Protein AF-0000000069425416 (afdb_homodimer)

InterPro domains:
  IPR029069 HotDog domain superfamily [SSF54637] (65-165)
  IPR051490 THEM6/lcsJ thioesterase [PTHR12475] (14-206)

Nearest PDB structures (foldseek):
  1njk-assembly1_D  TM=8.278E-01  e=8.485E-09  Escherichia coli
  5v10-assembly1_B-2  TM=7.344E-01  e=1.042E-07  Pseudomonas aeruginosa PAO1
  4k00-assembly1_A  TM=8.213E-01  e=6.630E-07  Synechocystis sp. PCC 6803 substr. Kazusa
  5v10-assembly1_A-2  TM=7.018E-01  e=1.490E-07  Pseudomonas aeruginosa PAO1
  2h4u-assembly1_D  TM=8.450E-01  e=1.393E-05  Homo sapiens

Organism: NCBI:txid2607531

Solvent-accessible surface area (backbone atoms only — not comparable to full-atom values): 21509 Å² total; per-residue (Å²): 118,70,68,63,55,50,53,52,50,46,51,51,48,50,52,46,51,50,51,51,51,53,38,49,45,52,73,51,28,47,51,68,58,55,53,49,49,52,50,51,52,53,48,34,52,55,47,25,70,71,76,45,69,50,62,62,80,45,74,38,76,36,78,49,68,37,47,63,55,41,43,41,98,84,62,27,51,31,78,30,48,58,56,46,53,45,51,57,39,48,50,44,45,44,37,30,25,47,64,74,68,61,80,57,46,78,42,78,39,29,39,35,38,40,54,70,45,82,55,38,75,67,39,43,32,32,35,38,35,33,62,52,28,52,53,79,52,28,38,30,36,35,38,36,34,28,31,62,92,76,63,44,67,25,32,44,32,40,34,39,32,34,45,43,90,43,41,40,65,57,51,48,25,69,54,68,73,42,90,74,78,61,49,74,74,50,72,30,56,47,28,38,52,49,14,53,52,44,49,54,53,54,55,59,70,72,100,119,70,69,64,54,49,53,52,51,47,51,51,47,52,51,47,51,49,50,51,50,53,39,49,44,53,74,50,28,47,51,69,59,55,53,49,49,52,51,50,53,53,49,33,52,55,45,26,71,72,74,46,69,52,62,63,80,44,73,36,76,35,78,49,67,38,46,62,56,41,42,39,97,84,62,28,50,31,78,31,48,58,54,45,51,46,51,58,39,48,52,44,44,43,38,30,25,46,64,74,70,62,80,57,46,79,42,77,40,30,40,35,38,39,53,71,46,84,54,39,76,66,38,44,31,32,35,38,34,33,64,51,29,51,52,80,52,28,38,30,34,35,39,36,34,26,31,62,92,77,63,45,68,25,31,44,32,42,35,39,32,34,46,42,91,43,40,40,64,56,51,48,26,69,54,68,73,43,91,72,79,61,51,76,76,48,72,30,58,48,28,38,53,49,14,52,52,46,50,53,51,54,54,59,70,73,102

Sequence (414 aa):
MIYEMSFAKIGGIFKNYSCYIVLAAYVLFDVHYFIRTVLVVTGNVLLTKLIGRRDVMEEDGYKAICLTTDMDFQWHMNNARYLRECDWARFSFWIRNSGLKTRGRMLVKASTIRYRRSIQLFDIYTIKTKILSWDNKAIYLQHVFERQKDKFICAVVYINLALLGVTPQDLIYEIEGRNIDPPNVSPELQKWIESNQLSSEKLRKTNMIYEMSFAKIGGIFKNYSCYIVLAAYVLFDVHYFIRTVLVVTGNVLLTKLIGRRDVMEEDGYKAICLTTDMDFQWHMNNARYLRECDWARFSFWIRNSGLKTRGRMLVKASTIRYRRSIQLFDIYTIKTKILSWDNKAIYLQHVFERQKDKFICAVVYINLALLGVTPQDLIYEIEGRNIDPPNVSPELQKWIESNQLSSEKLRKTN

Radius of gyration: 24.28 Å; Cα contacts (8 Å, |Δi|>4): 717; chains: 2; bounding box: 49×65×81 Å

Foldseek 3Di:
DVVVVVVVVVCVVVVVVVVVVVVVCVVVDVVVLVVVLVCLLVVLLVVCVVPNADQQQDKDKDKDWAAPVQQDPVQFGDPVVVVVVVVSVVSNSCCRQQVVPFDWDKDWPDKDKDFDATHHHGFMWMWIKHFQWFDFFWTKMKTWIATDPVRDTGMIMITTMGTDPDTPQRSSCNRVVDGDHTDDHDPVRVVVVVVVVVVVVVVVVVD/DVVVVVVVVVCVVVVVVVVVVVVVCVVVDVVVLVVVLVCLLVVLLVVCVVPNADQQQDKDKDKDWAAPVQQDPVQFGDPVVVVVVVVSVVSNSCCRQQVVPFDWDKDWPDKDKDFDATHHHGFMWMWIKHWQWFDFFWTKMKTWIATDVVRDTGMIMITTMGTDPDTPQRSSCNRVVDGDHTDDDDPVRVVVVVVVVVVVVVVVVVD

pLDDT: mean 89.26, std 14.2, range [32.97, 98.88]

Structure (mmCIF, N/CA/C/O backbone):
data_AF-0000000069425416-model_v1
#
loop_
_entity.id
_entity.type
_entity.pdbx_description
1 polymer 'Protein THEM6'
#
loop_
_atom_site.group_PDB
_atom_site.id
_atom_site.type_symbol
_atom_site.label_atom_id
_atom_site.label_alt_id
_atom_site.label_comp_id
_atom_site.label_asym_id
_atom_site.label_entity_id
_atom_site.label_seq_id
_atom_site.pdbx_PDB_ins_code
_atom_site.Cartn_x
_atom_site.Cartn_y
_atom_site.Cartn_z
_atom_site.occupancy
_atom_site.B_iso_or_equiv
_atom_site.auth_seq_id
_atom_site.auth_comp_id
_atom_site.auth_asym_id
_atom_site.auth_atom_id
_atom_site.pdbx_PDB_model_num
ATOM 1 N N . MET A 1 1 ? -15.836 14.133 -56.188 1 32.97 1 MET A N 1
ATOM 2 C CA . MET A 1 1 ? -15.266 15.023 -55.156 1 32.97 1 MET A CA 1
ATOM 3 C C . MET A 1 1 ? -16.156 15.07 -53.938 1 32.97 1 MET A C 1
ATOM 5 O O . MET A 1 1 ? -15.711 15.461 -52.844 1 32.97 1 MET A O 1
ATOM 9 N N . ILE A 1 2 ? -17.453 15.008 -54.094 1 45.06 2 ILE A N 1
ATOM 10 C CA . ILE A 1 2 ? -18.422 15.062 -53 1 45.06 2 ILE A CA 1
ATOM 11 C C . ILE A 1 2 ? -18.312 13.797 -52.156 1 45.06 2 ILE A C 1
ATOM 13 O O . ILE A 1 2 ? -18.406 13.859 -50.938 1 45.06 2 ILE A O 1
ATOM 17 N N . TYR A 1 3 ? -18.156 12.641 -52.719 1 45.38 3 TYR A N 1
ATOM 18 C CA . TYR A 1 3 ? -18.219 11.375 -52 1 45.38 3 TYR A CA 1
ATOM 19 C C . TYR A 1 3 ? -16.984 11.203 -51.094 1 45.38 3 TYR A C 1
ATOM 21 O O . TYR A 1 3 ? -17 10.422 -50.156 1 45.38 3 TYR A O 1
ATOM 29 N N . GLU A 1 4 ? -15.812 11.656 -51.531 1 47.25 4 GLU A N 1
ATOM 30 C CA . GLU A 1 4 ? -14.609 11.5 -50.719 1 47.25 4 GLU A CA 1
ATOM 31 C C . GLU A 1 4 ? -14.688 12.352 -49.469 1 47.25 4 GLU A C 1
ATOM 33 O O . GLU A 1 4 ? -14.062 12.031 -48.438 1 47.25 4 GLU A O 1
ATOM 38 N N . MET A 1 5 ? -15.383 13.547 -49.562 1 48.09 5 MET A N 1
ATOM 39 C CA . MET A 1 5 ? -15.508 14.359 -48.344 1 48.09 5 MET A CA 1
ATOM 40 C C . MET A 1 5 ? -16.297 13.617 -47.281 1 48.09 5 MET A C 1
ATOM 42 O O . MET A 1 5 ? -16.125 13.883 -46.094 1 48.09 5 MET A O 1
ATOM 46 N N . SER A 1 6 ? -17.188 12.68 -47.75 1 48.59 6 SER A N 1
ATOM 47 C CA . SER A 1 6 ? -18.125 12.055 -46.812 1 48.59 6 SER A CA 1
ATOM 48 C C . SER A 1 6 ? -17.422 11.016 -45.938 1 48.59 6 SER A C 1
ATOM 50 O O . SER A 1 6 ? -17.672 10.953 -44.719 1 48.59 6 SER A O 1
ATOM 52 N N . PHE A 1 7 ? -16.578 10.266 -46.562 1 49.91 7 PHE A N 1
ATOM 53 C CA . PHE A 1 7 ? -15.961 9.211 -45.781 1 49.91 7 PHE A CA 1
ATOM 54 C C . PHE A 1 7 ? -14.938 9.797 -44.812 1 49.91 7 PHE A C 1
ATOM 56 O O . PHE A 1 7 ? -14.805 9.312 -43.656 1 49.91 7 PHE A O 1
ATOM 63 N N . ALA A 1 8 ? -14.211 10.766 -45.281 1 45.56 8 ALA A N 1
ATOM 64 C CA . ALA A 1 8 ? -13.242 11.43 -44.406 1 45.56 8 ALA A CA 1
ATOM 65 C C . ALA A 1 8 ? -13.938 12.102 -43.25 1 45.56 8 ALA A C 1
ATOM 67 O O . ALA A 1 8 ? -13.438 12.078 -42.125 1 45.56 8 ALA A O 1
ATOM 68 N N . LYS A 1 9 ? -15.016 12.727 -43.438 1 49.47 9 LYS A N 1
ATOM 69 C CA . LYS A 1 9 ? -15.781 13.375 -42.375 1 49.47 9 LYS A CA 1
ATOM 70 C C . LYS A 1 9 ? -16.344 12.336 -41.406 1 49.47 9 LYS A C 1
ATOM 72 O O . LYS A 1 9 ? -16.344 12.555 -40.188 1 49.47 9 LYS A O 1
ATOM 77 N N . ILE A 1 10 ? -16.734 11.219 -41.938 1 48.94 10 ILE A N 1
ATOM 78 C CA . ILE A 1 10 ? -17.25 10.148 -41.094 1 48.94 10 ILE A CA 1
ATOM 79 C C . ILE A 1 10 ? -16.109 9.523 -40.312 1 48.94 10 ILE A C 1
ATOM 81 O O . ILE A 1 10 ? -16.25 9.258 -39.094 1 48.94 10 ILE A O 1
ATOM 85 N N . GLY A 1 11 ? -14.984 9.234 -40.969 1 50.47 11 GLY A N 1
ATOM 86 C CA . GLY A 1 11 ? -13.812 8.742 -40.25 1 50.47 11 GLY A CA 1
ATOM 87 C C . GLY A 1 11 ? -13.328 9.688 -39.188 1 50.47 11 GLY A C 1
ATOM 88 O O . GLY A 1 11 ? -12.914 9.242 -38.094 1 50.47 11 GLY A O 1
ATOM 89 N N . GLY A 1 12 ? -13.391 10.938 -39.531 1 51.88 12 GLY A N 1
ATOM 90 C CA . GLY A 1 12 ? -13.047 11.961 -38.531 1 51.88 12 GLY A CA 1
ATOM 91 C C . GLY A 1 12 ? -14 12 -37.375 1 51.88 12 GLY A C 1
ATOM 92 O O . GLY A 1 12 ? -13.57 12.156 -36.219 1 51.88 12 GLY A O 1
ATOM 93 N N . ILE A 1 13 ? -15.273 11.891 -37.688 1 51.81 13 ILE A N 1
ATOM 94 C CA . ILE A 1 13 ? -16.297 11.867 -36.625 1 51.81 13 ILE A CA 1
ATOM 95 C C . ILE A 1 13 ? -16.156 10.602 -35.781 1 51.81 13 ILE A C 1
ATOM 97 O O . ILE A 1 13 ? -16.203 10.664 -34.562 1 51.81 13 ILE A O 1
ATOM 101 N N . PHE A 1 14 ? -16.031 9.461 -36.469 1 54.41 14 PHE A N 1
ATOM 102 C CA . PHE A 1 14 ? -15.891 8.203 -35.75 1 54.41 14 PHE A CA 1
ATOM 103 C C . PHE A 1 14 ? -14.617 8.211 -34.906 1 54.41 14 PHE A C 1
ATOM 105 O O . PHE A 1 14 ? -14.594 7.68 -33.781 1 54.41 14 PHE A O 1
ATOM 112 N N . LYS A 1 15 ? -13.641 8.719 -35.531 1 59.5 15 LYS A N 1
ATOM 113 C CA . LYS A 1 15 ? -12.391 8.82 -34.812 1 59.5 15 LYS A CA 1
ATOM 114 C C . LYS A 1 15 ? -12.547 9.719 -33.562 1 59.5 15 LYS A C 1
ATOM 116 O O . LYS A 1 15 ? -12.008 9.414 -32.5 1 59.5 15 LYS A O 1
ATOM 121 N N . ASN A 1 16 ? -13.531 10.695 -33.75 1 66.75 16 ASN A N 1
ATOM 122 C CA . ASN A 1 16 ? -13.727 11.633 -32.656 1 66.75 16 ASN A CA 1
ATOM 123 C C . ASN A 1 16 ? -14.516 11 -31.516 1 66.75 16 ASN A C 1
ATOM 125 O O . ASN A 1 16 ? -14.172 11.172 -30.344 1 66.75 16 ASN A O 1
ATOM 129 N N . TYR A 1 17 ? -15.438 10.078 -31.875 1 77.5 17 TYR A N 1
ATOM 130 C CA . TYR A 1 17 ? -16.25 9.492 -30.812 1 77.5 17 TYR A CA 1
ATOM 131 C C . TYR A 1 17 ? -15.484 8.406 -30.062 1 77.5 17 TYR A C 1
ATOM 133 O O . TYR A 1 17 ? -15.68 8.211 -28.875 1 77.5 17 TYR A O 1
ATOM 141 N N . SER A 1 18 ? -14.633 7.805 -30.859 1 82.88 18 SER A N 1
ATOM 142 C CA . SER A 1 18 ? -13.828 6.762 -30.234 1 82.88 18 SER A CA 1
ATOM 143 C C . SER A 1 18 ? -12.875 7.34 -29.203 1 82.88 18 SER A C 1
ATOM 145 O O . SER A 1 18 ? -12.719 6.781 -28.109 1 82.88 18 SER A O 1
ATOM 147 N N . CYS A 1 19 ? -12.383 8.398 -29.516 1 87.75 19 CYS A N 1
ATOM 148 C CA . CYS A 1 19 ? -11.477 9.055 -28.578 1 87.75 19 CYS A CA 1
ATOM 149 C C . CYS A 1 19 ? -12.203 9.422 -27.281 1 87.75 19 CYS A C 1
ATOM 151 O O . CYS A 1 19 ? -11.664 9.242 -26.188 1 87.75 19 CYS A O 1
ATOM 153 N N . TYR A 1 20 ? -13.422 9.883 -27.438 1 90.38 20 TYR A N 1
ATOM 154 C CA . TYR A 1 20 ? -14.188 10.289 -26.266 1 90.38 20 TYR A CA 1
ATOM 155 C C . TYR A 1 20 ? -14.555 9.078 -25.406 1 90.38 20 TYR A C 1
ATOM 157 O O . TYR A 1 20 ? -14.586 9.164 -24.188 1 90.38 20 TYR A O 1
ATOM 165 N N . ILE A 1 21 ? -14.805 8.086 -26.031 1 93.19 21 ILE A N 1
ATOM 166 C CA . ILE A 1 21 ? -15.156 6.863 -25.312 1 93.19 21 ILE A CA 1
ATOM 167 C C . ILE A 1 21 ? -13.945 6.363 -24.531 1 93.19 21 ILE A C 1
ATOM 169 O O . ILE A 1 21 ? -14.062 6.012 -23.359 1 93.19 21 ILE A O 1
ATOM 173 N N . VAL A 1 22 ? -12.82 6.328 -25.172 1 94.12 22 VAL A N 1
ATOM 174 C CA . VAL A 1 22 ? -11.602 5.875 -24.516 1 94.12 22 VAL A CA 1
ATOM 175 C C . VAL A 1 22 ? -11.25 6.816 -23.375 1 94.12 22 VAL A C 1
ATOM 177 O O . VAL A 1 22 ? -10.859 6.367 -22.281 1 94.12 22 VAL A O 1
ATOM 180 N N . LEU A 1 23 ? -11.414 8.047 -23.641 1 94.31 23 LEU A N 1
ATOM 181 C CA . LEU A 1 23 ? -11.148 9.023 -22.578 1 94.31 23 LEU A CA 1
ATOM 182 C C . LEU A 1 23 ? -12.086 8.82 -21.406 1 94.31 23 LEU A C 1
ATOM 184 O O . LEU A 1 23 ? -11.664 8.898 -20.25 1 94.31 23 LEU A O 1
ATOM 188 N N . ALA A 1 24 ? -13.352 8.617 -21.703 1 95.38 24 ALA A N 1
ATOM 189 C CA . ALA A 1 24 ? -14.312 8.344 -20.641 1 95.38 24 ALA A CA 1
ATOM 190 C C . ALA A 1 24 ? -13.883 7.137 -19.812 1 95.38 24 ALA A C 1
ATOM 192 O O . ALA A 1 24 ? -14.016 7.141 -18.578 1 95.38 24 ALA A O 1
ATOM 193 N N . ALA A 1 25 ? -13.414 6.137 -20.422 1 95.94 25 ALA A N 1
ATOM 194 C CA . ALA A 1 25 ? -12.93 4.953 -19.719 1 95.94 25 ALA A CA 1
ATOM 195 C C . ALA A 1 25 ? -11.781 5.301 -18.781 1 95.94 25 ALA A C 1
ATOM 197 O O . ALA A 1 25 ? -11.75 4.852 -17.641 1 95.94 25 ALA A O 1
ATOM 198 N N . TYR A 1 26 ? -10.914 6.141 -19.266 1 95.62 26 TYR A N 1
ATOM 199 C CA . TYR A 1 26 ? -9.758 6.535 -18.469 1 95.62 26 TYR A CA 1
ATOM 200 C C . TYR A 1 26 ? -10.18 7.41 -17.297 1 95.62 26 TYR A C 1
ATOM 202 O O . TYR A 1 26 ? -9.562 7.371 -16.219 1 95.62 26 TYR A O 1
ATOM 210 N N . VAL A 1 27 ? -11.18 8.156 -17.438 1 95.75 27 VAL A N 1
ATOM 211 C CA . VAL A 1 27 ? -11.664 9.031 -16.391 1 95.75 27 VAL A CA 1
ATOM 212 C C . VAL A 1 27 ? -12.398 8.211 -15.328 1 95.75 27 VAL A C 1
ATOM 214 O O . VAL A 1 27 ? -12.289 8.484 -14.133 1 95.75 27 VAL A O 1
ATOM 217 N N . LEU A 1 28 ? -13.062 7.16 -15.805 1 95.75 28 LEU A N 1
ATOM 218 C CA . LEU A 1 28 ? -13.984 6.457 -14.922 1 95.75 28 LEU A CA 1
ATOM 219 C C . LEU A 1 28 ? -13.32 5.234 -14.297 1 95.75 28 LEU A C 1
ATOM 221 O O . LEU A 1 28 ? -13.766 4.734 -13.266 1 95.75 28 LEU A O 1
ATOM 225 N N . PHE A 1 29 ? -12.234 4.773 -14.938 1 95 29 PHE A N 1
ATOM 226 C CA . PHE A 1 29 ? -11.633 3.529 -14.469 1 95 29 PHE A CA 1
ATOM 227 C C . PHE A 1 29 ? -10.109 3.623 -14.477 1 95 29 PHE A C 1
ATOM 229 O O . PHE A 1 29 ? -9.547 4.504 -15.125 1 95 29 PHE A O 1
ATOM 236 N N . ASP A 1 30 ? -9.5 2.824 -13.664 1 94.81 30 ASP A N 1
ATOM 237 C CA . ASP A 1 30 ? -8.055 2.641 -13.766 1 94.81 30 ASP A CA 1
ATOM 238 C C . ASP A 1 30 ? -7.699 1.694 -14.906 1 94.81 30 ASP A C 1
ATOM 240 O O . ASP A 1 30 ? -7.344 0.536 -14.672 1 94.81 30 ASP A O 1
ATOM 244 N N . VAL A 1 31 ? -7.66 2.191 -16.078 1 95.88 31 VAL A N 1
ATOM 245 C CA . VAL A 1 31 ? -7.551 1.403 -17.297 1 95.88 31 VAL A CA 1
ATOM 246 C C . VAL A 1 31 ? -6.215 0.666 -17.328 1 95.88 31 VAL A C 1
ATOM 248 O O . VAL A 1 31 ? -6.152 -0.507 -17.703 1 95.88 31 VAL A O 1
ATOM 251 N N . HIS A 1 32 ? -5.156 1.35 -16.922 1 95.5 32 HIS A N 1
ATOM 252 C CA . HIS A 1 32 ? -3.838 0.73 -16.906 1 95.5 32 HIS A CA 1
ATOM 253 C C . HIS A 1 32 ? -3.822 -0.514 -16.016 1 95.5 32 HIS A C 1
ATOM 255 O O . HIS A 1 32 ? -3.209 -1.523 -16.375 1 95.5 32 HIS A O 1
ATOM 261 N N . TYR A 1 33 ? -4.449 -0.424 -14.938 1 95.25 33 TYR A N 1
ATOM 262 C CA . TYR A 1 33 ? -4.492 -1.548 -14.008 1 95.25 33 TYR A CA 1
ATOM 263 C C . TYR A 1 33 ? -5.152 -2.762 -14.656 1 95.25 33 TYR A C 1
ATOM 265 O O . TYR A 1 33 ? -4.625 -3.875 -14.578 1 95.25 33 TYR A O 1
ATOM 273 N N . PHE A 1 34 ? -6.289 -2.578 -15.242 1 95.62 34 PHE A N 1
ATOM 274 C CA . PHE A 1 34 ? -7.059 -3.684 -15.805 1 95.62 34 PHE A CA 1
ATOM 275 C C . PHE A 1 34 ? -6.336 -4.297 -17 1 95.62 34 PHE A C 1
ATOM 277 O O . PHE A 1 34 ? -6.242 -5.52 -17.109 1 95.62 34 PHE A O 1
ATOM 284 N N . ILE A 1 35 ? -5.793 -3.434 -17.844 1 96.38 35 ILE A N 1
ATOM 285 C CA . ILE A 1 35 ? -5.078 -3.926 -19.016 1 96.38 35 ILE A CA 1
ATOM 286 C C . ILE A 1 35 ? -3.857 -4.73 -18.578 1 96.38 35 ILE A C 1
ATOM 288 O O . ILE A 1 35 ? -3.629 -5.84 -19.062 1 96.38 35 ILE A O 1
ATOM 292 N N . ARG A 1 36 ? -3.127 -4.188 -17.688 1 96 36 ARG A N 1
ATOM 293 C CA . ARG A 1 36 ? -1.922 -4.863 -17.219 1 96 36 ARG A CA 1
ATOM 294 C C . ARG A 1 36 ? -2.264 -6.188 -16.547 1 96 36 ARG A C 1
ATOM 296 O O . ARG A 1 36 ? -1.568 -7.188 -16.734 1 96 36 ARG A O 1
ATOM 303 N N . THR A 1 37 ? -3.305 -6.184 -15.742 1 95.75 37 THR A N 1
ATOM 304 C CA . THR A 1 37 ? -3.715 -7.41 -15.07 1 95.75 37 THR A CA 1
ATOM 305 C C . THR A 1 37 ? -4.059 -8.5 -16.078 1 95.75 37 THR A C 1
ATOM 307 O O . THR A 1 37 ? -3.611 -9.641 -15.953 1 95.75 37 THR A O 1
ATOM 310 N N . VAL A 1 38 ? -4.785 -8.141 -17.094 1 95.94 38 VAL A N 1
ATOM 311 C CA . VAL A 1 38 ? -5.176 -9.102 -18.109 1 95.94 38 VAL A CA 1
ATOM 312 C C . VAL A 1 38 ? -3.936 -9.633 -18.828 1 95.94 38 VAL A C 1
ATOM 314 O O . VAL A 1 38 ? -3.803 -10.844 -19.047 1 95.94 38 VAL A O 1
ATOM 317 N N . LEU A 1 39 ? -3.021 -8.766 -19.141 1 96.19 39 LEU A N 1
ATOM 318 C CA . LEU A 1 39 ? -1.809 -9.156 -19.844 1 96.19 39 LEU A CA 1
ATOM 319 C C . LEU A 1 39 ? -0.94 -10.062 -18.984 1 96.19 39 LEU A C 1
ATOM 321 O O . LEU A 1 39 ? -0.409 -11.062 -19.453 1 96.19 39 LEU A O 1
ATOM 325 N N . VAL A 1 40 ? -0.768 -9.758 -17.703 1 94.94 40 VAL A N 1
ATOM 326 C CA . VAL A 1 40 ? 0.062 -10.539 -16.797 1 94.94 40 VAL A CA 1
ATOM 327 C C . VAL A 1 40 ? -0.561 -11.914 -16.562 1 94.94 40 VAL A C 1
ATOM 329 O O . VAL A 1 40 ? 0.13 -12.93 -16.625 1 94.94 40 VAL A O 1
ATOM 332 N N . VAL A 1 41 ? -1.849 -11.93 -16.328 1 92.5 41 VAL A N 1
ATOM 333 C CA . VAL A 1 41 ? -2.531 -13.195 -16.062 1 92.5 41 VAL A CA 1
ATOM 334 C C . VAL A 1 41 ? -2.5 -14.078 -17.297 1 92.5 41 VAL A C 1
ATOM 336 O O . VAL A 1 41 ? -2.066 -15.234 -17.234 1 92.5 41 VAL A O 1
ATOM 339 N N . THR A 1 42 ? -2.877 -13.516 -18.469 1 93.5 42 THR A N 1
ATOM 340 C CA . THR A 1 42 ? -2.928 -14.305 -19.688 1 93.5 42 THR A CA 1
ATOM 341 C C . THR A 1 42 ? -1.526 -14.727 -20.125 1 93.5 42 THR A C 1
ATOM 343 O O . THR A 1 42 ? -1.321 -15.867 -20.547 1 93.5 42 THR A O 1
ATOM 346 N N . GLY A 1 43 ? -0.618 -13.828 -19.984 1 93.06 43 GLY A N 1
ATOM 347 C CA . GLY A 1 43 ? 0.757 -14.164 -20.328 1 93.06 43 GLY A CA 1
ATOM 348 C C . GLY A 1 43 ? 1.32 -15.297 -19.484 1 93.06 43 GLY A C 1
ATOM 349 O O . GLY A 1 43 ? 1.979 -16.203 -20.016 1 93.06 43 GLY A O 1
ATOM 350 N N . ASN A 1 44 ? 1.093 -15.289 -18.25 1 91.56 44 ASN A N 1
ATOM 351 C CA . ASN A 1 44 ? 1.62 -16.312 -17.344 1 91.56 44 ASN A CA 1
ATOM 352 C C . ASN A 1 44 ? 0.897 -17.641 -17.531 1 91.56 44 ASN A C 1
ATOM 354 O O . ASN A 1 44 ? 1.504 -18.703 -17.406 1 91.56 44 ASN A O 1
ATOM 358 N N . VAL A 1 45 ? -0.36 -17.609 -17.812 1 89 45 VAL A N 1
ATOM 359 C CA . VAL A 1 45 ? -1.103 -18.828 -18.094 1 89 45 VAL A CA 1
ATOM 360 C C . VAL A 1 45 ? -0.52 -19.516 -19.328 1 89 45 VAL A C 1
ATOM 362 O O . VAL A 1 45 ? -0.281 -20.734 -19.312 1 89 45 VAL A O 1
ATOM 365 N N . LEU A 1 46 ? -0.243 -18.719 -20.328 1 89.44 46 LEU A N 1
ATOM 366 C CA . LEU A 1 46 ? 0.315 -19.25 -21.562 1 89.44 46 LEU A CA 1
ATOM 367 C C . LEU A 1 46 ? 1.727 -19.781 -21.344 1 89.44 46 LEU A C 1
ATOM 369 O O . LEU A 1 46 ? 2.084 -20.844 -21.844 1 89.44 46 LEU A O 1
ATOM 373 N N . LEU A 1 47 ? 2.443 -19.078 -20.594 1 87 47 LEU A N 1
ATOM 374 C CA . LEU A 1 47 ? 3.816 -19.484 -20.297 1 87 47 LEU A CA 1
ATOM 375 C C . LEU A 1 47 ? 3.852 -20.781 -19.484 1 87 47 LEU A C 1
ATOM 377 O O . LEU A 1 47 ? 4.688 -21.641 -19.734 1 87 47 LEU A O 1
ATOM 381 N N . THR A 1 48 ? 3.057 -20.859 -18.5 1 85.12 48 THR A N 1
ATOM 382 C CA . THR A 1 48 ? 2.986 -22.047 -17.641 1 85.12 48 THR A CA 1
ATOM 383 C C . THR A 1 48 ? 2.586 -23.266 -18.469 1 85.12 48 THR A C 1
ATOM 385 O O . THR A 1 48 ? 3.074 -24.375 -18.203 1 85.12 48 THR A O 1
ATOM 388 N N . LYS A 1 49 ? 1.782 -23.094 -19.422 1 83 49 LYS A N 1
ATOM 389 C CA . LYS A 1 49 ? 1.376 -24.188 -20.312 1 83 49 LYS A CA 1
ATOM 390 C C . LYS A 1 49 ? 2.545 -24.656 -21.172 1 83 49 LYS A C 1
ATOM 392 O O . LYS A 1 49 ? 2.666 -25.844 -21.453 1 83 49 LYS A O 1
ATOM 397 N N . LEU A 1 50 ? 3.406 -23.766 -21.422 1 84.06 50 LEU A N 1
ATOM 398 C CA . LEU A 1 50 ? 4.5 -24.062 -22.344 1 84.06 50 LEU A CA 1
ATOM 399 C C . LEU A 1 50 ? 5.691 -24.656 -21.609 1 84.06 50 LEU A C 1
ATOM 401 O O . LEU A 1 50 ? 6.34 -25.578 -22.094 1 84.06 50 LEU A O 1
ATOM 405 N N . ILE A 1 51 ? 6.051 -24.109 -20.438 1 80.56 51 ILE A N 1
ATOM 406 C CA . ILE A 1 51 ? 7.301 -24.469 -19.781 1 80.56 51 ILE A CA 1
ATOM 407 C C . ILE A 1 51 ? 7.004 -25.312 -18.547 1 80.56 51 ILE A C 1
ATOM 409 O O . ILE A 1 51 ? 7.91 -25.906 -17.953 1 80.56 51 ILE A O 1
ATOM 413 N N . GLY A 1 52 ? 5.75 -25.484 -18.172 1 77.12 52 GLY A N 1
ATOM 414 C CA . GLY A 1 52 ? 5.363 -26.25 -16.984 1 77.12 52 GLY A CA 1
ATOM 415 C C . GLY A 1 52 ? 5.418 -25.422 -15.711 1 77.12 52 GLY A C 1
ATOM 416 O O . GLY A 1 52 ? 5.875 -24.281 -15.719 1 77.12 52 GLY A O 1
ATOM 417 N N . ARG A 1 53 ? 4.91 -26.125 -14.703 1 72.75 53 ARG A N 1
ATOM 418 C CA . ARG A 1 53 ? 4.84 -25.469 -13.406 1 72.75 53 ARG A CA 1
ATOM 419 C C . ARG A 1 53 ? 6.168 -25.562 -12.672 1 72.75 53 ARG A C 1
ATOM 421 O O . ARG A 1 53 ? 6.949 -26.484 -12.906 1 72.75 53 ARG A O 1
ATOM 428 N N . ARG A 1 54 ? 6.332 -24.578 -11.805 1 79.56 54 ARG A N 1
ATOM 429 C CA . ARG A 1 54 ? 7.52 -24.562 -10.953 1 79.56 54 ARG A CA 1
ATOM 430 C C . ARG A 1 54 ? 7.184 -24.969 -9.531 1 79.56 54 ARG A C 1
ATOM 432 O O . ARG A 1 54 ? 6.035 -25.297 -9.227 1 79.56 54 ARG A O 1
ATOM 439 N N . ASP A 1 55 ? 8.242 -25.094 -8.781 1 85.44 55 ASP A N 1
ATOM 440 C CA . ASP A 1 55 ? 8.109 -25.406 -7.359 1 85.44 55 ASP A CA 1
ATOM 441 C C . ASP A 1 55 ? 7.625 -24.188 -6.578 1 85.44 55 ASP A C 1
ATOM 443 O O . ASP A 1 55 ? 8.25 -23.125 -6.621 1 85.44 55 ASP A O 1
ATOM 447 N N . VAL A 1 56 ? 6.527 -24.375 -5.895 1 88.88 56 VAL A N 1
ATOM 448 C CA . VAL A 1 56 ? 5.902 -23.281 -5.18 1 88.88 56 VAL A CA 1
ATOM 449 C C . VAL A 1 56 ? 6.801 -22.828 -4.027 1 88.88 56 VAL A C 1
ATOM 451 O O . VAL A 1 56 ? 6.652 -21.719 -3.508 1 88.88 56 VAL A O 1
ATOM 454 N N . MET A 1 57 ? 7.703 -23.703 -3.682 1 91.5 57 MET A N 1
ATOM 455 C CA . MET A 1 57 ? 8.586 -23.375 -2.566 1 91.5 57 MET A CA 1
ATOM 456 C C . MET A 1 57 ? 9.805 -22.594 -3.053 1 91.5 57 MET A C 1
ATOM 458 O O . MET A 1 57 ? 10.562 -22.062 -2.246 1 91.5 57 MET A O 1
ATOM 462 N N . GLU A 1 58 ? 9.914 -22.516 -4.355 1 92.06 58 GLU A N 1
ATOM 463 C CA . GLU A 1 58 ? 11.023 -21.75 -4.93 1 92.06 58 GLU A CA 1
ATOM 464 C C . GLU A 1 58 ? 10.648 -20.281 -5.133 1 92.06 58 GLU A C 1
ATOM 466 O O . GLU A 1 58 ? 9.477 -19.969 -5.328 1 92.06 58 GLU A O 1
ATOM 471 N N . GLU A 1 59 ? 11.633 -19.469 -5.086 1 95.5 59 GLU A N 1
ATOM 472 C CA . GLU A 1 59 ? 11.445 -18.047 -5.328 1 95.5 59 GLU A CA 1
ATOM 473 C C . GLU A 1 59 ? 11.086 -17.781 -6.789 1 95.5 59 GLU A C 1
ATOM 475 O O . GLU A 1 59 ? 11.641 -18.406 -7.695 1 95.5 59 GLU A O 1
ATOM 480 N N . ASP A 1 60 ? 10.148 -16.938 -7.016 1 94.81 60 ASP A N 1
ATOM 481 C CA . ASP A 1 60 ? 9.734 -16.531 -8.352 1 94.81 60 ASP A CA 1
ATOM 482 C C . ASP A 1 60 ? 10.047 -15.047 -8.586 1 94.81 60 ASP A C 1
ATOM 484 O O . ASP A 1 60 ? 9.883 -14.227 -7.684 1 94.81 60 ASP A O 1
ATOM 488 N N . GLY A 1 61 ? 10.492 -14.664 -9.812 1 95.94 61 GLY A N 1
ATOM 489 C CA . GLY A 1 61 ? 10.812 -13.289 -10.141 1 95.94 61 GLY A CA 1
ATOM 490 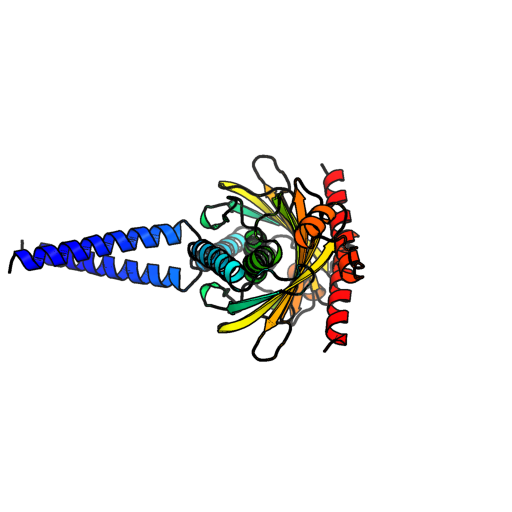C C . GLY A 1 61 ? 9.859 -12.672 -11.141 1 95.94 61 GLY A C 1
ATOM 491 O O . GLY A 1 61 ? 9.57 -13.273 -12.18 1 95.94 61 GLY A O 1
ATOM 492 N N . TYR A 1 62 ? 9.398 -11.555 -10.82 1 97.19 62 TYR A N 1
ATOM 493 C CA . TYR A 1 62 ? 8.57 -10.758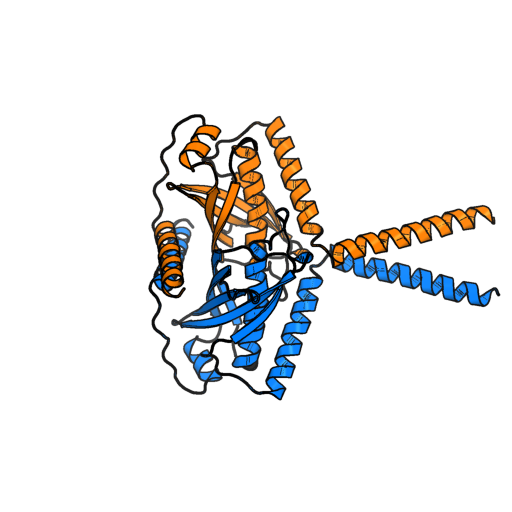 -11.719 1 97.19 62 TYR A CA 1
ATOM 494 C C . TYR A 1 62 ? 9.266 -9.453 -12.094 1 97.19 62 TYR A C 1
ATOM 496 O O . TYR A 1 62 ? 9.531 -8.609 -11.227 1 97.19 62 TYR A O 1
ATOM 504 N N . LYS A 1 63 ? 9.523 -9.297 -13.383 1 97.75 63 LYS A N 1
ATOM 505 C CA . LYS A 1 63 ? 10.242 -8.117 -13.852 1 97.75 63 LYS A CA 1
ATOM 506 C C . LYS A 1 63 ? 9.266 -6.996 -14.211 1 97.75 63 LYS A C 1
ATOM 508 O O . LYS A 1 63 ? 8.234 -7.238 -14.836 1 97.75 63 LYS A O 1
ATOM 513 N N . ALA A 1 64 ? 9.641 -5.809 -13.797 1 98.06 64 ALA A N 1
ATOM 514 C CA . ALA A 1 64 ? 8.805 -4.645 -14.078 1 98.06 64 ALA A CA 1
ATOM 515 C C . ALA A 1 64 ? 9.656 -3.396 -14.297 1 98.06 64 ALA A C 1
ATOM 517 O O . ALA A 1 64 ? 10.875 -3.426 -14.078 1 98.06 64 ALA A O 1
ATOM 518 N N . ILE A 1 65 ? 9.031 -2.344 -14.812 1 98.19 65 ILE A N 1
ATOM 519 C CA . ILE A 1 65 ? 9.672 -1.061 -15.07 1 98.19 65 ILE A CA 1
ATOM 520 C C . ILE A 1 65 ? 8.836 0.065 -14.461 1 98.19 65 ILE A C 1
ATOM 522 O O . ILE A 1 65 ? 7.605 0.035 -14.531 1 98.19 65 ILE A O 1
ATOM 526 N N . CYS A 1 66 ? 9.523 0.967 -13.789 1 98.19 66 CYS A N 1
ATOM 527 C CA . CYS A 1 66 ? 8.836 2.141 -13.25 1 98.19 66 CYS A CA 1
ATOM 528 C C . CYS A 1 66 ? 8.586 3.172 -14.344 1 98.19 66 CYS A C 1
ATOM 530 O O . CYS A 1 66 ? 9.523 3.658 -14.977 1 98.19 66 CYS A O 1
ATOM 532 N N . LEU A 1 67 ? 7.324 3.529 -14.555 1 97.5 67 LEU A N 1
ATOM 533 C CA . LEU A 1 67 ? 6.945 4.465 -15.609 1 97.5 67 LEU A CA 1
ATOM 534 C C . LEU A 1 67 ? 6.348 5.734 -15.023 1 97.5 67 LEU A C 1
ATOM 536 O O . LEU A 1 67 ? 6.207 5.855 -13.805 1 97.5 67 LEU A O 1
ATOM 540 N N . THR A 1 68 ? 5.973 6.707 -15.891 1 96.69 68 THR A N 1
ATOM 541 C CA . THR A 1 68 ? 5.465 8 -15.445 1 96.69 68 THR A CA 1
ATOM 542 C C . THR A 1 68 ? 4.137 7.84 -14.711 1 96.69 68 THR A C 1
ATOM 544 O O . THR A 1 68 ? 3.791 8.656 -13.859 1 96.69 68 THR A O 1
ATOM 547 N N . THR A 1 69 ? 3.432 6.75 -14.992 1 96.06 69 THR A N 1
ATOM 548 C CA . THR A 1 69 ? 2.145 6.492 -14.359 1 96.06 69 THR A CA 1
ATOM 549 C C . THR A 1 69 ? 2.332 6.051 -12.914 1 96.06 69 THR A C 1
ATOM 551 O O . THR A 1 69 ? 1.372 6.008 -12.141 1 96.06 69 THR A O 1
ATOM 554 N N . ASP A 1 70 ? 3.59 5.762 -12.578 1 96.38 70 ASP A N 1
ATOM 555 C CA . ASP A 1 70 ? 3.881 5.238 -11.242 1 96.38 70 ASP A CA 1
ATOM 556 C C . ASP A 1 70 ? 4.43 6.332 -10.328 1 96.38 70 ASP A C 1
ATOM 558 O O . ASP A 1 70 ? 4.641 6.105 -9.141 1 96.38 70 ASP A O 1
ATOM 562 N N . MET A 1 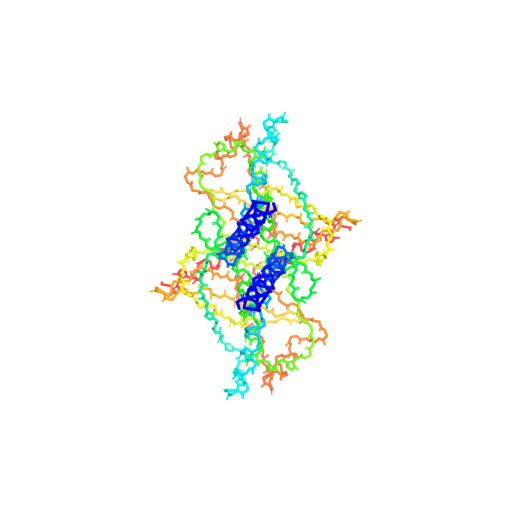71 ? 4.625 7.496 -10.836 1 92.88 71 MET A N 1
ATOM 563 C CA . MET A 1 71 ? 5.371 8.539 -10.141 1 92.88 71 MET A CA 1
ATOM 564 C C . MET A 1 71 ? 4.445 9.398 -9.289 1 92.88 71 MET A C 1
ATOM 566 O O . MET A 1 71 ? 3.283 9.609 -9.641 1 92.88 71 MET A O 1
ATOM 570 N N . ASP A 1 72 ? 4.957 9.836 -8.195 1 91.31 72 ASP A N 1
ATOM 571 C CA . ASP A 1 72 ? 4.234 10.828 -7.406 1 91.31 72 ASP A CA 1
ATOM 572 C C . ASP A 1 72 ? 4.855 12.219 -7.562 1 91.31 72 ASP A C 1
ATOM 574 O O . ASP A 1 72 ? 5.629 12.453 -8.492 1 91.31 72 ASP A O 1
ATOM 578 N N . PHE A 1 73 ? 4.414 13.156 -6.707 1 85.75 73 PHE A N 1
ATOM 579 C CA . PHE A 1 73 ? 4.84 14.547 -6.82 1 85.75 73 PHE A CA 1
ATOM 580 C C . PHE A 1 73 ? 6.328 14.68 -6.527 1 85.75 73 PHE A C 1
ATOM 582 O O . PHE A 1 73 ? 6.965 15.641 -6.965 1 85.75 73 PHE A O 1
ATOM 589 N N . GLN A 1 74 ? 6.926 13.727 -5.793 1 83.5 74 GLN A N 1
ATOM 590 C CA . GLN A 1 74 ? 8.344 13.781 -5.445 1 83.5 74 GLN A CA 1
ATOM 591 C C . GLN A 1 74 ? 9.195 13.102 -6.512 1 83.5 74 GLN A C 1
ATOM 593 O O . GLN A 1 74 ? 10.406 12.945 -6.336 1 83.5 74 GLN A O 1
ATOM 598 N N . TRP A 1 75 ? 8.594 12.68 -7.574 1 82.38 75 TRP A N 1
ATOM 599 C CA . TRP A 1 75 ? 9.219 12.125 -8.773 1 82.38 75 TRP A CA 1
ATOM 600 C C . TRP A 1 75 ? 9.93 10.812 -8.453 1 82.38 75 TRP A C 1
ATOM 602 O O . TRP A 1 75 ? 11.062 10.594 -8.891 1 82.38 75 TRP A O 1
ATOM 612 N N . HIS A 1 76 ? 9.477 10.141 -7.566 1 91 76 HIS A N 1
ATOM 613 C CA . HIS A 1 76 ? 9.812 8.742 -7.332 1 91 76 HIS A CA 1
ATOM 614 C C . HIS A 1 76 ? 8.562 7.867 -7.355 1 91 76 HIS A C 1
ATOM 616 O O . HIS A 1 76 ? 7.441 8.383 -7.414 1 91 76 HIS A O 1
ATOM 622 N N . MET A 1 77 ? 8.781 6.578 -7.469 1 96.38 77 MET A N 1
ATOM 623 C CA . MET A 1 77 ? 7.629 5.684 -7.418 1 96.38 77 MET A CA 1
ATOM 624 C C . MET A 1 77 ? 6.824 5.906 -6.141 1 96.38 77 MET A C 1
ATOM 626 O O . MET A 1 77 ? 7.391 5.938 -5.047 1 96.38 77 MET A O 1
ATOM 630 N N . ASN A 1 78 ? 5.527 6.172 -6.34 1 96.25 78 ASN A N 1
ATOM 631 C CA . ASN A 1 78 ? 4.656 6.359 -5.188 1 96.25 78 ASN A CA 1
ATOM 632 C C . ASN A 1 78 ? 4.727 5.176 -4.227 1 96.25 78 ASN A C 1
ATOM 634 O O . ASN A 1 78 ? 4.73 4.023 -4.66 1 96.25 78 ASN A O 1
ATOM 638 N N . ASN A 1 79 ? 4.703 5.445 -2.934 1 96.12 79 ASN A N 1
ATOM 639 C CA . ASN A 1 79 ? 4.84 4.406 -1.918 1 96.12 79 ASN A CA 1
ATOM 640 C C . ASN A 1 79 ? 3.75 3.348 -2.055 1 96.12 79 ASN A C 1
ATOM 642 O O . ASN A 1 79 ? 3.998 2.162 -1.825 1 96.12 79 ASN A O 1
ATOM 646 N N . ALA A 1 80 ? 2.564 3.73 -2.412 1 96.62 80 ALA A N 1
ATOM 647 C CA . ALA A 1 80 ? 1.444 2.799 -2.529 1 96.62 80 ALA A CA 1
ATOM 648 C C . ALA A 1 80 ? 1.598 1.908 -3.758 1 96.62 80 ALA A C 1
ATOM 650 O O . ALA A 1 80 ? 1.029 0.815 -3.814 1 96.62 80 ALA A O 1
ATOM 651 N N . ARG A 1 81 ? 2.322 2.443 -4.719 1 97.31 81 ARG A N 1
ATOM 652 C CA . ARG A 1 81 ? 2.484 1.711 -5.969 1 97.31 81 ARG A CA 1
ATOM 653 C C . ARG A 1 81 ? 3.232 0.402 -5.746 1 97.31 81 ARG A C 1
ATOM 655 O O . ARG A 1 81 ? 2.951 -0.602 -6.402 1 97.31 81 ARG A O 1
ATOM 662 N N . TYR A 1 82 ? 4.16 0.339 -4.832 1 98.56 82 TYR A N 1
ATOM 663 C CA . TYR A 1 82 ? 4.898 -0.88 -4.523 1 98.56 82 TYR A CA 1
ATOM 664 C C . TYR A 1 82 ? 3.947 -2.029 -4.207 1 98.56 82 TYR A C 1
ATOM 666 O O . TYR A 1 82 ? 4.094 -3.129 -4.746 1 98.56 82 TYR A O 1
ATOM 674 N N . LEU A 1 83 ? 2.959 -1.75 -3.375 1 98.19 83 LEU A N 1
ATOM 675 C CA . LEU A 1 83 ? 2.01 -2.791 -3 1 98.19 83 LEU A CA 1
ATOM 676 C C . LEU A 1 83 ? 1.17 -3.219 -4.199 1 98.19 83 LEU A C 1
ATOM 678 O O . LEU A 1 83 ? 0.79 -4.387 -4.312 1 98.19 83 LEU A O 1
ATOM 682 N N . ARG A 1 84 ? 0.896 -2.273 -5.023 1 96.81 84 ARG A N 1
ATOM 683 C CA . ARG A 1 84 ? 0.148 -2.611 -6.23 1 96.81 84 ARG A CA 1
ATOM 684 C C . ARG A 1 84 ? 0.944 -3.562 -7.121 1 96.81 84 ARG A C 1
ATOM 686 O O . ARG A 1 84 ? 0.39 -4.52 -7.668 1 96.81 84 ARG A O 1
ATOM 693 N N . GLU A 1 85 ? 2.191 -3.242 -7.258 1 98.06 85 GLU A N 1
ATOM 694 C CA . GLU A 1 85 ? 3.066 -4.113 -8.039 1 98.06 85 GLU A CA 1
ATOM 695 C C . GLU A 1 85 ? 3.113 -5.52 -7.453 1 98.06 85 GLU A C 1
ATOM 697 O O . GLU A 1 85 ? 3.264 -6.5 -8.188 1 98.06 85 GLU A O 1
ATOM 702 N N . CYS A 1 86 ? 2.984 -5.617 -6.191 1 98.06 86 CYS A N 1
ATOM 703 C CA . CYS A 1 86 ? 2.975 -6.926 -5.539 1 98.06 86 CYS A CA 1
ATOM 704 C C . CYS A 1 86 ? 1.786 -7.758 -6.004 1 98.06 86 CYS A C 1
ATOM 706 O O . CYS A 1 86 ? 1.834 -8.984 -5.973 1 98.06 86 CYS A O 1
ATOM 708 N N . ASP A 1 87 ? 0.684 -7.125 -6.418 1 95.69 87 ASP A N 1
ATOM 709 C CA . ASP A 1 87 ? -0.456 -7.859 -6.957 1 95.69 87 ASP A CA 1
ATOM 710 C C . ASP A 1 87 ? -0.047 -8.695 -8.164 1 95.69 87 ASP A C 1
ATOM 712 O O . ASP A 1 87 ? -0.308 -9.906 -8.211 1 95.69 87 ASP A O 1
ATOM 716 N N . TRP A 1 88 ? 0.626 -8.047 -9.039 1 96.5 88 TRP A N 1
ATOM 717 C CA . TRP A 1 88 ? 1.003 -8.75 -10.266 1 96.5 88 TRP A CA 1
ATOM 718 C C . TRP A 1 88 ? 2.09 -9.781 -9.992 1 96.5 88 TRP A C 1
ATOM 720 O O . TRP A 1 88 ? 2.111 -10.852 -10.609 1 96.5 88 TRP A O 1
ATOM 730 N N . ALA A 1 89 ? 2.953 -9.461 -9.055 1 97.31 89 ALA A N 1
ATOM 731 C CA . ALA A 1 89 ? 3.941 -10.453 -8.656 1 97.31 89 ALA A CA 1
ATOM 732 C C . ALA A 1 89 ? 3.268 -11.688 -8.055 1 97.31 89 ALA A C 1
ATOM 734 O O . ALA A 1 89 ? 3.662 -12.82 -8.344 1 97.31 89 ALA A O 1
ATOM 735 N N . ARG A 1 90 ? 2.262 -11.492 -7.281 1 94.88 90 ARG A N 1
ATOM 736 C CA . ARG A 1 90 ? 1.527 -12.594 -6.668 1 94.88 90 ARG A CA 1
ATOM 737 C C . ARG A 1 90 ? 0.759 -13.391 -7.719 1 94.88 90 ARG A C 1
ATOM 739 O O . ARG A 1 90 ? 0.72 -14.617 -7.668 1 94.88 90 ARG A O 1
ATOM 746 N N . PHE A 1 91 ? 0.127 -12.648 -8.633 1 92.56 91 PHE A N 1
ATOM 747 C CA . PHE A 1 91 ? -0.553 -13.336 -9.727 1 92.56 91 PHE A CA 1
ATOM 748 C C . PHE A 1 91 ? 0.414 -14.242 -10.477 1 92.56 91 PHE A C 1
ATOM 750 O O . PHE A 1 91 ? 0.127 -15.422 -10.695 1 92.56 91 PHE A O 1
ATOM 757 N N . SER A 1 92 ? 1.479 -13.648 -10.844 1 93.44 92 SER A N 1
ATOM 758 C CA . SER A 1 92 ? 2.496 -14.406 -11.562 1 93.44 92 SER A CA 1
ATOM 759 C C . SER A 1 92 ? 2.955 -15.617 -10.766 1 93.44 92 SER A C 1
ATOM 761 O O . SER A 1 92 ? 3.023 -16.734 -11.289 1 93.44 92 SER A O 1
ATOM 763 N N . PHE A 1 93 ? 3.188 -15.477 -9.539 1 94 93 PHE A N 1
ATOM 764 C CA . PHE A 1 93 ? 3.678 -16.516 -8.648 1 94 93 PHE A CA 1
ATOM 765 C C . PHE A 1 93 ? 2.697 -17.688 -8.586 1 94 93 PHE A C 1
ATOM 767 O O . PHE A 1 93 ? 3.082 -18.844 -8.789 1 94 93 PHE A O 1
ATOM 774 N N . TRP A 1 94 ? 1.47 -17.344 -8.328 1 90.31 94 TRP A N 1
ATOM 775 C CA . TRP A 1 94 ? 0.481 -18.406 -8.125 1 90.31 94 TRP A CA 1
ATOM 776 C C . TRP A 1 94 ? 0.138 -19.094 -9.445 1 90.31 94 TRP A C 1
ATOM 778 O O . TRP A 1 94 ? -0.068 -20.297 -9.484 1 90.31 94 TRP A O 1
ATOM 788 N N . ILE A 1 95 ? 0.024 -18.328 -10.484 1 89.25 95 ILE A N 1
ATOM 789 C CA . ILE A 1 95 ? -0.303 -18.906 -11.781 1 89.25 95 ILE A CA 1
ATOM 790 C C . ILE A 1 95 ? 0.822 -19.844 -12.219 1 89.25 95 ILE A C 1
ATOM 792 O O . ILE A 1 95 ? 0.567 -20.953 -12.711 1 89.25 95 ILE A O 1
ATOM 796 N N . ARG A 1 96 ? 1.981 -19.453 -12.016 1 86.88 96 ARG A N 1
ATOM 797 C CA . ARG A 1 96 ? 3.125 -20.234 -12.477 1 86.88 96 ARG A CA 1
ATOM 798 C C . ARG A 1 96 ? 3.346 -21.469 -11.602 1 86.88 96 ARG A C 1
ATOM 800 O O . ARG A 1 96 ? 3.879 -22.469 -12.07 1 86.88 96 ARG A O 1
ATOM 807 N N . ASN A 1 97 ? 2.908 -21.406 -10.398 1 80.38 97 ASN A N 1
ATOM 808 C CA . ASN A 1 97 ? 3.287 -22.484 -9.484 1 80.38 97 ASN A CA 1
ATOM 809 C C . ASN A 1 97 ? 2.094 -23.375 -9.141 1 80.38 97 ASN A C 1
ATOM 811 O O . ASN A 1 97 ? 2.268 -24.516 -8.719 1 80.38 97 ASN A O 1
ATOM 815 N N . SER A 1 98 ? 0.909 -22.859 -9.008 1 69.94 98 SER A N 1
ATOM 816 C CA . SER A 1 98 ? -0.244 -23.641 -8.586 1 69.94 98 SER A CA 1
ATOM 817 C C . SER A 1 98 ? -1.114 -24.031 -9.781 1 69.94 98 SER A C 1
ATOM 819 O O . SER A 1 98 ? -1.936 -24.938 -9.688 1 69.94 98 SER A O 1
ATOM 821 N N . GLY A 1 99 ? -0.902 -23.609 -10.898 1 61.19 99 GLY A N 1
ATOM 822 C CA . GLY A 1 99 ? -1.625 -23.938 -12.117 1 61.19 99 GLY A CA 1
ATOM 823 C C . GLY A 1 99 ? -3.092 -23.547 -12.062 1 61.19 99 GLY A C 1
ATOM 824 O O . GLY A 1 99 ? -3.928 -24.172 -12.719 1 61.19 99 GLY A O 1
ATOM 825 N N . LEU A 1 100 ? -3.521 -22.406 -11.359 1 59.06 100 LEU A N 1
ATOM 826 C CA . LEU A 1 100 ? -4.879 -21.875 -11.266 1 59.06 100 LEU A CA 1
ATOM 827 C C . LEU A 1 100 ? -5.832 -22.922 -10.695 1 59.06 100 LEU A C 1
ATOM 829 O O . LEU A 1 100 ? -7.031 -22.672 -10.57 1 59.06 100 LEU A O 1
ATOM 833 N N . LYS A 1 101 ? -5.398 -24.109 -10.484 1 58.56 101 LYS A N 1
ATOM 834 C CA . LYS A 1 101 ? -6.281 -25.219 -10.117 1 58.56 101 LYS A CA 1
ATOM 835 C C . LYS A 1 101 ? -6.543 -25.234 -8.617 1 58.56 101 LYS A C 1
ATOM 837 O O . LYS A 1 101 ? -7.047 -26.234 -8.086 1 58.56 101 LYS A O 1
ATOM 842 N N . THR A 1 102 ? -6.152 -24.219 -8.016 1 60.94 102 THR A N 1
ATOM 843 C CA . THR A 1 102 ? -6.297 -24.359 -6.574 1 60.94 102 THR A CA 1
ATOM 844 C C . THR A 1 102 ? -7.672 -23.891 -6.113 1 60.94 102 THR A C 1
ATOM 846 O O . THR A 1 102 ? -8.234 -22.953 -6.688 1 60.94 102 THR A O 1
ATOM 849 N N . ARG A 1 103 ? -8.273 -24.844 -5.277 1 65.88 103 ARG A N 1
ATOM 850 C CA . ARG A 1 103 ? -9.523 -24.547 -4.586 1 65.88 103 ARG A CA 1
ATOM 851 C C . ARG A 1 103 ? -9.328 -23.438 -3.551 1 65.88 103 ARG A C 1
ATOM 853 O O . ARG A 1 103 ? -8.211 -23.203 -3.088 1 65.88 103 ARG A O 1
ATOM 860 N N . GLY A 1 104 ? -10.195 -22.531 -3.475 1 76.75 104 GLY A N 1
ATOM 861 C CA . GLY A 1 104 ? -10.219 -21.578 -2.379 1 76.75 104 GLY A CA 1
ATOM 862 C C . GLY A 1 104 ? -9.977 -20.141 -2.832 1 76.75 104 GLY A C 1
ATOM 863 O O . GLY A 1 104 ? -9.742 -19.891 -4.016 1 76.75 104 GLY A O 1
ATOM 864 N N . ARG A 1 105 ? -10.305 -19.328 -1.939 1 84.5 105 ARG A N 1
ATOM 865 C CA . ARG A 1 105 ? -10.125 -17.891 -2.141 1 84.5 105 ARG A CA 1
ATOM 866 C C . ARG A 1 105 ? -9.039 -17.344 -1.217 1 84.5 105 ARG A C 1
ATOM 868 O O . ARG A 1 105 ? -8.875 -17.828 -0.092 1 84.5 105 ARG A O 1
ATOM 875 N N . MET A 1 106 ? -8.242 -16.5 -1.785 1 88.81 106 MET A N 1
ATOM 876 C CA . MET A 1 106 ? -7.188 -15.867 -1.002 1 88.81 106 MET A CA 1
ATOM 877 C C . MET A 1 106 ? -7.492 -14.391 -0.76 1 88.81 106 MET A C 1
ATOM 879 O O . MET A 1 106 ? -7.938 -13.688 -1.668 1 88.81 106 MET A O 1
ATOM 883 N N . LEU A 1 107 ? -7.316 -13.992 0.472 1 92.06 107 LEU A N 1
ATOM 884 C CA . LEU A 1 107 ? -7.527 -12.594 0.835 1 92.06 107 LEU A CA 1
ATOM 885 C C . LEU A 1 107 ? -6.316 -12.039 1.582 1 92.06 107 LEU A C 1
ATOM 887 O O . LEU A 1 107 ? -5.738 -12.727 2.428 1 92.06 107 LEU A O 1
ATOM 891 N N . VAL A 1 108 ? -5.887 -10.875 1.138 1 96.44 108 VAL A N 1
ATOM 892 C CA . VAL A 1 108 ? -4.809 -10.211 1.862 1 96.44 108 VAL A CA 1
ATOM 893 C C . VAL A 1 108 ? -5.336 -9.656 3.182 1 96.44 108 VAL A C 1
ATOM 895 O O . VAL A 1 108 ? -6.152 -8.734 3.189 1 96.44 108 VAL A O 1
ATOM 898 N N . LYS A 1 109 ? -4.844 -10.156 4.266 1 97.56 109 LYS A N 1
ATOM 899 C CA . LYS A 1 109 ? -5.285 -9.734 5.594 1 97.56 109 LYS A CA 1
ATOM 900 C C . LYS A 1 109 ? -4.434 -8.578 6.109 1 97.56 109 LYS A C 1
ATOM 902 O O . LYS A 1 109 ? -4.922 -7.734 6.871 1 97.56 109 LYS A O 1
ATOM 907 N N . ALA A 1 110 ? -3.199 -8.602 5.738 1 98.69 110 ALA A N 1
ATOM 908 C CA . ALA A 1 110 ? -2.271 -7.562 6.191 1 98.69 110 ALA A CA 1
ATOM 909 C C . ALA A 1 110 ? -1.03 -7.516 5.305 1 98.69 110 ALA A C 1
ATOM 911 O O . ALA A 1 110 ? -0.7 -8.492 4.633 1 98.69 110 ALA A O 1
ATOM 912 N N . SER A 1 111 ? -0.416 -6.441 5.266 1 98.75 111 SER A N 1
ATOM 913 C CA . SER A 1 111 ? 0.863 -6.27 4.586 1 98.75 111 SER A CA 1
ATOM 914 C C . SER A 1 111 ? 1.749 -5.266 5.316 1 98.75 111 SER A C 1
ATOM 916 O O . SER A 1 111 ? 1.248 -4.371 5.996 1 98.75 111 SER A O 1
ATOM 918 N N . THR A 1 112 ? 2.986 -5.438 5.273 1 98.88 112 THR A N 1
ATOM 919 C CA . THR A 1 112 ? 3.973 -4.48 5.762 1 98.88 112 THR A CA 1
ATOM 920 C C . THR A 1 112 ? 5.094 -4.293 4.746 1 98.88 112 THR A C 1
ATOM 922 O O . THR A 1 112 ? 5.488 -5.242 4.066 1 98.88 112 THR A O 1
ATOM 925 N N . ILE A 1 113 ? 5.492 -3.123 4.613 1 98.81 113 ILE A N 1
ATOM 926 C CA . ILE A 1 113 ? 6.551 -2.814 3.66 1 98.81 113 ILE A CA 1
ATOM 927 C C . ILE A 1 113 ? 7.59 -1.904 4.316 1 98.81 113 ILE A C 1
ATOM 929 O O . ILE A 1 113 ? 7.234 -0.971 5.039 1 98.81 113 ILE A O 1
ATOM 933 N N . ARG A 1 114 ? 8.781 -2.197 4.137 1 98.56 114 ARG A N 1
ATOM 934 C CA . ARG A 1 114 ? 9.914 -1.349 4.496 1 98.56 114 ARG A CA 1
ATOM 935 C C . ARG A 1 114 ? 10.633 -0.85 3.25 1 98.56 114 ARG A C 1
ATOM 937 O O . ARG A 1 114 ? 11.016 -1.644 2.387 1 98.56 114 ARG A O 1
ATOM 944 N N . TYR A 1 115 ? 10.773 0.431 3.213 1 98 115 TYR A N 1
ATOM 945 C CA . TYR A 1 115 ? 11.461 1.062 2.09 1 98 115 TYR A CA 1
ATOM 946 C C . TYR A 1 115 ? 12.922 1.333 2.428 1 98 115 TYR A C 1
ATOM 948 O O . TYR A 1 115 ? 13.234 1.797 3.525 1 98 115 TYR A O 1
ATOM 956 N N . ARG A 1 116 ? 13.75 1.055 1.459 1 97.06 116 ARG A N 1
ATOM 957 C CA . ARG A 1 116 ? 15.172 1.304 1.672 1 97.06 116 ARG A CA 1
ATOM 958 C C . ARG A 1 116 ? 15.688 2.381 0.723 1 97.06 116 ARG A C 1
ATOM 960 O O . ARG A 1 116 ? 16.406 3.287 1.139 1 97.06 116 ARG A O 1
ATOM 967 N N . ARG A 1 117 ? 15.367 2.223 -0.519 1 96.5 117 ARG A N 1
ATOM 968 C CA . ARG A 1 117 ? 15.68 3.203 -1.552 1 96.5 117 ARG A CA 1
ATOM 969 C C . ARG A 1 117 ? 14.531 3.34 -2.549 1 96.5 117 ARG A C 1
ATOM 971 O O . ARG A 1 117 ? 13.922 2.344 -2.943 1 96.5 117 ARG A O 1
ATOM 978 N N . SER A 1 118 ? 14.312 4.531 -2.926 1 96.19 118 SER A N 1
ATOM 979 C CA . SER A 1 118 ? 13.203 4.781 -3.84 1 96.19 118 SER A CA 1
ATOM 980 C C . SER A 1 118 ? 13.523 4.293 -5.246 1 96.19 118 SER A C 1
ATOM 982 O O . SER A 1 118 ? 14.641 4.492 -5.738 1 96.19 118 SER A O 1
ATOM 984 N N . ILE A 1 119 ? 12.586 3.582 -5.836 1 97.81 119 ILE A N 1
ATOM 985 C CA . ILE A 1 119 ? 12.664 3.266 -7.258 1 97.81 119 ILE A CA 1
ATOM 986 C C . ILE A 1 119 ? 12.344 4.508 -8.078 1 97.81 119 ILE A C 1
ATOM 988 O O . ILE A 1 119 ? 11.367 5.215 -7.797 1 97.81 119 ILE A O 1
ATOM 992 N N . GLN A 1 120 ? 13.211 4.777 -9.055 1 97.25 120 GLN A N 1
ATOM 993 C CA . GLN A 1 120 ? 13.094 6 -9.844 1 97.25 120 GLN A CA 1
ATOM 994 C C . GLN A 1 120 ? 12.508 5.715 -11.219 1 97.25 120 GLN A C 1
ATOM 996 O O . GLN A 1 120 ? 12.375 4.555 -11.617 1 97.25 120 GLN A O 1
ATOM 1001 N N . LEU A 1 121 ? 12.195 6.793 -11.906 1 96.75 121 LEU A N 1
ATOM 1002 C CA . LEU A 1 121 ? 11.656 6.699 -13.258 1 96.75 121 LEU A CA 1
ATOM 1003 C C . LEU A 1 121 ? 12.57 5.883 -14.156 1 96.75 121 LEU A C 1
ATOM 1005 O O . LEU A 1 121 ? 13.781 6.109 -14.188 1 96.75 121 LEU A O 1
ATOM 1009 N N . PHE A 1 122 ? 12.055 4.855 -14.781 1 97.12 122 PHE A N 1
ATOM 1010 C CA . PHE A 1 122 ? 12.656 4 -15.797 1 97.12 122 PHE A CA 1
ATOM 1011 C C . PHE A 1 122 ? 13.57 2.959 -15.156 1 97.12 122 PHE A C 1
ATOM 1013 O O . PHE A 1 122 ? 14.258 2.215 -15.859 1 97.12 122 PHE A O 1
ATOM 1020 N N . ASP A 1 123 ? 13.633 2.945 -13.844 1 98.12 123 ASP A N 1
ATOM 1021 C CA . ASP A 1 123 ? 14.312 1.826 -13.211 1 98.12 123 ASP A CA 1
ATOM 1022 C C . ASP A 1 123 ? 13.656 0.498 -13.578 1 98.12 123 ASP A C 1
ATOM 1024 O O . ASP A 1 123 ? 12.43 0.38 -13.555 1 98.12 123 ASP A O 1
ATOM 1028 N N . ILE A 1 124 ? 14.469 -0.405 -13.953 1 98.62 124 ILE A N 1
ATOM 1029 C CA . ILE A 1 124 ? 14.016 -1.787 -14.094 1 98.62 124 ILE A CA 1
ATOM 1030 C C . ILE A 1 124 ? 14.281 -2.545 -12.797 1 98.62 124 ILE A C 1
ATOM 1032 O O . ILE A 1 124 ? 15.344 -2.406 -12.188 1 98.62 124 ILE A O 1
ATOM 1036 N N . TYR A 1 125 ? 13.289 -3.307 -12.344 1 98.69 125 TYR A N 1
ATOM 1037 C CA . TYR A 1 125 ? 13.438 -4.031 -11.094 1 98.69 125 TYR A CA 1
ATOM 1038 C C . TYR A 1 125 ? 12.734 -5.379 -11.148 1 98.69 125 TYR A C 1
ATOM 1040 O O . TYR A 1 125 ? 11.883 -5.602 -12.008 1 98.69 125 TYR A O 1
ATOM 1048 N N . THR A 1 126 ? 13.164 -6.281 -10.352 1 98.75 126 THR A N 1
ATOM 1049 C CA . THR A 1 126 ? 12.555 -7.594 -10.18 1 98.75 126 THR A CA 1
ATOM 1050 C C . THR A 1 126 ? 11.93 -7.727 -8.789 1 98.75 126 THR A C 1
ATOM 1052 O O . THR A 1 126 ? 12.539 -7.344 -7.793 1 98.75 126 THR A O 1
ATOM 1055 N N . ILE A 1 127 ? 10.719 -8.141 -8.773 1 98.81 127 ILE A N 1
ATOM 1056 C CA . ILE A 1 127 ? 10.07 -8.492 -7.52 1 98.81 127 ILE A CA 1
ATOM 1057 C C . ILE A 1 127 ? 10.211 -9.992 -7.27 1 98.81 127 ILE A C 1
ATOM 1059 O O . ILE A 1 127 ? 9.609 -10.805 -7.984 1 98.81 127 ILE A O 1
ATOM 1063 N N . LYS A 1 128 ? 10.992 -10.336 -6.289 1 98.56 128 LYS A N 1
ATOM 1064 C CA . LYS A 1 128 ? 11.195 -11.727 -5.914 1 98.56 128 LYS A CA 1
ATOM 1065 C C . LYS A 1 128 ? 10.188 -12.172 -4.855 1 98.56 128 LYS A C 1
ATOM 1067 O O . LYS A 1 128 ? 10.141 -11.602 -3.762 1 98.56 128 LYS A O 1
ATOM 1072 N N . THR A 1 129 ? 9.406 -13.125 -5.199 1 98.12 129 THR A N 1
ATOM 1073 C CA . THR A 1 129 ? 8.32 -13.594 -4.34 1 98.12 129 THR A CA 1
ATOM 1074 C C . THR A 1 129 ? 8.602 -15.016 -3.844 1 98.12 129 THR A C 1
ATOM 1076 O O . THR A 1 129 ? 9.008 -15.883 -4.621 1 98.12 129 THR A O 1
ATOM 1079 N N . LYS A 1 130 ? 8.406 -15.266 -2.586 1 97.19 130 LYS A N 1
ATOM 1080 C CA . LYS A 1 130 ? 8.539 -16.609 -2.037 1 97.19 130 LYS A CA 1
ATOM 1081 C C . LYS A 1 130 ? 7.633 -16.797 -0.824 1 97.19 130 LYS A C 1
ATOM 1083 O O . LYS A 1 130 ? 7.281 -15.828 -0.147 1 97.19 130 LYS A O 1
ATOM 1088 N N . ILE A 1 131 ? 7.285 -18.031 -0.563 1 97.12 131 ILE A N 1
ATOM 1089 C CA . ILE A 1 131 ? 6.574 -18.391 0.658 1 97.12 131 ILE A CA 1
ATOM 1090 C C . ILE A 1 131 ? 7.551 -18.438 1.83 1 97.12 131 ILE A C 1
ATOM 1092 O O . ILE A 1 131 ? 8.578 -19.109 1.762 1 97.12 131 ILE A O 1
ATOM 1096 N N . LEU A 1 132 ? 7.246 -17.719 2.893 1 98.12 132 LEU A N 1
ATOM 1097 C CA . LEU A 1 132 ? 8.094 -17.734 4.078 1 98.12 132 LEU A CA 1
ATOM 1098 C C . LEU A 1 132 ? 7.676 -18.828 5.043 1 98.12 132 LEU A C 1
ATOM 1100 O O . LEU A 1 132 ? 8.516 -19.422 5.723 1 98.12 132 LEU A O 1
ATOM 1104 N N . SER A 1 133 ? 6.457 -18.984 5.191 1 98.25 133 SER A N 1
ATOM 1105 C CA . SER A 1 133 ? 5.863 -19.969 6.09 1 98.25 133 SER A CA 1
ATOM 1106 C C . SER A 1 133 ? 4.344 -19.969 5.988 1 98.25 133 SER A C 1
ATOM 1108 O O . SER A 1 133 ? 3.771 -19.234 5.172 1 98.25 133 SER A O 1
ATOM 1110 N N . TRP A 1 134 ? 3.688 -20.859 6.691 1 97.62 134 TRP A N 1
ATOM 1111 C CA . TRP A 1 134 ? 2.234 -20.844 6.82 1 97.62 134 TRP A CA 1
ATOM 1112 C C . TRP A 1 134 ? 1.802 -21.453 8.148 1 97.62 134 TRP A C 1
ATOM 1114 O O . TRP A 1 134 ? 2.557 -22.203 8.766 1 97.62 134 TRP A O 1
ATOM 1124 N N . ASP A 1 135 ? 0.722 -21.016 8.602 1 96.69 135 ASP A N 1
ATOM 1125 C CA . ASP A 1 135 ? 0.07 -21.641 9.75 1 96.69 135 ASP A CA 1
ATOM 1126 C C . ASP A 1 135 ? -1.256 -22.281 9.352 1 96.69 135 ASP A C 1
ATOM 1128 O O . ASP A 1 135 ? -1.413 -22.734 8.211 1 96.69 135 ASP A O 1
ATOM 1132 N N . ASN A 1 136 ? -2.172 -22.438 10.258 1 94.94 136 ASN A N 1
ATOM 1133 C CA . ASN A 1 136 ? -3.398 -23.172 9.977 1 94.94 136 ASN A CA 1
ATOM 1134 C C . ASN A 1 136 ? -4.344 -22.359 9.086 1 94.94 136 ASN A C 1
ATOM 1136 O O . ASN A 1 136 ? -5.223 -22.922 8.43 1 94.94 136 ASN A O 1
ATOM 1140 N N . LYS A 1 137 ? -4.098 -21.062 9.039 1 93.94 137 LYS A N 1
ATOM 1141 C CA . LYS A 1 137 ? -5.125 -20.25 8.383 1 93.94 137 LYS A CA 1
ATOM 1142 C C . LYS A 1 137 ? -4.527 -19.391 7.281 1 93.94 137 LYS A C 1
ATOM 1144 O O . LYS A 1 137 ? -5.242 -18.938 6.387 1 93.94 137 LYS A O 1
ATOM 1149 N N . ALA A 1 138 ? -3.225 -19.188 7.332 1 96.75 138 ALA A N 1
ATOM 1150 C CA . ALA A 1 138 ? -2.684 -18.172 6.438 1 96.75 138 ALA A CA 1
ATOM 1151 C C . ALA A 1 138 ? -1.317 -18.594 5.895 1 96.75 138 ALA A C 1
ATOM 1153 O O . ALA A 1 138 ? -0.594 -19.359 6.539 1 96.75 138 ALA 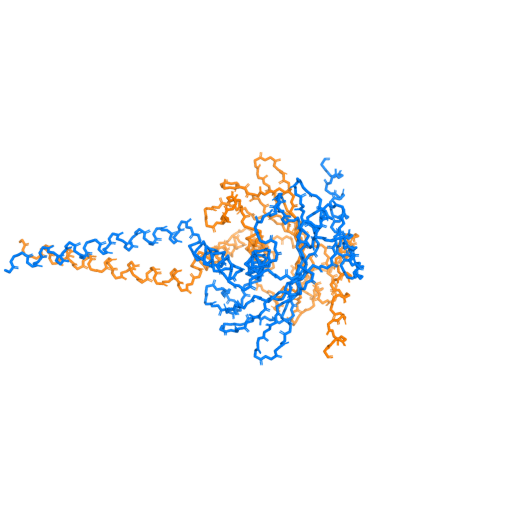A O 1
ATOM 1154 N N . ILE A 1 139 ? -1.047 -18.141 4.707 1 96.62 139 ILE A N 1
ATOM 1155 C CA . ILE A 1 139 ? 0.283 -18.234 4.109 1 96.62 139 ILE A CA 1
ATOM 1156 C C . ILE A 1 139 ? 0.975 -16.875 4.195 1 96.62 139 ILE A C 1
ATOM 1158 O O . ILE A 1 139 ? 0.354 -15.836 3.945 1 96.62 139 ILE A O 1
ATOM 1162 N N . TYR A 1 140 ? 2.25 -16.875 4.582 1 98.5 140 TYR A N 1
ATOM 1163 C CA . TYR A 1 140 ? 3.051 -15.648 4.648 1 98.5 140 TYR A CA 1
ATOM 1164 C C . TYR A 1 140 ? 4.02 -15.57 3.477 1 98.5 140 TYR A C 1
ATOM 1166 O O . TYR A 1 140 ? 4.871 -16.453 3.309 1 98.5 140 TYR A O 1
ATOM 1174 N N . LEU A 1 141 ? 3.877 -14.492 2.727 1 98.25 141 LEU A N 1
ATOM 1175 C CA . LEU A 1 141 ? 4.719 -14.273 1.554 1 98.25 141 LEU A CA 1
ATOM 1176 C C . LEU A 1 141 ? 5.703 -13.141 1.794 1 98.25 141 LEU A C 1
ATOM 1178 O O . LEU A 1 141 ? 5.441 -12.242 2.602 1 98.25 141 LEU A O 1
ATOM 1182 N N . GLN A 1 142 ? 6.773 -13.234 1.053 1 98.62 142 GLN A N 1
ATOM 1183 C CA . GLN A 1 142 ? 7.723 -12.125 0.964 1 98.62 142 GLN A CA 1
ATOM 1184 C C . GLN A 1 142 ? 7.895 -11.664 -0.479 1 98.62 142 GLN A C 1
ATOM 1186 O O . GLN A 1 142 ? 7.973 -12.484 -1.396 1 98.62 142 GLN A O 1
ATOM 1191 N N . HIS A 1 143 ? 7.836 -10.383 -0.68 1 98.81 143 HIS A N 1
ATOM 1192 C CA . HIS A 1 143 ? 8.227 -9.742 -1.927 1 98.81 143 HIS A CA 1
ATOM 1193 C C . HIS A 1 143 ? 9.445 -8.844 -1.726 1 98.81 143 HIS A C 1
ATOM 1195 O O . HIS A 1 143 ? 9.438 -7.957 -0.868 1 98.81 143 HIS A O 1
ATOM 1201 N N . VAL A 1 144 ? 10.477 -9.078 -2.471 1 98.75 144 VAL A N 1
ATOM 1202 C CA . VAL A 1 144 ? 11.688 -8.266 -2.414 1 98.75 144 VAL A CA 1
ATOM 1203 C C . VAL A 1 144 ? 11.867 -7.52 -3.736 1 98.75 144 VAL A C 1
ATOM 1205 O O . VAL A 1 144 ? 11.953 -8.141 -4.797 1 98.75 144 VAL A O 1
ATOM 1208 N N . PHE A 1 145 ? 11.906 -6.207 -3.633 1 98.81 145 PHE A N 1
ATOM 1209 C CA . PHE A 1 145 ? 12.164 -5.383 -4.805 1 98.81 145 PHE A CA 1
ATOM 1210 C C . PHE A 1 145 ? 13.656 -5.207 -5.027 1 98.81 145 PHE A C 1
ATOM 1212 O O . PHE A 1 145 ? 14.328 -4.504 -4.266 1 98.81 145 PHE A O 1
ATOM 1219 N N . GLU A 1 146 ? 14.102 -5.773 -6.062 1 98.75 146 GLU A N 1
ATOM 1220 C CA . GLU A 1 146 ? 15.516 -5.66 -6.406 1 98.75 146 GLU A CA 1
ATOM 1221 C C . GLU A 1 146 ? 15.703 -4.887 -7.711 1 98.75 146 GLU A C 1
ATOM 1223 O O . GLU A 1 146 ? 15.219 -5.305 -8.766 1 98.75 146 GLU A O 1
ATOM 1228 N N . ARG A 1 147 ? 16.406 -3.828 -7.641 1 98.44 147 ARG A N 1
ATOM 1229 C CA . ARG A 1 147 ? 16.672 -3.006 -8.812 1 98.44 147 ARG A CA 1
ATOM 1230 C C . ARG A 1 147 ? 17.75 -3.643 -9.695 1 98.44 147 ARG A C 1
ATOM 1232 O O . ARG A 1 147 ? 18.766 -4.117 -9.188 1 98.44 147 ARG A O 1
ATOM 1239 N N . GLN A 1 148 ? 17.609 -3.627 -10.938 1 98.12 148 GLN A N 1
ATOM 1240 C CA . GLN A 1 148 ? 18.438 -4.391 -11.867 1 98.12 148 GLN A CA 1
ATOM 1241 C C . GLN A 1 148 ? 19.812 -3.762 -12.023 1 98.12 148 GLN A C 1
ATOM 1243 O O . GLN A 1 148 ? 20.828 -4.469 -12.078 1 98.12 148 GLN A O 1
ATOM 1248 N N . LYS A 1 149 ? 19.875 -2.438 -12.07 1 97.44 149 LYS A N 1
ATOM 1249 C CA . LYS A 1 149 ? 21.109 -1.744 -12.445 1 97.44 149 LYS A CA 1
ATOM 1250 C C . LYS A 1 149 ? 22.203 -1.958 -11.398 1 97.44 149 LYS A C 1
ATOM 1252 O O . LYS A 1 149 ? 23.391 -1.972 -11.727 1 97.44 149 LYS A O 1
ATOM 1257 N N . ASP A 1 150 ? 21.922 -2.203 -10.156 1 97.5 150 ASP A N 1
ATOM 1258 C CA . ASP A 1 150 ? 22.938 -2.33 -9.117 1 97.5 150 ASP A CA 1
ATOM 1259 C C . ASP A 1 150 ? 22.594 -3.461 -8.148 1 97.5 150 ASP A C 1
ATOM 1261 O O . ASP A 1 150 ? 23.266 -3.635 -7.129 1 97.5 150 ASP A O 1
ATOM 1265 N N . LYS A 1 151 ? 21.5 -4.184 -8.398 1 97.5 151 LYS A N 1
ATOM 1266 C CA . LYS A 1 151 ? 21.031 -5.309 -7.594 1 97.5 151 LYS A CA 1
ATOM 1267 C C . LYS A 1 151 ? 20.688 -4.867 -6.172 1 97.5 151 LYS A C 1
ATOM 1269 O O . LYS A 1 151 ? 20.688 -5.684 -5.246 1 97.5 151 LYS A O 1
ATOM 1274 N N . PHE A 1 152 ? 20.422 -3.576 -6.035 1 97.81 152 PHE A N 1
ATOM 1275 C CA . PHE A 1 152 ? 20.078 -3.035 -4.727 1 97.81 152 PHE A CA 1
ATOM 1276 C C . PHE A 1 152 ? 18.656 -3.426 -4.348 1 97.81 152 PHE A C 1
ATOM 1278 O O . PHE A 1 152 ? 17.734 -3.34 -5.172 1 97.81 152 PHE A O 1
ATOM 1285 N N . ILE A 1 153 ? 18.484 -3.906 -3.105 1 98.56 153 ILE A N 1
ATOM 1286 C CA . ILE A 1 153 ? 17.156 -4.184 -2.568 1 98.56 153 ILE A CA 1
ATOM 1287 C C . ILE A 1 153 ? 16.484 -2.875 -2.148 1 98.56 153 ILE A C 1
ATOM 1289 O O . ILE A 1 153 ? 16.891 -2.252 -1.163 1 98.56 153 ILE A O 1
ATOM 1293 N N . CYS A 1 154 ? 15.438 -2.518 -2.834 1 98.44 154 CYS A N 1
ATOM 1294 C CA . CYS A 1 154 ? 14.812 -1.214 -2.645 1 98.44 154 CYS A CA 1
ATOM 1295 C C . CYS A 1 154 ? 13.703 -1.285 -1.598 1 98.44 154 CYS A C 1
ATOM 1297 O O . CYS A 1 154 ? 13.391 -0.284 -0.953 1 98.44 154 CYS A O 1
ATOM 1299 N N . ALA A 1 155 ? 13.086 -2.43 -1.442 1 98.62 155 ALA A N 1
ATOM 1300 C CA . ALA A 1 155 ? 11.984 -2.58 -0.5 1 98.62 155 ALA A CA 1
ATOM 1301 C C . ALA A 1 155 ? 11.734 -4.051 -0.174 1 98.62 155 ALA A C 1
ATOM 1303 O O . ALA A 1 155 ? 12.031 -4.93 -0.985 1 98.62 155 ALA A O 1
ATOM 1304 N N . VAL A 1 156 ? 11.234 -4.328 0.982 1 98.81 156 VAL A N 1
ATOM 1305 C CA . VAL A 1 156 ? 10.836 -5.656 1.443 1 98.81 156 VAL A CA 1
ATOM 1306 C C . VAL A 1 156 ? 9.391 -5.625 1.937 1 98.81 156 VAL A C 1
ATOM 1308 O O . VAL A 1 156 ? 9.023 -4.766 2.74 1 98.81 156 VAL A O 1
ATOM 1311 N N . VAL A 1 157 ? 8.625 -6.555 1.429 1 98.88 157 VAL A N 1
ATOM 1312 C CA . VAL A 1 157 ? 7.203 -6.609 1.76 1 98.88 157 VAL A CA 1
ATOM 1313 C C . VAL A 1 157 ? 6.852 -7.98 2.33 1 98.88 157 VAL A C 1
ATOM 1315 O O . VAL A 1 157 ? 7.285 -9.008 1.799 1 98.88 157 VAL A O 1
ATOM 1318 N N . TYR A 1 158 ? 6.129 -8.031 3.404 1 98.81 158 TYR A N 1
ATOM 1319 C CA . TYR A 1 158 ? 5.477 -9.242 3.889 1 98.81 158 TYR A CA 1
ATOM 1320 C C . TYR A 1 158 ? 3.967 -9.164 3.697 1 98.81 158 TYR A C 1
ATOM 1322 O O . TYR A 1 158 ? 3.363 -8.109 3.906 1 98.81 158 TYR A O 1
ATOM 1330 N N . ILE A 1 159 ? 3.438 -10.258 3.342 1 98.62 159 ILE A N 1
ATOM 1331 C CA . ILE A 1 159 ? 1.994 -10.344 3.154 1 98.62 159 ILE A CA 1
ATOM 1332 C C . ILE A 1 159 ? 1.431 -11.492 3.988 1 98.62 159 ILE A C 1
ATOM 1334 O O . ILE A 1 159 ? 2.002 -12.586 4.016 1 98.62 159 ILE A O 1
ATOM 1338 N N . ASN A 1 160 ? 0.411 -11.219 4.727 1 98.5 160 ASN A N 1
ATOM 1339 C CA . ASN A 1 160 ? -0.438 -12.227 5.355 1 98.5 160 ASN A CA 1
ATOM 1340 C C . ASN A 1 160 ? -1.632 -12.586 4.477 1 98.5 160 ASN A C 1
ATOM 1342 O O . ASN A 1 160 ? -2.57 -11.797 4.344 1 98.5 160 ASN A O 1
ATOM 1346 N N . LEU A 1 161 ? -1.558 -13.727 3.893 1 96.56 161 LEU A N 1
ATOM 1347 C CA . LEU A 1 161 ? -2.592 -14.188 2.973 1 96.56 161 LEU A CA 1
ATOM 1348 C C . LEU A 1 161 ? -3.498 -15.219 3.643 1 96.56 161 LEU A C 1
ATOM 1350 O O . LEU A 1 161 ? -3.096 -16.359 3.848 1 96.56 161 LEU A O 1
ATOM 1354 N N . ALA A 1 162 ? -4.715 -14.844 3.863 1 95.31 162 ALA A N 1
ATOM 1355 C CA . ALA A 1 162 ? -5.68 -15.773 4.438 1 95.31 162 ALA A CA 1
ATOM 1356 C C . ALA A 1 162 ? -6.348 -16.609 3.348 1 95.31 162 ALA A C 1
ATOM 1358 O O . ALA A 1 162 ? -6.656 -16.109 2.27 1 95.31 162 ALA A O 1
ATOM 1359 N N . LEU A 1 163 ? -6.609 -17.859 3.672 1 92.19 163 LEU A N 1
ATOM 1360 C CA . LEU A 1 163 ? -7.277 -18.766 2.744 1 92.19 163 LEU A CA 1
ATOM 1361 C C . LEU A 1 163 ? -8.68 -19.109 3.236 1 92.19 163 LEU A C 1
ATOM 1363 O O . LEU A 1 163 ? -8.883 -19.344 4.426 1 92.19 163 LEU A O 1
ATOM 1367 N N . LEU A 1 164 ? -9.547 -19.016 2.26 1 90.19 164 LEU A N 1
ATOM 1368 C CA . LEU A 1 164 ? -10.922 -19.406 2.553 1 90.19 164 LEU A CA 1
ATOM 1369 C C . LEU A 1 164 ? -11.281 -20.703 1.817 1 90.19 164 LEU A C 1
ATOM 1371 O O . LEU A 1 164 ? -11.109 -20.797 0.6 1 90.19 164 LEU A O 1
ATOM 1375 N N . GLY A 1 165 ? -11.773 -21.703 2.51 1 88.81 165 GLY A N 1
ATOM 1376 C CA . GLY A 1 165 ? -12.25 -22.938 1.901 1 88.81 165 GLY A CA 1
ATOM 1377 C C . GLY A 1 165 ? -11.18 -24.016 1.813 1 88.81 165 GLY A C 1
ATOM 1378 O O . GLY A 1 165 ? -11.461 -25.141 1.391 1 88.81 165 GLY A O 1
ATOM 1379 N N . VAL A 1 166 ? -10.023 -23.703 2.102 1 90.81 166 VAL A N 1
ATOM 1380 C CA . VAL A 1 166 ? -8.914 -24.656 2.086 1 90.81 166 VAL A CA 1
ATOM 1381 C C . VAL A 1 166 ? -7.863 -24.234 3.113 1 90.81 166 VAL A C 1
ATOM 1383 O O . VAL A 1 166 ? -7.703 -23.047 3.393 1 90.81 166 VAL A O 1
ATOM 1386 N N . THR A 1 167 ? -7.207 -25.141 3.68 1 92.69 167 THR A N 1
ATOM 1387 C CA . THR A 1 167 ? -6.105 -24.797 4.574 1 92.69 167 THR A CA 1
ATOM 1388 C C . THR A 1 167 ? -4.805 -24.625 3.793 1 92.69 167 THR A C 1
ATOM 1390 O O . THR A 1 167 ? -4.637 -25.203 2.721 1 92.69 167 THR A O 1
ATOM 1393 N N . PRO A 1 168 ? -3.879 -23.891 4.348 1 94 168 PRO A N 1
ATOM 1394 C CA . PRO A 1 168 ? -2.586 -23.734 3.678 1 94 168 PRO A CA 1
ATOM 1395 C C . PRO A 1 168 ? -1.885 -25.078 3.436 1 94 168 PRO A C 1
ATOM 1397 O O . PRO A 1 168 ? -1.342 -25.297 2.352 1 94 168 PRO A O 1
ATOM 1400 N N . GLN A 1 169 ? -1.94 -25.906 4.367 1 94.19 169 GLN A N 1
ATOM 1401 C CA . GLN A 1 169 ? -1.302 -27.219 4.234 1 94.19 169 GLN A CA 1
ATOM 1402 C C . GLN A 1 169 ? -1.901 -28 3.072 1 94.19 169 GLN A C 1
ATOM 1404 O O . GLN A 1 169 ? -1.172 -28.609 2.281 1 94.19 169 GLN A O 1
ATOM 1409 N N . ASP A 1 170 ? -3.186 -27.984 3.004 1 91.56 170 ASP A N 1
ATOM 1410 C CA . ASP A 1 170 ? -3.871 -28.688 1.932 1 91.56 170 ASP A CA 1
ATOM 1411 C C . ASP A 1 170 ? -3.537 -28.094 0.568 1 91.56 170 ASP A C 1
ATOM 1413 O O . ASP A 1 170 ? -3.33 -28.828 -0.403 1 91.56 170 ASP A O 1
ATOM 1417 N N . LEU A 1 171 ? -3.51 -26.781 0.59 1 90.81 171 LEU A N 1
ATOM 1418 C CA . LEU A 1 171 ? -3.188 -26.109 -0.665 1 90.81 171 LEU A CA 1
ATOM 1419 C C . LEU A 1 171 ? -1.788 -26.484 -1.14 1 90.81 171 LEU A C 1
ATOM 1421 O O . LEU A 1 171 ? -1.6 -26.844 -2.305 1 90.81 171 LEU A O 1
ATOM 1425 N N . ILE A 1 172 ? -0.801 -26.422 -0.278 1 90.81 172 ILE A N 1
ATOM 1426 C CA . ILE A 1 172 ? 0.582 -26.734 -0.614 1 90.81 172 ILE A CA 1
ATOM 1427 C C . ILE A 1 172 ? 0.684 -28.203 -1.033 1 90.81 172 ILE A C 1
ATOM 1429 O O . ILE A 1 172 ? 1.382 -28.531 -1.994 1 90.81 172 ILE A O 1
ATOM 1433 N N . TYR A 1 173 ? -0.026 -29.016 -0.371 1 90.44 173 TYR A N 1
ATOM 1434 C CA . TYR A 1 173 ? -0.055 -30.422 -0.722 1 90.44 173 TYR A CA 1
ATOM 1435 C C . TYR A 1 173 ? -0.609 -30.625 -2.127 1 90.44 173 TYR A C 1
ATOM 1437 O O . TYR A 1 173 ? -0.07 -31.422 -2.904 1 90.44 173 TYR A O 1
ATOM 1445 N N . GLU A 1 174 ? -1.667 -29.953 -2.383 1 87.12 174 GLU A N 1
ATOM 1446 C CA . GLU A 1 174 ? -2.297 -30.062 -3.693 1 87.12 174 GLU A CA 1
ATOM 1447 C C . GLU A 1 174 ? -1.348 -29.625 -4.805 1 87.12 174 GLU A C 1
ATOM 1449 O O . GLU A 1 174 ? -1.346 -30.203 -5.895 1 87.12 174 GLU A O 1
ATOM 1454 N N . ILE A 1 175 ? -0.581 -28.641 -4.512 1 86.69 175 ILE A N 1
ATOM 1455 C CA . ILE A 1 175 ? 0.309 -28.062 -5.52 1 86.69 175 ILE A CA 1
ATOM 1456 C C . ILE A 1 175 ? 1.551 -28.938 -5.66 1 86.69 175 ILE A C 1
ATOM 1458 O O . ILE A 1 175 ? 1.963 -29.266 -6.777 1 86.69 175 ILE A O 1
ATOM 1462 N N . GLU A 1 176 ? 2.141 -29.391 -4.562 1 87.88 176 GLU A N 1
ATOM 1463 C CA . GLU A 1 176 ? 3.443 -30.047 -4.566 1 87.88 176 GLU A CA 1
ATOM 1464 C C . GLU A 1 176 ? 3.295 -31.578 -4.656 1 87.88 176 GLU A C 1
ATOM 1466 O O . GLU A 1 176 ? 4.246 -32.281 -5.016 1 87.88 176 GLU A O 1
ATOM 1471 N N . GLY A 1 177 ? 2.17 -32.062 -4.27 1 87.5 177 GLY A N 1
ATOM 1472 C CA . GLY A 1 177 ? 1.944 -33.5 -4.285 1 87.5 177 GLY A CA 1
ATOM 1473 C C . GLY A 1 177 ? 2.641 -34.219 -3.146 1 87.5 177 GLY A C 1
ATOM 1474 O O . GLY A 1 177 ? 2.811 -35.438 -3.193 1 87.5 177 GLY A O 1
ATOM 1475 N N . ARG A 1 178 ? 3.131 -33.438 -2.322 1 90.94 178 ARG A N 1
ATOM 1476 C CA . ARG A 1 178 ? 3.797 -34 -1.149 1 90.94 178 ARG A CA 1
ATOM 1477 C C . ARG A 1 178 ? 3.6 -33.125 0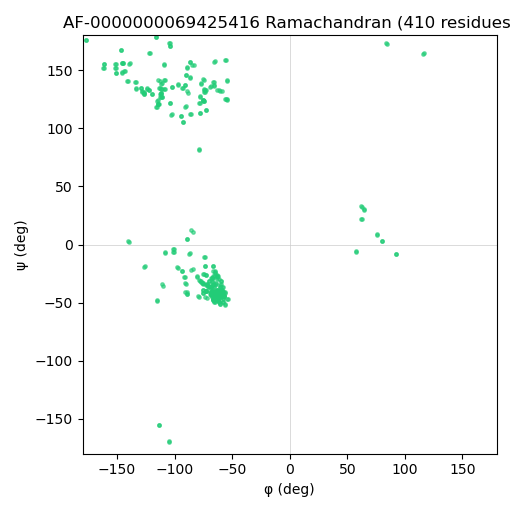.071 1 90.94 178 ARG A C 1
ATOM 1479 O O . ARG A 1 178 ? 3.297 -31.938 -0.063 1 90.94 178 ARG A O 1
ATOM 1486 N N . ASN A 1 179 ? 3.717 -33.75 1.181 1 91.25 179 ASN A N 1
ATOM 1487 C CA . ASN A 1 179 ? 3.643 -32.969 2.418 1 91.25 179 ASN A CA 1
ATOM 1488 C C . ASN A 1 179 ? 4.93 -32.188 2.668 1 91.25 179 ASN A C 1
ATOM 1490 O O . ASN A 1 179 ? 6.027 -32.75 2.578 1 91.25 179 ASN A O 1
ATOM 1494 N N . ILE A 1 180 ? 4.793 -31.016 2.807 1 93.38 180 ILE A N 1
ATOM 1495 C CA . ILE A 1 180 ? 5.902 -30.141 3.143 1 93.38 180 ILE A CA 1
ATOM 1496 C C . ILE A 1 180 ? 5.621 -29.438 4.473 1 93.38 180 ILE A C 1
ATOM 1498 O O . ILE A 1 180 ? 4.52 -28.922 4.691 1 93.38 180 ILE A O 1
ATOM 1502 N N . ASP A 1 181 ? 6.516 -29.469 5.363 1 96 181 ASP A N 1
ATOM 1503 C CA . ASP A 1 181 ? 6.387 -28.734 6.613 1 96 181 ASP A CA 1
ATOM 1504 C C . ASP A 1 181 ? 6.637 -27.234 6.398 1 96 181 ASP A C 1
ATOM 1506 O O . ASP A 1 181 ? 7.527 -26.859 5.637 1 96 181 ASP A O 1
ATOM 1510 N N . PRO A 1 182 ? 5.879 -26.438 7.09 1 96.81 182 PRO A N 1
ATOM 1511 C CA . PRO A 1 182 ? 6.168 -25 6.973 1 96.81 182 PRO A CA 1
ATOM 1512 C C . PRO A 1 182 ? 7.559 -24.641 7.484 1 96.81 182 PRO A C 1
ATOM 1514 O O . PRO A 1 182 ? 7.98 -25.125 8.539 1 96.81 182 PRO A O 1
ATOM 1517 N N . PRO A 1 183 ? 8.242 -23.875 6.703 1 96.25 183 PRO A N 1
ATOM 1518 C CA . PRO A 1 183 ? 9.516 -23.359 7.219 1 96.25 183 PRO A CA 1
ATOM 1519 C C . PRO A 1 183 ? 9.367 -22.609 8.539 1 96.25 183 PRO A C 1
ATOM 1521 O O . PRO A 1 183 ? 8.289 -22.094 8.836 1 96.25 183 PRO A O 1
ATOM 1524 N N . ASN A 1 184 ? 10.461 -22.516 9.258 1 96.56 184 ASN A N 1
ATOM 1525 C CA . ASN A 1 184 ? 10.445 -21.75 10.508 1 96.56 184 ASN A CA 1
ATOM 1526 C C . ASN A 1 184 ? 10.227 -20.266 10.258 1 96.56 184 ASN A C 1
ATOM 1528 O O . ASN A 1 184 ? 10.766 -19.703 9.297 1 96.56 184 ASN A O 1
ATOM 1532 N N . VAL A 1 185 ? 9.445 -19.734 11.133 1 97.06 185 VAL A N 1
ATOM 1533 C CA . VAL A 1 185 ? 9.148 -18.297 11.039 1 97.06 185 VAL A CA 1
ATOM 1534 C C . VAL A 1 185 ? 10.352 -17.484 11.516 1 97.06 185 VAL A C 1
ATOM 1536 O O . VAL A 1 185 ? 10.867 -17.719 12.617 1 97.06 185 VAL A O 1
ATOM 1539 N N . SER A 1 186 ? 10.867 -16.578 10.711 1 96.81 186 SER A N 1
ATOM 1540 C CA . SER A 1 186 ? 11.977 -15.711 11.109 1 96.81 186 SER A CA 1
ATOM 1541 C C . SER A 1 186 ? 11.562 -14.781 12.242 1 96.81 186 SER A C 1
ATOM 1543 O O . SER A 1 186 ? 10.375 -14.508 12.43 1 96.81 186 SER A O 1
ATOM 1545 N N . PRO A 1 187 ? 12.539 -14.281 13 1 97.44 187 PRO A N 1
ATOM 1546 C CA . PRO A 1 187 ? 12.211 -13.391 14.117 1 97.44 187 PRO A CA 1
ATOM 1547 C C . PRO A 1 187 ? 11.461 -12.141 13.672 1 97.44 187 PRO A C 1
ATOM 1549 O O . PRO A 1 187 ? 10.523 -11.703 14.336 1 97.44 187 PRO A O 1
ATOM 1552 N N . GLU A 1 188 ? 11.859 -11.547 12.594 1 97.62 188 GLU A N 1
ATOM 1553 C CA . GLU A 1 188 ? 11.203 -10.336 12.133 1 97.62 188 GLU A CA 1
ATOM 1554 C C . GLU A 1 188 ? 9.758 -10.609 11.703 1 97.62 188 GLU A C 1
ATOM 1556 O O . GLU A 1 188 ? 8.859 -9.805 11.977 1 97.62 188 GLU A O 1
ATOM 1561 N N . LEU A 1 189 ? 9.57 -11.727 11.016 1 98.25 189 LEU A N 1
ATOM 1562 C CA . LEU A 1 189 ? 8.219 -12.102 10.641 1 98.25 189 LEU A CA 1
ATOM 1563 C C . LEU A 1 189 ? 7.363 -12.375 11.867 1 98.25 189 LEU A C 1
ATOM 1565 O O . LEU A 1 189 ? 6.199 -11.969 11.93 1 98.25 189 LEU A O 1
ATOM 1569 N N . GLN A 1 190 ? 7.922 -13.055 12.812 1 98.25 190 GLN A N 1
ATOM 1570 C CA . GLN A 1 190 ? 7.211 -13.375 14.047 1 98.25 190 GLN A CA 1
ATOM 1571 C C . GLN A 1 190 ? 6.746 -12.109 14.758 1 98.25 190 GLN A C 1
ATOM 1573 O O . GLN A 1 190 ? 5.613 -12.039 15.242 1 98.25 190 GLN A O 1
ATOM 1578 N N . LYS A 1 191 ? 7.648 -11.133 14.867 1 98.62 191 LYS A N 1
ATOM 1579 C CA . LYS A 1 191 ? 7.297 -9.867 15.516 1 98.62 191 LYS A CA 1
ATOM 1580 C C . LYS A 1 191 ? 6.152 -9.172 14.773 1 98.62 191 LYS A C 1
ATOM 1582 O O . LYS A 1 191 ? 5.262 -8.602 15.406 1 98.62 191 LYS A O 1
ATOM 1587 N N . TRP A 1 192 ? 6.152 -9.227 13.477 1 98.69 192 TRP A N 1
ATOM 1588 C CA . TRP A 1 192 ? 5.086 -8.602 12.703 1 98.69 192 TRP A CA 1
ATOM 1589 C C . TRP A 1 192 ? 3.764 -9.344 12.898 1 98.69 192 TRP A C 1
ATOM 1591 O O . TRP A 1 192 ? 2.709 -8.711 13.023 1 98.69 192 TRP A O 1
ATOM 1601 N N . ILE A 1 193 ? 3.818 -10.68 12.93 1 98.25 193 ILE A N 1
ATOM 1602 C CA . ILE A 1 193 ? 2.623 -11.484 13.172 1 98.25 193 ILE A CA 1
ATOM 1603 C C . ILE A 1 193 ? 2.039 -11.133 14.539 1 98.25 193 ILE A C 1
ATOM 1605 O O . ILE A 1 193 ? 0.83 -10.93 14.672 1 98.25 193 ILE A O 1
ATOM 1609 N N . GLU A 1 194 ? 2.9 -11 15.477 1 98.12 194 GLU A N 1
ATOM 1610 C CA . GLU A 1 194 ? 2.473 -10.648 16.828 1 98.12 194 GLU A CA 1
ATOM 1611 C C . GLU A 1 194 ? 1.852 -9.25 16.859 1 98.12 194 GLU A C 1
ATOM 1613 O O . GLU A 1 194 ? 0.871 -9.023 17.562 1 98.12 194 GLU A O 1
ATOM 1618 N N . SER A 1 195 ? 2.471 -8.344 16.141 1 98.44 195 SER A N 1
ATOM 1619 C CA . SER A 1 195 ? 1.922 -7 16.047 1 98.44 195 SER A CA 1
ATOM 1620 C C . SER A 1 195 ? 0.49 -7.02 15.516 1 98.44 195 SER A C 1
ATOM 1622 O O . SER A 1 195 ? -0.388 -6.352 16.062 1 98.44 195 SER A O 1
ATOM 1624 N N . ASN A 1 196 ? 0.256 -7.793 14.5 1 97.75 196 ASN A N 1
ATOM 1625 C CA . ASN A 1 196 ? -1.074 -7.906 13.914 1 97.75 196 ASN A CA 1
ATOM 1626 C C . ASN A 1 196 ? -2.068 -8.531 14.891 1 97.75 196 ASN A C 1
ATOM 1628 O O . ASN A 1 196 ? -3.225 -8.109 14.953 1 97.75 196 ASN A O 1
ATOM 1632 N N . GLN A 1 197 ? -1.624 -9.523 15.594 1 96.69 197 GLN A N 1
ATOM 1633 C CA . GLN A 1 197 ? -2.486 -10.188 16.578 1 96.69 197 GLN A CA 1
ATOM 1634 C C . GLN A 1 197 ? -2.885 -9.227 17.688 1 96.69 197 GLN A C 1
ATOM 1636 O O . GLN A 1 197 ? -4.055 -9.164 18.078 1 96.69 197 GLN A O 1
ATOM 1641 N N . LEU A 1 198 ? -1.929 -8.461 18.172 1 96.75 198 LEU A N 1
ATOM 1642 C CA . LEU A 1 198 ? -2.191 -7.484 19.219 1 96.75 198 LEU A CA 1
ATOM 1643 C C . LEU A 1 198 ? -3.141 -6.398 18.719 1 96.75 198 LEU A C 1
ATOM 1645 O O . LEU A 1 198 ? -4.043 -5.977 19.453 1 96.75 198 LEU A O 1
ATOM 1649 N N . SER A 1 199 ? -2.91 -5.961 17.516 1 94.81 199 SER A N 1
ATOM 1650 C CA . SER A 1 199 ? -3.773 -4.953 16.906 1 94.81 199 SER A CA 1
ATOM 1651 C C . SER A 1 199 ? -5.207 -5.457 16.781 1 94.81 199 SER A C 1
ATOM 1653 O O . SER A 1 199 ? -6.156 -4.719 17.047 1 94.81 199 SER A O 1
ATOM 1655 N N . SER A 1 200 ? -5.379 -6.695 16.344 1 94.31 200 SER A N 1
ATOM 1656 C CA . SER A 1 200 ? -6.691 -7.312 16.188 1 94.31 200 SER A CA 1
ATOM 1657 C C . SER A 1 200 ? -7.406 -7.426 17.531 1 94.31 200 SER A C 1
ATOM 1659 O O . SER A 1 200 ? -8.602 -7.148 17.625 1 94.31 200 SER A O 1
ATOM 1661 N N . GLU A 1 201 ? -6.715 -7.742 18.547 1 93.06 201 GLU A N 1
ATOM 1662 C CA . GLU A 1 201 ? -7.285 -7.918 19.875 1 93.06 201 GLU A CA 1
ATOM 1663 C C . GLU A 1 201 ? -7.723 -6.582 20.469 1 93.06 201 GLU A C 1
ATOM 1665 O O . GLU A 1 201 ? -8.742 -6.504 21.156 1 93.06 201 GLU A O 1
ATOM 1670 N N . LYS A 1 202 ? -6.996 -5.621 20.188 1 89.69 202 LYS A N 1
ATOM 1671 C CA . LYS A 1 202 ? -7.309 -4.281 20.688 1 89.69 202 LYS A CA 1
ATOM 1672 C C . LYS A 1 202 ? -8.648 -3.793 20.141 1 89.69 202 LYS A C 1
ATOM 1674 O O . LYS A 1 202 ? -9.438 -3.182 20.859 1 89.69 202 LYS A O 1
ATOM 1679 N N . LEU A 1 203 ? -8.961 -3.982 18.953 1 85.56 203 LEU A N 1
ATOM 1680 C CA . LEU A 1 203 ? -10.18 -3.512 18.297 1 85.56 203 LEU A CA 1
ATOM 1681 C C . LEU A 1 203 ? -11.375 -4.367 18.719 1 85.56 203 LEU A C 1
ATOM 1683 O O . LEU A 1 203 ? -12.516 -3.898 18.703 1 85.56 203 LEU A O 1
ATOM 1687 N N . ARG A 1 204 ? -11.195 -5.605 18.969 1 79.25 204 ARG A N 1
ATOM 1688 C CA . ARG A 1 204 ? -12.281 -6.461 19.438 1 79.25 204 ARG A CA 1
ATOM 1689 C C . ARG A 1 204 ? -12.742 -6.047 20.844 1 79.25 204 ARG A C 1
ATOM 1691 O O . ARG A 1 204 ? -13.914 -6.207 21.188 1 79.25 204 ARG A O 1
ATOM 1698 N N . LYS A 1 205 ? -11.836 -5.496 21.578 1 70 205 LYS A N 1
ATOM 1699 C CA . LYS A 1 205 ? -12.148 -5.074 22.938 1 70 205 LYS A CA 1
ATOM 1700 C C . LYS A 1 205 ? -12.859 -3.725 22.953 1 70 205 LYS A C 1
ATOM 1702 O O . LYS A 1 205 ? -13.57 -3.4 23.906 1 70 205 LYS A O 1
ATOM 1707 N N . THR A 1 206 ? -12.594 -2.959 21.938 1 58.69 206 THR A N 1
ATOM 1708 C CA . THR A 1 206 ? -13.211 -1.636 21.875 1 58.69 206 THR A CA 1
ATOM 1709 C C . THR A 1 206 ? -14.594 -1.705 21.25 1 58.69 206 THR A C 1
ATOM 1711 O O . THR A 1 206 ? -15.438 -0.837 21.484 1 58.69 206 THR A O 1
ATOM 1714 N N . ASN A 1 207 ? -14.992 -2.73 20.438 1 51.78 207 ASN A N 1
ATOM 1715 C CA . ASN A 1 207 ? -16.328 -2.885 19.875 1 51.78 207 ASN A CA 1
ATOM 1716 C C . ASN A 1 207 ? -17.25 -3.629 20.844 1 51.78 207 ASN A C 1
ATOM 1718 O O . ASN A 1 207 ? -16.859 -4.625 21.453 1 51.78 207 ASN A O 1
ATOM 1722 N N . MET B 1 1 ? -23.391 31.031 -45.719 1 34.06 1 MET B N 1
ATOM 1723 C CA . MET B 1 1 ? -23.453 29.594 -45.5 1 34.06 1 MET B CA 1
ATOM 1724 C C . MET B 1 1 ? -22.062 28.984 -45.438 1 34.06 1 MET B C 1
ATOM 1726 O O . MET B 1 1 ? -21.875 27.891 -44.906 1 34.06 1 MET B O 1
ATOM 1730 N N . ILE B 1 2 ? -21.109 29.484 -46.219 1 45.62 2 ILE B N 1
ATOM 1731 C CA . ILE B 1 2 ? -19.75 28.984 -46.281 1 45.62 2 ILE B CA 1
ATOM 1732 C C . ILE B 1 2 ? -19.031 29.297 -44.969 1 45.62 2 ILE B C 1
ATOM 1734 O O . ILE B 1 2 ? -18.266 28.469 -44.469 1 45.62 2 ILE B O 1
ATOM 1738 N N . TYR B 1 3 ? -19.172 30.453 -44.406 1 45.97 3 TYR B N 1
ATOM 1739 C CA . TYR B 1 3 ? -18.391 30.891 -43.25 1 45.97 3 TYR B CA 1
ATOM 1740 C C . TYR B 1 3 ? -18.797 30.109 -42 1 45.97 3 TYR B C 1
ATOM 1742 O O . TYR B 1 3 ? -18.031 30.031 -41.031 1 45.97 3 TYR B O 1
ATOM 1750 N N . GLU B 1 4 ? -20.094 29.766 -41.812 1 47.84 4 GLU B N 1
ATOM 1751 C CA . GLU B 1 4 ? -20.516 29.031 -40.625 1 47.84 4 GLU B CA 1
ATOM 1752 C C . GLU B 1 4 ? -19.922 27.625 -40.625 1 47.84 4 GLU B C 1
ATOM 1754 O O . GLU B 1 4 ? -19.766 27.016 -39.562 1 47.84 4 GLU B O 1
ATOM 1759 N N . MET B 1 5 ? -19.734 27.031 -41.844 1 48.56 5 MET B N 1
ATOM 1760 C CA . MET B 1 5 ? -19.125 25.703 -41.875 1 48.56 5 MET B CA 1
ATOM 1761 C C . MET B 1 5 ? -17.719 25.734 -41.312 1 48.56 5 MET B C 1
ATOM 1763 O O . MET B 1 5 ? -17.219 24.719 -40.812 1 48.56 5 MET B O 1
ATOM 1767 N N . SER B 1 6 ? -17.062 26.953 -41.438 1 49.25 6 SER B N 1
ATOM 1768 C CA . SER B 1 6 ? -15.633 27.031 -41.125 1 49.25 6 SER B CA 1
ATOM 1769 C C . SER B 1 6 ? -15.398 27.016 -39.625 1 49.25 6 SER B C 1
ATOM 1771 O O . SER B 1 6 ? -14.484 26.328 -39.125 1 49.25 6 SER B O 1
ATOM 1773 N N . PHE B 1 7 ? -16.234 27.734 -38.938 1 50.09 7 PHE B N 1
ATOM 1774 C CA . PHE B 1 7 ? -15.977 27.797 -37.5 1 50.09 7 PHE B CA 1
ATOM 1775 C C . PHE B 1 7 ? -16.328 26.469 -36.812 1 50.09 7 PHE B C 1
ATOM 1777 O O . PHE B 1 7 ? -15.633 26.031 -35.906 1 50.09 7 PHE B O 1
ATOM 1784 N N . ALA B 1 8 ? -17.422 25.906 -37.25 1 46.69 8 ALA B N 1
ATOM 1785 C CA . ALA B 1 8 ? -17.812 24.609 -36.719 1 46.69 8 ALA B CA 1
ATOM 1786 C C . ALA B 1 8 ? -16.75 23.547 -37 1 46.69 8 ALA B C 1
ATOM 1788 O O . ALA B 1 8 ? -16.453 22.703 -36.156 1 46.69 8 ALA B O 1
ATOM 1789 N N . LYS B 1 9 ? -16.188 23.5 -38.156 1 49.75 9 LYS B N 1
ATOM 1790 C CA . LYS B 1 9 ? -15.133 22.562 -38.5 1 49.75 9 LYS B CA 1
ATOM 1791 C C . LYS B 1 9 ? -13.867 22.812 -37.688 1 49.75 9 LYS B C 1
ATOM 1793 O O . LYS B 1 9 ? -13.211 21.859 -37.25 1 49.75 9 LYS B O 1
ATOM 1798 N N . ILE B 1 10 ? -13.602 24.047 -37.406 1 48.81 10 ILE B N 1
ATOM 1799 C CA . ILE B 1 10 ? -12.438 24.391 -36.625 1 48.81 10 ILE B CA 1
ATOM 1800 C C . ILE B 1 10 ? -12.68 24.016 -35.156 1 48.81 10 ILE B C 1
ATOM 1802 O O . ILE B 1 10 ? -11.797 23.453 -34.5 1 48.81 10 ILE B O 1
ATOM 1806 N N . GLY B 1 11 ? -13.859 24.344 -34.625 1 51.16 11 GLY B N 1
ATOM 1807 C CA . GLY B 1 11 ? -14.227 23.922 -33.281 1 51.16 11 GLY B CA 1
ATOM 1808 C C . GLY B 1 11 ? -14.195 22.422 -33.094 1 51.16 11 GLY B C 1
ATOM 1809 O O . GLY B 1 11 ? -13.758 21.922 -32.062 1 51.16 11 GLY B O 1
ATOM 1810 N N . GLY B 1 12 ? -14.672 21.766 -34.125 1 52.56 12 GLY B N 1
ATOM 1811 C CA . GLY B 1 12 ? -14.617 20.312 -34.156 1 52.56 12 GLY B CA 1
ATOM 1812 C C . GLY B 1 12 ? -13.203 19.766 -34.156 1 52.56 12 GLY B C 1
ATOM 1813 O O . GLY B 1 12 ? -12.898 18.797 -33.469 1 52.56 12 GLY B O 1
ATOM 1814 N N . ILE B 1 13 ? -12.383 20.391 -34.969 1 52.22 13 ILE B N 1
ATOM 1815 C CA . ILE B 1 13 ? -10.977 20 -35.031 1 52.22 13 ILE B CA 1
ATOM 1816 C C . ILE B 1 13 ? -10.281 20.297 -33.719 1 52.22 13 ILE B C 1
ATOM 1818 O O . ILE B 1 13 ? -9.539 19.469 -33.188 1 52.22 13 ILE B O 1
ATOM 1822 N N . PHE B 1 14 ? -10.469 21.516 -33.219 1 54.69 14 PHE B N 1
ATOM 1823 C CA . PHE B 1 14 ? -9.844 21.906 -31.953 1 54.69 14 PHE B CA 1
ATOM 1824 C C . PHE B 1 14 ? -10.344 21.016 -30.812 1 54.69 14 PHE B C 1
ATOM 1826 O O . PHE B 1 14 ? -9.578 20.656 -29.906 1 54.69 14 PHE B O 1
ATOM 1833 N N . LYS B 1 15 ? -11.578 20.797 -30.906 1 59.91 15 LYS B N 1
ATOM 1834 C CA . LYS B 1 15 ? -12.141 19.922 -29.891 1 59.91 15 LYS B CA 1
ATOM 1835 C C . LYS B 1 15 ? -11.531 18.516 -29.984 1 59.91 15 LYS B C 1
ATOM 1837 O O . LYS B 1 15 ? -11.25 17.891 -28.953 1 59.91 15 LYS B O 1
ATOM 1842 N N . ASN B 1 16 ? -11.148 18.203 -31.266 1 66.88 16 ASN B N 1
ATOM 1843 C CA . ASN B 1 16 ? -10.586 16.875 -31.469 1 66.88 16 ASN B CA 1
ATOM 1844 C C . ASN B 1 16 ? -9.148 16.797 -30.953 1 66.88 16 ASN B C 1
ATOM 1846 O O . ASN B 1 16 ? -8.773 15.812 -30.312 1 66.88 16 ASN B O 1
ATOM 1850 N N . TYR B 1 17 ? -8.414 17.906 -31.062 1 77.44 17 TYR B N 1
ATOM 1851 C CA . TYR B 1 17 ? -7.016 17.859 -30.625 1 77.44 17 TYR B CA 1
ATOM 1852 C C . TYR B 1 17 ? -6.91 17.938 -29.109 1 77.44 17 TYR B C 1
ATOM 1854 O O . TYR B 1 17 ? -6.016 17.328 -28.516 1 77.44 17 TYR B O 1
ATOM 1862 N N . SER B 1 18 ? -7.887 18.656 -28.609 1 82.81 18 SER B N 1
ATOM 1863 C CA . SER B 1 18 ? -7.895 18.766 -27.156 1 82.81 18 SER B CA 1
ATOM 1864 C C . SER B 1 18 ? -8.18 17.422 -26.5 1 82.81 18 SER B C 1
ATOM 1866 O O . SER B 1 18 ? -7.523 17.047 -25.531 1 82.81 18 SER B O 1
ATOM 1868 N N . CYS B 1 19 ? -9.016 16.766 -27.062 1 88.06 19 CYS B N 1
ATOM 1869 C CA . CYS B 1 19 ? -9.336 15.438 -26.531 1 88.06 19 CYS B CA 1
ATOM 1870 C C . CYS B 1 19 ? -8.125 14.516 -26.578 1 88.06 19 CYS B C 1
ATOM 1872 O O . CYS B 1 19 ? -7.867 13.781 -25.625 1 88.06 19 CYS B O 1
ATOM 1874 N N . TYR B 1 20 ? -7.383 14.609 -27.672 1 90.44 20 TYR B N 1
ATOM 1875 C CA . TYR B 1 20 ? -6.215 13.75 -27.812 1 90.44 20 TYR B CA 1
ATOM 1876 C C . TYR B 1 20 ? -5.129 14.125 -26.812 1 90.44 20 TYR B C 1
ATOM 1878 O O . TYR B 1 20 ? -4.422 13.258 -26.297 1 90.44 20 TYR B O 1
ATOM 1886 N N . ILE B 1 21 ? -5.043 15.305 -26.594 1 93.25 21 ILE B N 1
ATOM 1887 C CA . ILE B 1 21 ? -4.047 15.781 -25.625 1 93.25 21 ILE B CA 1
ATOM 1888 C C . ILE B 1 21 ? -4.406 15.297 -24.234 1 93.25 21 ILE B C 1
ATOM 1890 O O . ILE B 1 21 ? -3.549 14.797 -23.5 1 93.25 21 ILE B O 1
ATOM 1894 N N . VAL B 1 22 ? -5.641 15.461 -23.875 1 94.19 22 VAL B N 1
ATOM 1895 C CA . VAL B 1 22 ? -6.098 15.023 -22.562 1 94.19 22 VAL B CA 1
ATOM 1896 C C . VAL B 1 22 ? -5.957 13.516 -22.422 1 94.19 22 VAL B C 1
ATOM 1898 O O . VAL B 1 22 ? -5.52 13.008 -21.391 1 94.19 22 VAL B O 1
ATOM 1901 N N . LEU B 1 23 ? -6.297 12.859 -23.469 1 94.31 23 LEU B N 1
ATOM 1902 C CA . LEU B 1 23 ? -6.152 11.406 -23.453 1 94.31 23 LEU B CA 1
ATOM 1903 C C . LEU B 1 23 ? -4.688 11.008 -23.297 1 94.31 23 LEU B C 1
ATOM 1905 O O . LEU B 1 23 ? -4.371 10.086 -22.547 1 94.31 23 LEU B O 1
ATOM 1909 N N . ALA B 1 24 ? -3.82 11.672 -24.031 1 95.38 24 ALA B N 1
ATOM 1910 C CA . ALA B 1 24 ? -2.393 11.406 -23.891 1 95.38 24 ALA B CA 1
ATOM 1911 C C . ALA B 1 24 ? -1.938 11.594 -22.453 1 95.38 24 ALA B C 1
ATOM 1913 O O . ALA B 1 24 ? -1.127 10.82 -21.938 1 95.38 24 ALA B O 1
ATOM 1914 N N . ALA B 1 25 ? -2.406 12.586 -21.812 1 95.94 25 ALA B N 1
ATOM 1915 C CA . ALA B 1 25 ? -2.076 12.828 -20.406 1 95.94 25 ALA B CA 1
ATOM 1916 C C . ALA B 1 25 ? -2.518 11.664 -19.531 1 95.94 25 ALA B C 1
ATOM 1918 O O . ALA B 1 25 ? -1.766 11.211 -18.656 1 95.94 25 ALA B O 1
ATOM 1919 N N . TYR B 1 26 ? -3.684 11.172 -19.828 1 95.62 26 TYR B N 1
ATOM 1920 C CA . TYR B 1 26 ? -4.219 10.062 -19.031 1 95.62 26 TYR B CA 1
ATOM 1921 C C . TYR B 1 26 ? -3.439 8.781 -19.297 1 95.62 26 TYR B C 1
ATOM 1923 O O . TYR B 1 26 ? -3.295 7.945 -18.406 1 95.62 26 TYR B O 1
ATOM 1931 N N . VAL B 1 27 ? -2.945 8.617 -20.438 1 95.75 27 VAL B N 1
ATOM 1932 C CA . VAL B 1 27 ? -2.186 7.422 -20.781 1 95.75 27 VAL B CA 1
ATOM 1933 C C . VAL B 1 27 ? -0.795 7.488 -20.156 1 95.75 27 VAL B C 1
ATOM 1935 O O . VAL B 1 27 ? -0.265 6.477 -19.688 1 95.75 27 VAL B O 1
ATOM 1938 N N . LEU B 1 28 ? -0.29 8.719 -20.062 1 95.69 28 LEU B N 1
ATOM 1939 C CA . LEU B 1 28 ? 1.116 8.867 -19.703 1 95.69 28 LEU B CA 1
ATOM 1940 C C . LEU B 1 28 ? 1.271 9.148 -18.219 1 95.69 28 LEU B C 1
ATOM 1942 O O . LEU B 1 28 ? 2.342 8.93 -17.641 1 95.69 28 LEU B O 1
ATOM 1946 N N . PHE B 1 29 ? 0.181 9.609 -17.594 1 94.94 29 PHE B N 1
ATOM 1947 C CA . PHE B 1 29 ? 0.304 10.016 -16.203 1 94.94 29 PHE B CA 1
ATOM 1948 C C . PHE B 1 29 ? -0.91 9.57 -15.391 1 94.94 29 PHE B C 1
ATOM 1950 O O . PHE B 1 29 ? -1.949 9.234 -15.961 1 94.94 29 PHE B O 1
ATOM 1957 N N . ASP B 1 30 ? -0.71 9.43 -14.117 1 94.75 30 ASP B N 1
ATOM 1958 C CA . ASP B 1 30 ? -1.842 9.258 -13.219 1 94.75 30 ASP B CA 1
ATOM 1959 C C . ASP B 1 30 ? -2.531 10.586 -12.93 1 94.75 30 ASP B C 1
ATOM 1961 O O . ASP B 1 30 ? -2.369 11.164 -11.852 1 94.75 30 ASP B O 1
ATOM 1965 N N . VAL B 1 31 ? -3.365 11.008 -13.805 1 95.88 31 VAL B N 1
ATOM 1966 C CA . VAL B 1 31 ? -3.945 12.352 -13.812 1 95.88 31 VAL B CA 1
ATOM 1967 C C . VAL B 1 31 ? -4.809 12.547 -12.562 1 95.88 31 VAL B C 1
ATOM 1969 O O . VAL B 1 31 ? -4.77 13.609 -11.938 1 95.88 31 VAL B O 1
ATOM 1972 N N . HIS B 1 32 ? -5.582 11.523 -12.211 1 95.44 32 HIS B N 1
ATOM 1973 C CA . HIS B 1 32 ? -6.441 11.617 -11.031 1 95.44 32 HIS B CA 1
ATOM 1974 C C . HIS B 1 32 ? -5.625 11.898 -9.773 1 95.44 32 HIS B C 1
ATOM 1976 O O . HIS B 1 32 ? -6.047 12.688 -8.922 1 95.44 32 HIS B O 1
ATOM 1982 N N . TYR B 1 33 ? -4.527 11.281 -9.672 1 95.25 33 TYR B N 1
ATOM 1983 C CA . TYR B 1 33 ? -3.666 11.469 -8.508 1 95.25 33 TYR B CA 1
ATOM 1984 C C . TYR B 1 33 ? -3.217 12.914 -8.391 1 95.25 33 TYR B C 1
ATOM 1986 O O . TYR B 1 33 ? -3.297 13.516 -7.316 1 95.25 33 TYR B O 1
ATOM 1994 N N . PHE B 1 34 ? -2.727 13.477 -9.453 1 95.56 34 PHE B N 1
ATOM 1995 C CA . PHE B 1 34 ? -2.168 14.82 -9.43 1 95.56 34 PHE B CA 1
ATOM 1996 C C . PHE B 1 34 ? -3.26 15.859 -9.188 1 95.56 34 PHE B C 1
ATOM 1998 O O . PHE B 1 34 ? -3.086 16.781 -8.383 1 95.56 34 PHE B O 1
ATOM 2005 N N . ILE B 1 35 ? -4.391 15.68 -9.859 1 96.38 35 ILE B N 1
ATOM 2006 C CA . ILE B 1 35 ? -5.492 16.609 -9.688 1 96.38 35 ILE B CA 1
ATOM 2007 C C . ILE B 1 35 ? -5.984 16.578 -8.242 1 96.38 35 ILE B C 1
ATOM 2009 O O . ILE B 1 35 ? -6.156 17.625 -7.605 1 96.38 35 ILE B O 1
ATOM 2013 N N . ARG B 1 36 ? -6.172 15.406 -7.746 1 96 36 ARG B N 1
ATOM 2014 C CA . ARG B 1 36 ? -6.672 15.266 -6.383 1 96 36 ARG B CA 1
ATOM 2015 C C . ARG B 1 36 ? -5.68 15.844 -5.375 1 96 36 ARG B C 1
ATOM 2017 O O . ARG B 1 36 ? -6.078 16.5 -4.41 1 96 36 ARG B O 1
ATOM 2024 N N . THR B 1 37 ? -4.402 15.57 -5.594 1 95.75 37 THR B N 1
ATOM 2025 C CA . THR B 1 37 ? -3.383 16.094 -4.691 1 95.75 37 THR B CA 1
ATOM 2026 C C . THR B 1 37 ? -3.42 17.625 -4.656 1 95.75 37 THR B C 1
ATOM 2028 O O . THR B 1 37 ? -3.402 18.219 -3.582 1 95.75 37 THR B O 1
ATOM 2031 N N . VAL B 1 38 ? -3.523 18.219 -5.789 1 95.94 38 VAL B N 1
ATOM 2032 C CA . VAL B 1 38 ? -3.562 19.672 -5.875 1 95.94 38 VAL B CA 1
ATOM 2033 C C . VAL B 1 38 ? -4.805 20.203 -5.156 1 95.94 38 VAL B C 1
ATOM 2035 O O . VAL B 1 38 ? -4.723 21.156 -4.383 1 95.94 38 VAL B O 1
ATOM 2038 N N . LEU B 1 39 ? -5.918 19.562 -5.352 1 96.19 39 LEU B N 1
ATOM 2039 C CA . LEU B 1 39 ? -7.172 20 -4.738 1 96.19 39 LEU B CA 1
ATOM 2040 C C . LEU B 1 39 ? -7.117 19.844 -3.223 1 96.19 39 LEU B C 1
ATOM 2042 O O . LEU B 1 39 ? -7.551 20.734 -2.486 1 96.19 39 LEU B O 1
ATOM 2046 N N . VAL B 1 40 ? -6.598 18.734 -2.717 1 94.94 40 VAL B N 1
ATOM 2047 C CA . VAL B 1 40 ? -6.52 18.469 -1.285 1 94.94 40 VAL B CA 1
ATOM 2048 C C . VAL B 1 40 ? -5.559 19.453 -0.622 1 94.94 40 VAL B C 1
ATOM 2050 O O . VAL B 1 40 ? -5.871 20.031 0.42 1 94.94 40 VAL B O 1
ATOM 2053 N N . VAL B 1 41 ? -4.41 19.625 -1.232 1 92.44 41 VAL B N 1
ATOM 2054 C CA . VAL B 1 41 ? -3.396 20.516 -0.655 1 92.44 41 VAL B CA 1
ATOM 2055 C C . VAL B 1 41 ? -3.906 21.953 -0.648 1 92.44 41 VAL B C 1
ATOM 2057 O O . VAL B 1 41 ? -3.91 22.609 0.394 1 92.44 41 VAL B O 1
ATOM 2060 N N . THR B 1 42 ? -4.43 22.422 -1.81 1 93.5 42 THR B N 1
ATOM 2061 C CA . THR B 1 42 ? -4.891 23.812 -1.908 1 93.5 42 THR B CA 1
ATOM 2062 C C . THR B 1 42 ? -6.117 24.031 -1.03 1 93.5 42 THR B C 1
ATOM 2064 O O . THR B 1 42 ? -6.234 25.062 -0.365 1 93.5 42 THR B O 1
ATOM 2067 N N . GLY B 1 43 ? -6.98 23.078 -1.035 1 93 43 GLY B N 1
ATOM 2068 C CA . GLY B 1 43 ? -8.156 23.188 -0.189 1 93 43 GLY B CA 1
ATOM 2069 C C . GLY B 1 43 ? -7.828 23.281 1.288 1 93 43 GLY B C 1
ATOM 2070 O O . GLY B 1 43 ? -8.406 24.094 2.008 1 93 43 GLY B O 1
ATOM 2071 N N . ASN B 1 44 ? -6.941 22.5 1.753 1 91.5 44 ASN B N 1
ATOM 2072 C CA . ASN B 1 44 ? -6.578 22.5 3.166 1 91.5 44 ASN B CA 1
ATOM 2073 C C . ASN B 1 44 ? -5.781 23.75 3.545 1 91.5 44 ASN B C 1
ATOM 2075 O O . ASN B 1 44 ? -5.902 24.25 4.66 1 91.5 44 ASN B O 1
ATOM 2079 N N . VAL B 1 45 ? -4.969 24.219 2.658 1 89 45 VAL B N 1
ATOM 2080 C CA . VAL B 1 45 ? -4.238 25.469 2.908 1 89 45 VAL B CA 1
ATOM 2081 C C . VAL B 1 45 ? -5.223 26.609 3.105 1 89 45 VAL B C 1
ATOM 2083 O O . VAL B 1 45 ? -5.094 27.391 4.051 1 89 45 VAL B O 1
ATOM 2086 N N . LEU B 1 46 ? -6.227 26.641 2.262 1 89.5 46 LEU B N 1
ATOM 2087 C CA . LEU B 1 46 ? -7.234 27.703 2.342 1 89.5 46 LEU B CA 1
ATOM 2088 C C . LEU B 1 46 ? -8.07 27.562 3.611 1 89.5 46 LEU B C 1
ATOM 2090 O O . LEU B 1 46 ? -8.367 28.547 4.273 1 89.5 46 LEU B O 1
ATOM 2094 N N . LEU B 1 47 ? -8.367 26.391 3.918 1 87 47 LEU B N 1
ATOM 2095 C CA . LEU B 1 47 ? -9.172 26.125 5.105 1 87 47 LEU B CA 1
ATOM 2096 C C . LEU B 1 47 ? -8.406 26.5 6.371 1 87 47 LEU B C 1
ATOM 2098 O O . LEU B 1 47 ? -8.977 27.047 7.312 1 87 47 LEU B O 1
ATOM 2102 N N . THR B 1 48 ? -7.191 26.094 6.449 1 85 48 THR B N 1
ATOM 2103 C CA . THR B 1 48 ? -6.352 26.391 7.602 1 85 48 THR B CA 1
ATOM 2104 C C . THR B 1 48 ? -6.195 27.891 7.797 1 85 48 THR B C 1
ATOM 2106 O O . THR B 1 48 ? -6.148 28.375 8.93 1 85 48 THR B O 1
ATOM 2109 N N . LYS B 1 49 ? -6.172 28.609 6.758 1 83.12 49 LYS B N 1
ATOM 2110 C CA . LYS B 1 49 ? -6.09 30.062 6.824 1 83.12 49 LYS B CA 1
ATOM 2111 C C . LYS B 1 49 ? -7.371 30.672 7.395 1 83.12 49 LYS B C 1
ATOM 2113 O O . LYS B 1 49 ? -7.328 31.656 8.117 1 83.12 49 LYS B O 1
ATOM 2118 N N . LEU B 1 50 ? -8.422 29.984 7.18 1 84.12 50 LEU B N 1
ATOM 2119 C CA . LEU B 1 50 ? -9.727 30.516 7.562 1 84.12 50 LEU B CA 1
ATOM 2120 C C . LEU B 1 50 ? -10.07 30.125 9 1 84.12 50 LEU B C 1
ATOM 2122 O O . LEU B 1 50 ? -10.625 30.938 9.742 1 84.12 50 LEU B O 1
ATOM 2126 N N . ILE B 1 51 ? -9.812 28.891 9.398 1 80.69 51 ILE B N 1
ATOM 2127 C CA . ILE B 1 51 ? -10.305 28.375 10.672 1 80.69 51 ILE B CA 1
ATOM 2128 C C . ILE B 1 51 ? -9.148 28.234 11.656 1 80.69 51 ILE B C 1
ATOM 2130 O O . ILE B 1 51 ? -9.359 28.016 12.852 1 80.69 51 ILE B O 1
ATOM 2134 N N . GLY B 1 52 ? -7.918 28.438 11.227 1 77.44 52 GLY B N 1
ATOM 2135 C CA . GLY B 1 52 ? -6.742 28.281 12.078 1 77.44 52 GLY B CA 1
ATOM 2136 C C . GLY B 1 52 ? -6.258 26.859 12.18 1 77.44 52 GLY B C 1
ATOM 2137 O O . GLY B 1 52 ? -6.914 25.938 11.688 1 77.44 52 GLY B O 1
ATOM 2138 N N . ARG B 1 53 ? -5.117 26.812 12.836 1 72.81 53 ARG B N 1
ATOM 2139 C CA . ARG B 1 53 ? -4.48 25.5 12.977 1 72.81 53 ARG B CA 1
ATOM 2140 C C . ARG B 1 53 ? -5.055 24.75 14.172 1 72.81 53 ARG B C 1
ATOM 2142 O O . ARG B 1 53 ? -5.547 25.359 15.125 1 72.81 53 ARG B O 1
ATOM 2149 N N . ARG B 1 54 ? -4.941 23.453 14.016 1 79.38 54 ARG B N 1
ATOM 2150 C CA . ARG B 1 54 ? -5.379 22.562 15.094 1 79.38 54 ARG B CA 1
ATOM 2151 C C . ARG B 1 54 ? -4.184 22 15.859 1 79.38 54 ARG B C 1
ATOM 2153 O O . ARG B 1 54 ? -3.035 22.328 15.555 1 79.38 54 ARG B O 1
ATOM 2160 N N . ASP B 1 55 ? -4.531 21.312 16.906 1 85.25 55 ASP B N 1
ATOM 2161 C CA . ASP B 1 55 ? -3.533 20.625 17.703 1 85.25 55 ASP B CA 1
ATOM 2162 C C . ASP B 1 55 ? -3.021 19.375 17 1 85.25 55 ASP B C 1
ATOM 2164 O O . ASP B 1 55 ? -3.809 18.5 16.625 1 85.25 55 ASP B O 1
ATOM 2168 N N . VAL B 1 56 ? -1.724 19.344 16.828 1 88.88 56 VAL B N 1
ATOM 2169 C CA . VAL B 1 56 ? -1.109 18.25 16.094 1 88.88 56 VAL B CA 1
ATOM 2170 C C . VAL B 1 56 ? -1.268 16.938 16.859 1 88.88 56 VAL B C 1
ATOM 2172 O O . VAL B 1 56 ? -1.14 15.859 16.297 1 88.88 56 VAL B O 1
ATOM 2175 N N . MET B 1 57 ? -1.546 17.094 18.141 1 91.5 57 MET B N 1
ATOM 2176 C CA . MET B 1 57 ? -1.684 15.898 18.953 1 91.5 57 MET B CA 1
ATOM 2177 C C . MET B 1 57 ? -3.109 15.359 18.906 1 91.5 57 MET B C 1
ATOM 2179 O O . MET B 1 57 ? -3.377 14.25 19.375 1 91.5 57 MET B O 1
ATOM 2183 N N . GLU B 1 58 ? -3.959 16.141 18.281 1 92.06 58 GLU B N 1
ATOM 2184 C CA . GLU B 1 58 ? -5.344 15.703 18.141 1 92.06 58 GLU B CA 1
ATOM 2185 C C . GLU B 1 58 ? -5.543 14.898 16.859 1 92.06 58 GLU B C 1
ATOM 2187 O O . GLU B 1 58 ? -4.828 15.102 15.875 1 92.06 58 GLU B O 1
ATOM 2192 N N . GLU B 1 59 ? -6.508 14.047 16.906 1 95.5 59 GLU B N 1
ATOM 2193 C CA . GLU B 1 59 ? -6.871 13.242 15.742 1 95.5 59 GLU B CA 1
ATOM 2194 C C . GLU B 1 59 ? -7.496 14.109 14.656 1 95.5 59 GLU B C 1
ATOM 2196 O O . GLU B 1 59 ? -8.281 15.016 14.945 1 95.5 59 GLU B O 1
ATOM 2201 N N . ASP B 1 60 ? -7.105 13.922 13.453 1 94.75 60 ASP B N 1
ATOM 2202 C CA . ASP B 1 60 ? -7.656 14.609 12.289 1 94.75 60 ASP B CA 1
ATOM 2203 C C . ASP B 1 60 ? -8.414 13.648 11.383 1 94.75 60 ASP B C 1
ATOM 2205 O O . ASP B 1 60 ? -7.984 12.508 11.18 1 94.75 60 ASP B O 1
ATOM 2209 N N . GLY B 1 61 ? -9.562 14.078 10.805 1 95.88 61 GLY B N 1
ATOM 2210 C CA . GLY B 1 61 ? -10.359 13.242 9.922 1 95.88 61 GLY B CA 1
ATOM 2211 C C . GLY B 1 61 ? -10.352 13.719 8.477 1 95.88 61 GLY B C 1
ATOM 2212 O O . GLY B 1 61 ? -10.578 14.898 8.211 1 95.88 61 GLY B O 1
ATOM 2213 N N . TYR B 1 62 ? -10.102 12.836 7.625 1 97.19 62 TYR B N 1
ATOM 2214 C CA . TYR B 1 62 ? -10.18 13.078 6.188 1 97.19 62 TYR B CA 1
ATOM 2215 C C . TYR B 1 62 ? -11.266 12.234 5.547 1 97.19 62 TYR B C 1
ATOM 2217 O O . TYR B 1 62 ? -11.195 11 5.562 1 97.19 62 TYR B O 1
ATOM 2225 N N . LYS B 1 63 ? -12.242 12.914 4.969 1 97.69 63 LYS B N 1
ATOM 2226 C CA . LYS B 1 63 ? -13.375 12.203 4.375 1 97.69 63 LYS B CA 1
ATOM 2227 C C . LYS B 1 63 ? -13.117 11.906 2.9 1 97.69 63 LYS B C 1
ATOM 2229 O O . LYS B 1 63 ? -12.609 12.758 2.166 1 97.69 63 LYS B O 1
ATOM 2234 N N . ALA B 1 64 ? -13.469 10.703 2.527 1 98.06 64 ALA B N 1
ATOM 2235 C CA . ALA B 1 64 ? -13.281 10.281 1.142 1 98.06 64 ALA B CA 1
ATOM 2236 C C . ALA B 1 64 ? -14.391 9.328 0.705 1 98.06 64 ALA B C 1
ATOM 2238 O O . ALA B 1 64 ? -15.203 8.898 1.523 1 98.06 64 ALA B O 1
ATOM 2239 N N . ILE B 1 65 ? -14.469 9.094 -0.599 1 98.19 65 ILE B N 1
ATOM 2240 C CA . ILE B 1 65 ? -15.445 8.195 -1.201 1 98.19 65 ILE B CA 1
ATOM 2241 C C . ILE B 1 65 ? -14.734 7.215 -2.135 1 98.19 65 ILE B C 1
ATOM 2243 O O . ILE B 1 65 ? -13.805 7.598 -2.854 1 98.19 65 ILE B O 1
ATOM 2247 N N . CYS B 1 66 ? -15.109 5.953 -2.02 1 98.19 66 CYS B N 1
ATOM 2248 C CA . CYS B 1 66 ? -14.57 4.945 -2.928 1 98.19 66 CYS B CA 1
ATOM 2249 C C . CYS B 1 66 ? -15.258 5.012 -4.285 1 98.19 66 CYS B C 1
ATOM 2251 O O . CYS B 1 66 ? -16.484 4.844 -4.375 1 98.19 66 CYS B O 1
ATOM 2253 N N . LEU B 1 67 ? -14.484 5.227 -5.348 1 97.5 67 LEU B N 1
ATOM 2254 C CA . LEU B 1 67 ? -15.039 5.367 -6.691 1 97.5 67 LEU B CA 1
ATOM 2255 C C . LEU B 1 67 ? -14.562 4.23 -7.594 1 97.5 67 LEU B C 1
ATOM 2257 O O . LEU B 1 67 ? -13.797 3.369 -7.164 1 97.5 67 LEU B O 1
ATOM 2261 N N . THR B 1 68 ? -15.016 4.219 -8.859 1 96.75 68 THR B N 1
ATOM 2262 C CA . THR B 1 68 ? -14.703 3.145 -9.797 1 96.75 68 THR B CA 1
ATOM 2263 C C . THR B 1 68 ? -13.203 3.111 -10.102 1 96.75 68 THR B C 1
ATOM 2265 O O . THR B 1 68 ? -12.656 2.055 -10.414 1 96.75 68 THR B O 1
ATOM 2268 N N . THR B 1 69 ? -12.539 4.242 -9.93 1 96.06 69 THR B N 1
ATOM 2269 C CA . THR B 1 69 ? -11.109 4.332 -10.188 1 96.06 69 THR B CA 1
ATOM 2270 C C . THR B 1 69 ? -10.312 3.637 -9.086 1 96.06 69 THR B C 1
ATOM 2272 O O . THR B 1 69 ? -9.117 3.395 -9.242 1 96.06 69 THR B O 1
ATOM 2275 N N . ASP B 1 70 ? -11.023 3.299 -8.016 1 96.38 70 ASP B N 1
ATOM 2276 C CA . ASP B 1 70 ? -10.352 2.713 -6.855 1 96.38 70 ASP B CA 1
ATOM 2277 C C . ASP B 1 70 ? -10.531 1.196 -6.832 1 96.38 70 ASP B C 1
ATOM 2279 O O . ASP B 1 70 ? -9.945 0.513 -5.984 1 96.38 70 ASP B O 1
ATOM 2283 N N . MET B 1 71 ? -11.266 0.656 -7.738 1 92.88 71 MET B N 1
ATOM 2284 C CA . MET B 1 71 ? -11.711 -0.732 -7.672 1 92.88 71 MET B CA 1
ATOM 2285 C C . MET B 1 71 ? -10.711 -1.659 -8.359 1 92.88 71 MET B C 1
ATOM 2287 O O . MET B 1 71 ? -10.07 -1.271 -9.336 1 92.88 71 MET B O 1
ATOM 2291 N N . ASP B 1 72 ? -10.594 -2.814 -7.82 1 91.31 72 ASP B N 1
ATOM 2292 C CA . ASP B 1 72 ? -9.828 -3.848 -8.516 1 91.31 72 ASP B CA 1
ATOM 2293 C C . ASP B 1 72 ? -10.758 -4.879 -9.148 1 91.31 72 ASP B C 1
ATOM 2295 O O . ASP B 1 72 ? -11.953 -4.629 -9.312 1 91.31 72 ASP B O 1
ATOM 2299 N N . PHE B 1 73 ? -10.164 -5.984 -9.625 1 85.69 73 PHE B N 1
ATOM 2300 C CA . PHE B 1 73 ? -10.914 -6.996 -10.359 1 85.69 73 PHE B CA 1
ATOM 2301 C C . PHE B 1 73 ? -11.945 -7.668 -9.461 1 85.69 73 PHE B C 1
ATOM 2303 O O . PHE B 1 73 ? -12.938 -8.211 -9.945 1 85.69 73 PHE B O 1
ATOM 2310 N N . GLN B 1 74 ? -11.75 -7.641 -8.125 1 83.5 74 GLN B N 1
ATOM 2311 C CA . GLN B 1 74 ? -12.672 -8.273 -7.184 1 83.5 74 GLN B CA 1
ATOM 2312 C C . GLN B 1 74 ? -13.773 -7.309 -6.758 1 83.5 74 GLN B C 1
ATOM 2314 O O . GLN B 1 74 ? -14.57 -7.621 -5.875 1 83.5 74 GLN B O 1
ATOM 2319 N N . TRP B 1 75 ? -13.805 -6.145 -7.336 1 82.31 75 TRP B N 1
ATOM 2320 C CA . TRP B 1 75 ? -14.836 -5.117 -7.191 1 82.31 75 TRP B CA 1
ATOM 2321 C C . TRP B 1 75 ? -14.883 -4.59 -5.762 1 82.31 75 TRP B C 1
ATOM 2323 O O . TRP B 1 75 ? -15.961 -4.441 -5.184 1 82.31 75 TRP B O 1
ATOM 2333 N N . HIS B 1 76 ? -13.867 -4.605 -5.137 1 91 76 HIS B N 1
ATOM 2334 C CA . HIS B 1 76 ? -13.633 -3.863 -3.902 1 91 76 HIS B CA 1
ATOM 2335 C C . HIS B 1 76 ? -12.445 -2.918 -4.043 1 91 76 HIS B C 1
ATOM 2337 O O . HIS B 1 76 ? -11.734 -2.955 -5.051 1 91 76 HIS B O 1
ATOM 2343 N N . MET B 1 77 ? -12.328 -1.988 -3.119 1 96.31 77 MET B N 1
ATOM 2344 C CA . MET B 1 77 ? -11.172 -1.1 -3.16 1 96.31 77 MET B CA 1
ATOM 2345 C C . MET B 1 77 ? -9.875 -1.896 -3.148 1 96.31 77 MET B C 1
ATOM 2347 O O . MET B 1 7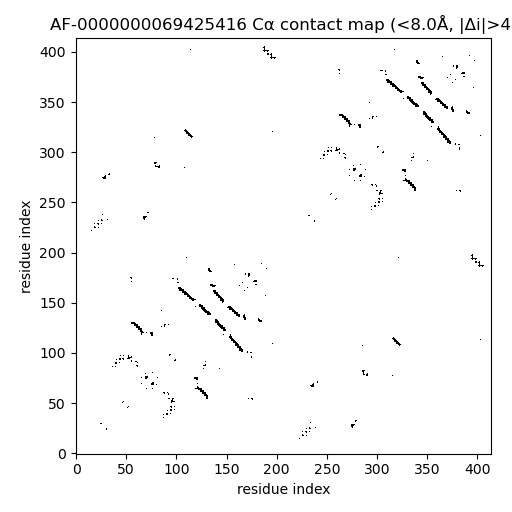7 ? -9.695 -2.789 -2.318 1 96.31 77 MET B O 1
ATOM 2351 N N . ASN B 1 78 ? -9.047 -1.613 -4.164 1 96.19 78 ASN B N 1
ATOM 2352 C CA . ASN B 1 78 ? -7.758 -2.291 -4.234 1 96.19 78 ASN B CA 1
ATOM 2353 C C . ASN B 1 78 ? -6.957 -2.109 -2.949 1 96.19 78 ASN B C 1
ATOM 2355 O O . ASN B 1 78 ? -6.91 -1.014 -2.389 1 96.19 78 ASN B O 1
ATOM 2359 N N . ASN B 1 79 ? -6.27 -3.145 -2.525 1 96 79 ASN B N 1
ATOM 2360 C CA . ASN B 1 79 ? -5.52 -3.125 -1.273 1 96 79 ASN B CA 1
ATOM 2361 C C . ASN B 1 79 ? -4.484 -2.004 -1.256 1 96 79 ASN B C 1
ATOM 2363 O O . ASN B 1 79 ? -4.246 -1.391 -0.214 1 96 79 ASN B O 1
ATOM 2367 N N . ALA B 1 80 ? -3.869 -1.737 -2.371 1 96.62 80 ALA B N 1
ATOM 2368 C CA . ALA B 1 80 ? -2.826 -0.717 -2.451 1 96.62 80 ALA B CA 1
ATOM 2369 C C . ALA B 1 80 ? -3.424 0.685 -2.361 1 96.62 80 ALA B C 1
ATOM 2371 O O . ALA B 1 80 ? -2.736 1.636 -1.984 1 96.62 80 ALA B O 1
ATOM 2372 N N . ARG B 1 81 ? -4.676 0.765 -2.764 1 97.31 81 ARG B N 1
ATOM 2373 C CA . ARG B 1 81 ? -5.332 2.068 -2.787 1 97.31 81 ARG B CA 1
ATOM 2374 C C . ARG B 1 81 ? -5.453 2.648 -1.382 1 97.31 81 ARG B C 1
ATOM 2376 O O . ARG B 1 81 ? -5.352 3.861 -1.195 1 97.31 81 ARG B O 1
ATOM 2383 N N . TYR B 1 82 ? -5.629 1.84 -0.372 1 98.56 82 TYR B N 1
ATOM 2384 C CA . TYR B 1 82 ? -5.715 2.303 1.009 1 98.56 82 TYR B CA 1
ATOM 2385 C C . TYR B 1 82 ? -4.5 3.146 1.377 1 98.56 82 TYR B C 1
ATOM 2387 O O . TYR B 1 82 ? -4.637 4.242 1.925 1 98.56 82 TYR B O 1
ATOM 2395 N N . LEU B 1 83 ? -3.328 2.646 1.028 1 98.19 83 LEU B N 1
ATOM 2396 C CA . LEU B 1 83 ? -2.105 3.375 1.353 1 98.19 83 LEU B CA 1
ATOM 2397 C C . LEU B 1 83 ? -2.031 4.684 0.576 1 98.19 83 LEU B C 1
ATOM 2399 O O . LEU B 1 83 ? -1.501 5.68 1.077 1 98.19 83 LEU B O 1
ATOM 2403 N N . ARG B 1 84 ? -2.535 4.645 -0.603 1 96.88 84 ARG B N 1
ATOM 2404 C CA . ARG B 1 84 ? -2.562 5.871 -1.392 1 96.88 84 ARG B CA 1
ATOM 2405 C C . ARG B 1 84 ? -3.447 6.926 -0.732 1 96.88 84 ARG B C 1
ATOM 2407 O O . ARG B 1 84 ? -3.086 8.102 -0.685 1 96.88 84 ARG B O 1
ATOM 2414 N N . GLU B 1 85 ? -4.578 6.473 -0.29 1 98.06 85 GLU B N 1
ATOM 2415 C CA . GLU B 1 85 ? -5.484 7.379 0.412 1 98.06 85 GLU B CA 1
ATOM 2416 C C . GLU B 1 85 ? -4.824 7.965 1.654 1 98.06 85 GLU B C 1
ATOM 2418 O O . GLU B 1 85 ? -5.105 9.102 2.037 1 98.06 85 GLU B O 1
ATOM 2423 N N . CYS B 1 86 ? -3.967 7.23 2.252 1 98.06 86 CYS B N 1
ATOM 2424 C CA . CYS B 1 86 ? -3.25 7.719 3.424 1 98.06 86 CYS B CA 1
ATOM 2425 C C . CYS B 1 86 ? -2.379 8.922 3.068 1 98.06 86 CYS B C 1
ATOM 2427 O O . CYS B 1 86 ? -2.08 9.75 3.928 1 98.06 86 CYS B O 1
ATOM 2429 N N . ASP B 1 87 ? -1.928 9.016 1.812 1 95.62 87 ASP B N 1
ATOM 2430 C CA . ASP B 1 87 ? -1.159 10.188 1.385 1 95.62 87 ASP B CA 1
ATOM 2431 C C . ASP B 1 87 ? -1.953 11.469 1.592 1 95.62 87 ASP B C 1
ATOM 2433 O O . ASP B 1 87 ? -1.466 12.414 2.219 1 95.62 87 ASP B O 1
ATOM 2437 N N . TRP B 1 88 ? -3.141 11.43 1.128 1 96.44 88 TRP B N 1
ATOM 2438 C CA . TRP B 1 88 ? -3.955 12.641 1.218 1 96.44 88 TRP B CA 1
ATOM 2439 C C . TRP B 1 88 ? -4.379 12.906 2.658 1 96.44 88 TRP B C 1
ATOM 2441 O O . TRP B 1 88 ? -4.477 14.062 3.082 1 96.44 88 TRP B O 1
ATOM 2451 N N . ALA B 1 89 ? -4.605 11.836 3.385 1 97.31 89 ALA B N 1
ATOM 2452 C CA . ALA B 1 89 ? -4.891 12.016 4.809 1 97.31 89 ALA B CA 1
ATOM 2453 C C . ALA B 1 89 ? -3.707 12.656 5.527 1 97.31 89 ALA B C 1
ATOM 2455 O O . ALA B 1 89 ? -3.891 13.539 6.367 1 97.31 89 ALA B O 1
ATOM 2456 N N . ARG B 1 90 ? -2.531 12.273 5.191 1 94.88 90 ARG B N 1
ATOM 2457 C CA . ARG B 1 90 ? -1.326 12.836 5.797 1 94.88 90 ARG B CA 1
ATOM 2458 C C . ARG B 1 90 ? -1.127 14.289 5.379 1 94.88 90 ARG B C 1
ATOM 2460 O O . ARG B 1 90 ? -0.751 15.125 6.199 1 94.88 90 ARG B O 1
ATOM 2467 N N . PHE B 1 91 ? -1.349 14.531 4.078 1 92.62 91 PHE B N 1
ATOM 2468 C CA . PHE B 1 91 ? -1.267 15.914 3.625 1 92.62 91 PHE B CA 1
ATOM 2469 C C . PHE B 1 91 ? -2.221 16.797 4.414 1 92.62 91 PHE B C 1
ATOM 2471 O O . PHE B 1 91 ? -1.823 17.844 4.926 1 92.62 91 PHE B O 1
ATOM 2478 N N . SER B 1 92 ? -3.41 16.359 4.461 1 93.38 92 SER B N 1
ATOM 2479 C CA . SER B 1 92 ? -4.422 17.109 5.199 1 93.38 92 SER B CA 1
ATOM 2480 C C . SER B 1 92 ? -4.008 17.312 6.652 1 93.38 92 SER B C 1
ATOM 2482 O O . SER B 1 92 ? -4.082 18.422 7.172 1 93.38 92 SER B O 1
ATOM 2484 N N . PHE B 1 93 ? -3.521 16.344 7.277 1 94 93 PHE B N 1
ATOM 2485 C CA . PHE B 1 93 ? -3.123 16.359 8.68 1 94 93 PHE B CA 1
ATOM 2486 C C . PHE B 1 93 ? -2.029 17.391 8.914 1 94 93 PHE B C 1
ATOM 2488 O O . PHE B 1 93 ? -2.152 18.25 9.797 1 94 93 PHE B O 1
ATOM 2495 N N . TRP B 1 94 ? -1.009 17.297 8.109 1 90.38 94 TRP B N 1
ATOM 2496 C CA . TRP B 1 94 ? 0.147 18.156 8.336 1 90.38 94 TRP B CA 1
ATOM 2497 C C . TRP B 1 94 ? -0.165 19.594 7.957 1 90.38 94 TRP B C 1
ATOM 2499 O O . TRP B 1 94 ? 0.289 20.531 8.625 1 90.38 94 TRP B O 1
ATOM 2509 N N . ILE B 1 95 ? -0.874 19.781 6.895 1 89.19 95 ILE B N 1
ATOM 2510 C CA . ILE B 1 95 ? -1.211 21.141 6.473 1 89.19 95 ILE B CA 1
ATOM 2511 C C . ILE B 1 95 ? -2.098 21.797 7.523 1 89.19 95 ILE B C 1
ATOM 2513 O O . ILE B 1 95 ? -1.894 22.969 7.875 1 89.19 95 ILE B O 1
ATOM 2517 N N . ARG B 1 96 ? -2.975 21.094 8.023 1 86.69 96 ARG B N 1
ATOM 2518 C CA . ARG B 1 96 ? -3.93 21.656 8.977 1 86.69 96 ARG B CA 1
ATOM 2519 C C . ARG B 1 96 ? -3.279 21.875 10.336 1 86.69 96 ARG B C 1
ATOM 2521 O O . ARG B 1 96 ? -3.697 22.766 11.086 1 86.69 96 ARG B O 1
ATOM 2528 N N . ASN B 1 97 ? -2.266 21.141 10.625 1 79.88 97 ASN B N 1
ATOM 2529 C CA . ASN B 1 97 ? -1.77 21.203 11.992 1 79.88 97 ASN B CA 1
ATOM 2530 C C . ASN B 1 97 ? -0.407 21.875 12.07 1 79.88 97 ASN B C 1
ATOM 2532 O O . ASN B 1 97 ? 0.002 22.344 13.141 1 79.88 97 ASN B O 1
ATOM 2536 N N . SER B 1 98 ? 0.454 21.734 11.109 1 69.75 98 SER B N 1
ATOM 2537 C CA . SER B 1 98 ? 1.802 22.281 11.18 1 69.75 98 SER B CA 1
ATOM 2538 C C . SER B 1 98 ? 1.914 23.578 10.375 1 69.75 98 SER B C 1
ATOM 2540 O O . SER B 1 98 ? 2.852 24.344 10.562 1 69.75 98 SER B O 1
ATOM 2542 N N . GLY B 1 99 ? 0.983 23.984 9.664 1 61.28 99 GLY B N 1
ATOM 2543 C CA . GLY B 1 99 ? 0.949 25.219 8.898 1 61.28 99 GLY B CA 1
ATOM 2544 C C . GLY B 1 99 ? 2.014 25.266 7.816 1 61.28 99 GLY B C 1
ATOM 2545 O O . GLY B 1 99 ? 2.436 26.359 7.414 1 61.28 99 GLY B O 1
ATOM 2546 N N . LEU B 1 100 ? 2.461 24.125 7.152 1 59.41 100 LEU B N 1
ATOM 2547 C CA . LEU B 1 100 ? 3.42 24.031 6.055 1 59.41 100 LEU B CA 1
ATOM 2548 C C . LEU B 1 100 ? 4.762 24.641 6.453 1 59.41 100 LEU B C 1
ATOM 2550 O O . LEU B 1 100 ? 5.703 24.641 5.656 1 59.41 100 LEU B O 1
ATOM 2554 N N . LYS B 1 101 ? 4.879 25.25 7.578 1 58.78 101 LYS B N 1
ATOM 2555 C CA . LYS B 1 101 ? 6.062 26.016 7.949 1 58.78 101 LYS B CA 1
ATOM 2556 C C . LYS B 1 101 ? 7.129 25.125 8.57 1 58.78 101 LYS B C 1
ATOM 2558 O O . LYS B 1 101 ? 8.062 25.609 9.219 1 58.78 101 LYS B O 1
ATOM 2563 N N . THR B 1 102 ? 6.914 23.906 8.422 1 61.34 102 THR B N 1
ATOM 2564 C CA . THR B 1 102 ? 7.895 23.109 9.148 1 61.34 102 THR B CA 1
ATOM 2565 C C . THR B 1 102 ? 9.109 22.812 8.266 1 61.34 102 THR B C 1
ATOM 2567 O O . THR B 1 102 ? 8.977 22.672 7.051 1 61.34 102 THR B O 1
ATOM 2570 N N . ARG B 1 103 ? 10.281 23.078 8.953 1 66 103 ARG B N 1
ATOM 2571 C CA . ARG B 1 103 ? 11.57 22.719 8.375 1 66 103 ARG B CA 1
ATOM 2572 C C . ARG B 1 103 ? 11.719 21.203 8.258 1 66 103 ARG B C 1
ATOM 2574 O O . ARG B 1 103 ? 11.047 20.453 8.969 1 66 103 ARG B O 1
ATOM 2581 N N . GLY B 1 104 ? 12.219 20.734 7.207 1 77.31 104 GLY B N 1
ATOM 2582 C CA . GLY B 1 104 ? 12.609 19.328 7.094 1 77.31 104 GLY B CA 1
ATOM 2583 C C . GLY B 1 104 ? 11.797 18.562 6.066 1 77.31 104 GLY B C 1
ATOM 2584 O O . GLY B 1 104 ? 10.859 19.109 5.473 1 77.31 104 GLY B O 1
ATOM 2585 N N . ARG B 1 105 ? 12.3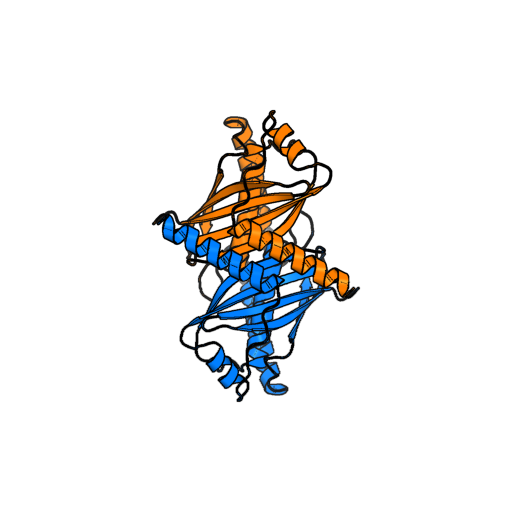52 17.484 5.762 1 84.56 105 ARG B N 1
ATOM 2586 C CA . ARG B 1 105 ? 11.727 16.562 4.82 1 84.56 105 ARG B CA 1
ATOM 2587 C C . ARG B 1 105 ? 11.266 15.289 5.527 1 84.56 105 ARG B C 1
ATOM 2589 O O . ARG B 1 105 ? 11.906 14.836 6.473 1 84.56 105 ARG B O 1
ATOM 2596 N N . MET B 1 106 ? 10.102 14.867 5.133 1 88.94 106 MET B N 1
ATOM 2597 C CA . MET B 1 106 ? 9.562 13.633 5.699 1 88.94 106 MET B CA 1
ATOM 2598 C C . MET B 1 106 ? 9.562 12.516 4.668 1 88.94 106 MET B C 1
ATOM 2600 O O . MET B 1 106 ? 9.211 12.734 3.506 1 88.94 106 MET B O 1
ATOM 2604 N N . LEU B 1 107 ? 10.023 11.375 5.09 1 92.19 107 LEU B N 1
ATOM 2605 C CA . LEU B 1 107 ? 10.039 10.203 4.223 1 92.19 107 LEU B CA 1
ATOM 2606 C C . LEU B 1 107 ? 9.383 9.008 4.91 1 92.19 107 LEU B C 1
ATOM 2608 O O . LEU B 1 107 ? 9.578 8.789 6.105 1 92.19 107 LEU B O 1
ATOM 2612 N N . VAL B 1 108 ? 8.492 8.367 4.176 1 96.44 108 VAL B N 1
ATOM 2613 C CA . VAL B 1 108 ? 7.898 7.141 4.703 1 96.44 108 VAL B CA 1
ATOM 2614 C C . VAL B 1 108 ? 8.922 6.012 4.664 1 96.44 108 VAL B C 1
ATOM 2616 O O . VAL B 1 108 ? 9.32 5.559 3.59 1 96.44 108 VAL B O 1
ATOM 2619 N N . LYS B 1 109 ? 9.297 5.527 5.805 1 97.62 109 LYS B N 1
ATOM 2620 C CA . LYS B 1 109 ? 10.289 4.461 5.91 1 97.62 109 LYS B CA 1
ATOM 2621 C C . LYS B 1 109 ? 9.625 3.09 5.875 1 97.62 109 LYS B C 1
ATOM 2623 O O . LYS B 1 109 ? 10.219 2.119 5.402 1 97.62 109 LYS B O 1
ATOM 2628 N N . ALA B 1 110 ? 8.453 3.027 6.426 1 98.69 110 ALA B N 1
ATOM 2629 C CA . ALA B 1 110 ? 7.727 1.763 6.488 1 98.69 110 ALA B CA 1
ATOM 2630 C C . ALA B 1 110 ? 6.242 1.998 6.738 1 98.69 110 ALA B C 1
ATOM 2632 O O . ALA B 1 110 ? 5.852 3.047 7.254 1 98.69 110 ALA B O 1
ATOM 2633 N N . SER B 1 111 ? 5.469 1.111 6.355 1 98.75 111 SER B N 1
ATOM 2634 C CA . SER B 1 111 ? 4.039 1.115 6.648 1 98.75 111 SER B CA 1
ATOM 2635 C C . SER B 1 111 ? 3.51 -0.302 6.848 1 98.75 111 SER B C 1
ATOM 2637 O O . SER B 1 111 ? 4.062 -1.258 6.301 1 98.75 111 SER B O 1
ATOM 2639 N N . THR B 1 112 ? 2.564 -0.469 7.648 1 98.88 112 THR B N 1
ATOM 2640 C CA . THR B 1 112 ? 1.835 -1.72 7.82 1 98.88 112 THR B CA 1
ATOM 2641 C C . THR B 1 112 ? 0.33 -1.468 7.852 1 98.88 112 THR B C 1
ATOM 2643 O O . THR B 1 112 ? -0.124 -0.451 8.383 1 98.88 112 THR B O 1
ATOM 2646 N N . ILE B 1 113 ? -0.356 -2.314 7.238 1 98.81 113 ILE B N 1
ATOM 2647 C CA . ILE B 1 113 ? -1.807 -2.174 7.184 1 98.81 113 ILE B CA 1
ATOM 2648 C C . ILE B 1 113 ? -2.469 -3.514 7.492 1 98.81 113 ILE B C 1
ATOM 2650 O O . ILE B 1 113 ? -2.018 -4.559 7.023 1 98.81 113 ILE B O 1
ATOM 2654 N N . ARG B 1 114 ? -3.414 -3.496 8.289 1 98.56 114 ARG B N 1
ATOM 2655 C CA . ARG B 1 114 ? -4.309 -4.621 8.547 1 98.56 114 ARG B CA 1
ATOM 2656 C C . ARG B 1 114 ? -5.715 -4.336 8.031 1 98.56 114 ARG B C 1
ATOM 2658 O O . ARG B 1 114 ? -6.301 -3.303 8.359 1 98.56 114 ARG B O 1
ATOM 2665 N N . TYR B 1 115 ? -6.18 -5.246 7.25 1 98 115 TYR B N 1
ATOM 2666 C CA . TYR B 1 115 ? -7.52 -5.125 6.684 1 98 115 TYR B CA 1
ATOM 2667 C C . TYR B 1 115 ? -8.531 -5.918 7.508 1 98 115 TYR B C 1
ATOM 2669 O O . TYR B 1 115 ? -8.266 -7.055 7.898 1 98 115 TYR B O 1
ATOM 2677 N N . ARG B 1 116 ? -9.648 -5.289 7.703 1 97.06 116 ARG B N 1
ATOM 2678 C CA . ARG B 1 116 ? -10.695 -5.973 8.461 1 97.06 116 ARG B CA 1
ATOM 2679 C C . ARG B 1 116 ? -11.922 -6.234 7.586 1 97.06 116 ARG B C 1
ATOM 2681 O O . ARG B 1 116 ? -12.477 -7.336 7.602 1 97.06 116 ARG B O 1
ATOM 2688 N N . ARG B 1 117 ? -12.344 -5.219 6.898 1 96.56 117 ARG B N 1
ATOM 2689 C CA . ARG B 1 117 ? -13.43 -5.309 5.934 1 96.56 117 ARG B CA 1
ATOM 2690 C C . ARG B 1 117 ? -13.148 -4.457 4.703 1 96.56 117 ARG B C 1
ATOM 2692 O O . ARG B 1 117 ? -12.641 -3.34 4.82 1 96.56 117 ARG B O 1
ATOM 2699 N N . SER B 1 118 ? -13.508 -4.984 3.607 1 96.25 118 SER B N 1
ATOM 2700 C CA . SER B 1 118 ? -13.234 -4.27 2.363 1 96.25 118 SER B CA 1
ATOM 2701 C C . SER B 1 118 ? -14.172 -3.076 2.193 1 96.25 118 SER B C 1
ATOM 2703 O O . SER B 1 118 ? -15.367 -3.174 2.469 1 96.25 118 SER B O 1
ATOM 2705 N N . ILE B 1 119 ? -13.586 -1.94 1.839 1 97.88 119 ILE B N 1
ATOM 2706 C CA . ILE B 1 119 ? -14.383 -0.795 1.408 1 97.88 119 ILE B CA 1
ATOM 2707 C C . ILE B 1 119 ? -14.922 -1.042 0.003 1 97.88 119 ILE B C 1
ATOM 2709 O O . ILE B 1 119 ? -14.188 -1.476 -0.886 1 97.88 119 ILE B O 1
ATOM 2713 N N . GLN B 1 120 ? -16.234 -0.806 -0.139 1 97.31 120 GLN B N 1
ATOM 2714 C CA . GLN B 1 120 ? -16.906 -1.117 -1.394 1 97.31 120 GLN B CA 1
ATOM 2715 C C . GLN B 1 120 ? -17.172 0.148 -2.205 1 97.31 120 GLN B C 1
ATOM 2717 O O . GLN B 1 120 ? -17 1.261 -1.702 1 97.31 120 GLN B O 1
ATOM 2722 N N . LEU B 1 121 ? -17.594 -0.078 -3.42 1 96.81 121 LEU B N 1
ATOM 2723 C CA . LEU B 1 121 ? -17.922 1.02 -4.324 1 96.81 121 LEU B CA 1
ATOM 2724 C C . LEU B 1 121 ? -18.938 1.956 -3.689 1 96.81 121 LEU B C 1
ATOM 2726 O O . LEU B 1 121 ? -19.953 1.504 -3.154 1 96.81 121 LEU B O 1
ATOM 2730 N N . PHE B 1 122 ? -18.625 3.227 -3.615 1 97.12 122 PHE B N 1
ATOM 2731 C CA . PHE B 1 122 ? -19.469 4.348 -3.195 1 97.12 122 PHE B CA 1
ATOM 2732 C C . PHE B 1 122 ? -19.547 4.422 -1.675 1 97.12 122 PHE B C 1
ATOM 2734 O O . PHE B 1 122 ? -20.297 5.234 -1.127 1 97.12 122 PHE B O 1
ATOM 2741 N N . ASP B 1 123 ? -18.828 3.551 -0.998 1 98.12 123 ASP B N 1
ATOM 2742 C CA . ASP B 1 123 ? -18.719 3.742 0.444 1 98.12 123 ASP B CA 1
ATOM 2743 C C . ASP B 1 123 ? -18.078 5.09 0.769 1 98.12 123 ASP B C 1
ATOM 2745 O O . ASP B 1 123 ? -17.078 5.469 0.157 1 98.12 123 ASP B O 1
ATOM 2749 N N . ILE B 1 124 ? -18.688 5.77 1.646 1 98.69 124 ILE B N 1
ATOM 2750 C CA . ILE B 1 124 ? -18.062 6.949 2.238 1 98.69 124 ILE B CA 1
ATOM 2751 C C . ILE B 1 124 ? -17.328 6.555 3.516 1 98.69 124 ILE B C 1
ATOM 2753 O O . ILE B 1 124 ? -17.844 5.777 4.324 1 98.69 124 ILE B O 1
ATOM 2757 N N . TYR B 1 125 ? -16.109 7.047 3.664 1 98.69 125 TYR B N 1
ATOM 2758 C CA . TYR B 1 125 ? -15.32 6.688 4.836 1 98.69 125 TYR B CA 1
ATOM 2759 C C . TYR B 1 125 ? -14.461 7.855 5.293 1 98.69 125 TYR B C 1
ATOM 2761 O O . TYR B 1 125 ? -14.234 8.805 4.539 1 98.69 125 TYR B O 1
ATOM 2769 N N . THR B 1 126 ? -14.102 7.848 6.523 1 98.75 126 THR B N 1
ATOM 2770 C CA . THR B 1 126 ? -13.195 8.82 7.125 1 98.75 126 THR B CA 1
ATOM 2771 C C . THR B 1 126 ? -11.883 8.148 7.523 1 98.75 126 THR B C 1
ATOM 2773 O O . THR B 1 126 ? -11.883 7.059 8.094 1 98.75 126 THR B O 1
ATOM 2776 N N . ILE B 1 127 ? -10.82 8.742 7.102 1 98.81 127 ILE B N 1
ATOM 2777 C CA . ILE B 1 127 ? -9.5 8.32 7.574 1 98.81 127 ILE B CA 1
ATOM 2778 C C . ILE B 1 127 ? -9.078 9.18 8.766 1 98.81 127 ILE B C 1
ATOM 2780 O O . ILE B 1 127 ? -8.812 10.375 8.609 1 98.81 127 ILE B O 1
ATOM 2784 N N . LYS B 1 128 ? -9.039 8.57 9.914 1 98.56 128 LYS B N 1
ATOM 2785 C CA . LYS B 1 128 ? -8.625 9.25 11.133 1 98.56 128 LYS B CA 1
ATOM 2786 C C . LYS B 1 128 ? -7.121 9.117 11.352 1 98.56 128 LYS B C 1
ATOM 2788 O O . LYS B 1 128 ? -6.602 8.008 11.469 1 98.56 128 LYS B O 1
ATOM 2793 N N . THR B 1 129 ? -6.469 10.219 11.383 1 98.12 129 THR B N 1
ATOM 2794 C CA . THR B 1 129 ? -5.012 10.258 11.484 1 98.12 129 THR B CA 1
ATOM 2795 C C . THR B 1 129 ? -4.582 10.852 12.82 1 98.12 129 THR B C 1
ATOM 2797 O O . THR B 1 129 ? -5.117 11.875 13.25 1 98.12 129 THR B O 1
ATOM 2800 N N . LYS B 1 130 ? -3.641 10.25 13.477 1 97.19 130 LYS B N 1
ATOM 2801 C CA . LYS B 1 130 ? -3.08 10.805 14.711 1 97.19 130 LYS B CA 1
ATOM 2802 C C . LYS B 1 130 ? -1.631 10.367 14.898 1 97.19 130 LYS B C 1
ATOM 2804 O O . LYS B 1 130 ? -1.218 9.328 14.375 1 97.19 130 LYS B O 1
ATOM 2809 N N . ILE B 1 131 ? -0.902 11.148 15.633 1 97.19 131 ILE B N 1
ATOM 2810 C CA . ILE B 1 131 ? 0.444 10.773 16.047 1 97.19 131 ILE B CA 1
ATOM 2811 C C . ILE B 1 131 ? 0.367 9.781 17.219 1 97.19 131 ILE B C 1
ATOM 2813 O O . ILE B 1 131 ? -0.299 10.047 18.219 1 97.19 131 ILE B O 1
ATOM 2817 N N . LEU B 1 132 ? 1.039 8.656 17.094 1 98.12 132 LEU B N 1
ATOM 2818 C CA . LEU B 1 132 ? 1.056 7.66 18.156 1 98.12 132 LEU B CA 1
ATOM 2819 C C . LEU B 1 132 ? 2.223 7.902 19.109 1 98.12 132 LEU B C 1
ATOM 2821 O O . LEU B 1 132 ? 2.109 7.652 20.312 1 98.12 132 LEU B O 1
ATOM 2825 N N . SER B 1 133 ? 3.285 8.227 18.578 1 98.25 133 SER B N 1
ATOM 2826 C CA . SER B 1 133 ? 4.52 8.469 19.328 1 98.25 133 SER B CA 1
ATOM 2827 C C . SER B 1 133 ? 5.641 8.922 18.391 1 98.25 133 SER B C 1
ATOM 2829 O O . SER B 1 133 ? 5.434 9.086 17.188 1 98.25 133 SER B O 1
ATOM 2831 N N . TRP B 1 134 ? 6.785 9.25 18.953 1 97.62 134 TRP B N 1
ATOM 2832 C CA . TRP B 1 134 ? 7.988 9.523 18.172 1 97.62 134 TRP B CA 1
ATOM 2833 C C . TRP B 1 134 ? 9.242 9.188 18.969 1 97.62 134 TRP B C 1
ATOM 2835 O O . TRP B 1 134 ? 9.203 9.109 20.203 1 97.62 134 TRP B O 1
ATOM 2845 N N . ASP B 1 135 ? 10.234 8.852 18.281 1 96.69 135 ASP B N 1
ATOM 2846 C CA . ASP B 1 135 ? 11.562 8.695 18.875 1 96.69 135 ASP B CA 1
ATOM 2847 C C . ASP B 1 135 ? 12.523 9.75 18.344 1 96.69 135 ASP B C 1
ATOM 2849 O O . ASP B 1 135 ? 12.117 10.859 18 1 96.69 135 ASP B O 1
ATOM 2853 N N . ASN B 1 136 ? 13.789 9.492 18.359 1 94.88 136 ASN B N 1
ATOM 2854 C CA . ASN B 1 136 ? 14.773 10.516 18 1 94.88 136 ASN B CA 1
ATOM 2855 C C . ASN B 1 136 ? 14.789 10.781 16.5 1 94.88 136 ASN B C 1
ATOM 2857 O O . ASN B 1 136 ? 15.242 11.836 16.062 1 94.88 136 ASN B O 1
ATOM 2861 N N . LYS B 1 137 ? 14.242 9.82 15.766 1 93.94 137 LYS B N 1
ATOM 2862 C CA . LYS B 1 137 ? 14.461 9.945 14.328 1 93.94 137 LYS B CA 1
ATOM 2863 C C . LYS B 1 137 ? 13.141 9.914 13.562 1 93.94 137 LYS B C 1
ATOM 2865 O O . LYS B 1 137 ? 13.07 10.367 12.414 1 93.94 137 LYS B O 1
ATOM 2870 N N . ALA B 1 138 ? 12.109 9.422 14.203 1 96.88 138 ALA B N 1
ATOM 2871 C CA . ALA B 1 138 ? 10.914 9.156 13.406 1 96.88 138 ALA B CA 1
ATOM 2872 C C . ALA B 1 138 ? 9.648 9.461 14.203 1 96.88 138 ALA B C 1
ATOM 2874 O O . ALA B 1 138 ? 9.648 9.383 15.43 1 96.88 138 ALA B O 1
ATOM 2875 N N . ILE B 1 139 ? 8.641 9.867 13.484 1 96.62 139 ILE B N 1
ATOM 2876 C CA . ILE B 1 139 ? 7.281 9.984 14.016 1 96.62 139 ILE B CA 1
ATOM 2877 C C . ILE B 1 139 ? 6.441 8.797 13.547 1 96.62 139 ILE B C 1
ATOM 2879 O O . ILE B 1 139 ? 6.52 8.391 12.391 1 96.62 139 ILE B O 1
ATOM 2883 N N . TYR B 1 140 ? 5.672 8.211 14.469 1 98.5 140 TYR B N 1
ATOM 2884 C CA . TYR B 1 140 ? 4.777 7.105 14.148 1 98.5 140 TYR B CA 1
ATOM 2885 C C . TYR B 1 140 ? 3.33 7.578 14.086 1 98.5 140 TYR B C 1
ATOM 2887 O O . TYR B 1 140 ? 2.793 8.086 15.07 1 98.5 140 TYR B O 1
ATOM 2895 N N . LEU B 1 141 ? 2.736 7.352 12.93 1 98.31 141 LEU B N 1
ATOM 2896 C CA . LEU B 1 141 ? 1.354 7.762 12.703 1 98.31 141 LEU B CA 1
ATOM 2897 C C . LEU B 1 141 ? 0.435 6.547 12.633 1 98.31 141 LEU B C 1
ATOM 2899 O O . LEU B 1 141 ? 0.873 5.449 12.281 1 98.31 141 LEU B O 1
ATOM 2903 N N . GLN B 1 142 ? -0.807 6.836 12.945 1 98.62 142 GLN B N 1
ATOM 2904 C CA . GLN B 1 142 ? -1.877 5.871 12.719 1 98.62 142 GLN B CA 1
ATOM 2905 C C . GLN B 1 142 ? -2.959 6.453 11.812 1 98.62 142 GLN B C 1
ATOM 2907 O O . GLN B 1 142 ? -3.338 7.617 11.961 1 98.62 142 GLN B O 1
ATOM 2912 N N . HIS B 1 143 ? -3.359 5.699 10.844 1 98.81 143 HIS B N 1
ATOM 2913 C CA . HIS B 1 143 ? -4.543 5.969 10.039 1 98.81 143 HIS B CA 1
ATOM 2914 C C . HIS B 1 143 ? -5.605 4.895 10.242 1 98.81 143 HIS B C 1
ATOM 2916 O O . HIS B 1 143 ? -5.336 3.705 10.07 1 98.81 143 HIS B O 1
ATOM 2922 N N . VAL B 1 144 ? -6.773 5.285 10.633 1 98.75 144 VAL B N 1
ATOM 2923 C CA . VAL B 1 144 ? -7.891 4.363 10.812 1 98.75 144 VAL B CA 1
ATOM 2924 C C . VAL B 1 144 ? -8.984 4.668 9.797 1 98.75 144 VAL B C 1
ATOM 2926 O O . VAL B 1 144 ? -9.5 5.789 9.742 1 98.75 144 VAL B O 1
ATOM 2929 N N . PHE B 1 145 ? -9.289 3.662 8.992 1 98.81 145 PHE B N 1
ATOM 2930 C CA . PHE B 1 145 ? -10.375 3.791 8.031 1 98.81 145 PHE B CA 1
ATOM 2931 C C . PHE B 1 145 ? -11.711 3.432 8.664 1 98.81 145 PHE B C 1
ATOM 2933 O O . PHE B 1 145 ? -11.977 2.264 8.953 1 98.81 145 PHE B O 1
ATOM 2940 N N . GLU B 1 146 ? -12.5 4.41 8.797 1 98.75 146 GLU B N 1
ATOM 2941 C CA . GLU B 1 146 ? -13.828 4.195 9.367 1 98.75 146 GLU B CA 1
ATOM 2942 C C . GLU B 1 146 ? -14.922 4.461 8.336 1 98.75 146 GLU B C 1
ATOM 2944 O O . GLU B 1 146 ? -15.039 5.574 7.816 1 98.75 146 GLU B O 1
ATOM 2949 N N . ARG B 1 147 ? -15.703 3.486 8.07 1 98.44 147 ARG B N 1
ATOM 2950 C CA . ARG B 1 147 ? -16.797 3.613 7.117 1 98.44 147 ARG B CA 1
ATOM 2951 C C . ARG B 1 147 ? -17.969 4.367 7.73 1 98.44 147 ARG B C 1
ATOM 2953 O O . ARG B 1 147 ? -18.359 4.102 8.875 1 98.44 147 ARG B O 1
ATOM 2960 N N . GLN B 1 148 ? -18.578 5.215 7.055 1 98.12 148 GLN B N 1
ATOM 2961 C CA . GLN B 1 148 ? -19.562 6.16 7.586 1 98.12 148 GLN B CA 1
ATOM 2962 C C . GLN B 1 148 ? -20.891 5.465 7.883 1 98.12 148 GLN B C 1
ATOM 2964 O O . GLN B 1 148 ? -21.531 5.742 8.898 1 98.12 148 GLN B O 1
ATOM 2969 N N . LYS B 1 149 ? -21.297 4.551 7.016 1 97.44 149 LYS B N 1
ATOM 2970 C CA . LYS B 1 149 ? -22.641 3.994 7.082 1 97.44 149 LYS B CA 1
ATOM 2971 C C . LYS B 1 149 ? -22.828 3.176 8.352 1 97.44 149 LYS B C 1
ATOM 2973 O O . LYS B 1 149 ? -23.938 3.1 8.883 1 97.44 149 LYS B O 1
ATOM 2978 N N . ASP B 1 150 ? -21.844 2.598 8.953 1 97.5 150 ASP B N 1
ATOM 2979 C CA . ASP B 1 150 ? -22 1.74 10.125 1 97.5 150 ASP B CA 1
ATOM 2980 C C . ASP B 1 150 ? -20.891 1.982 11.141 1 97.5 150 ASP B C 1
ATOM 2982 O O . ASP B 1 150 ? -20.781 1.263 12.141 1 97.5 150 ASP B O 1
ATOM 2986 N N . LYS B 1 151 ? -20 2.936 10.867 1 97.5 151 LYS B N 1
ATOM 2987 C CA . LYS B 1 151 ? -18.891 3.316 11.734 1 97.5 151 LYS B CA 1
ATOM 2988 C C . LYS B 1 151 ? -17.922 2.152 11.93 1 97.5 151 LYS B C 1
ATOM 2990 O O . LYS B 1 151 ? -17.172 2.115 12.914 1 97.5 151 LYS B O 1
ATOM 2995 N N . PHE B 1 152 ? -17.969 1.22 10.992 1 97.81 152 PHE B N 1
ATOM 2996 C CA . PHE B 1 152 ? -17.078 0.065 11.062 1 97.81 152 PHE B CA 1
ATOM 2997 C C . PHE B 1 152 ? -15.656 0.453 10.688 1 97.81 152 PHE B C 1
ATOM 2999 O O . PHE B 1 152 ? -15.438 1.175 9.711 1 97.81 152 PHE B O 1
ATOM 3006 N N . ILE B 1 153 ? -14.688 0.008 11.492 1 98.5 153 ILE B N 1
ATOM 3007 C CA . ILE B 1 153 ? -13.273 0.188 11.172 1 98.5 153 ILE B CA 1
ATOM 3008 C C . ILE B 1 153 ? -12.844 -0.839 10.125 1 98.5 153 ILE B C 1
ATOM 3010 O O . ILE B 1 153 ? -12.75 -2.033 10.422 1 98.5 153 ILE B O 1
ATOM 3014 N N . CYS B 1 154 ? -12.523 -0.365 8.961 1 98.38 154 CYS B N 1
ATOM 3015 C CA . CYS B 1 154 ? -12.266 -1.246 7.828 1 98.38 154 CYS B CA 1
ATOM 3016 C C . CYS B 1 154 ? -10.781 -1.604 7.746 1 98.38 154 CYS B C 1
ATOM 3018 O O . CYS B 1 154 ? -10.422 -2.654 7.211 1 98.38 154 CYS B O 1
ATOM 3020 N N . ALA B 1 155 ? -9.922 -0.745 8.219 1 98.62 155 ALA B N 1
ATOM 3021 C CA . ALA B 1 155 ? -8.477 -0.981 8.141 1 98.62 155 ALA B CA 1
ATOM 3022 C C . ALA B 1 155 ? -7.723 -0.1 9.133 1 98.62 155 ALA B C 1
ATOM 3024 O O . ALA B 1 155 ? -8.195 0.981 9.492 1 98.62 155 ALA B O 1
ATOM 3025 N N . VAL B 1 156 ? -6.598 -0.533 9.586 1 98.75 156 VAL B N 1
ATOM 3026 C CA . VAL B 1 156 ? -5.688 0.196 10.461 1 98.75 156 VAL B CA 1
ATOM 3027 C C . VAL B 1 156 ? -4.285 0.219 9.844 1 98.75 156 VAL B C 1
ATOM 3029 O O . VAL B 1 156 ? -3.76 -0.823 9.445 1 98.75 156 VAL B O 1
ATOM 3032 N N . VAL B 1 157 ? -3.742 1.4 9.773 1 98.88 157 VAL B N 1
ATOM 3033 C CA . VAL B 1 157 ? -2.436 1.583 9.148 1 98.88 157 VAL B CA 1
ATOM 3034 C C . VAL B 1 157 ? -1.485 2.264 10.133 1 98.88 157 VAL B C 1
ATOM 3036 O O . VAL B 1 157 ? -1.862 3.225 10.805 1 98.88 157 VAL B O 1
ATOM 3039 N N . TYR B 1 158 ? -0.286 1.787 10.258 1 98.81 158 TYR B N 1
ATOM 3040 C CA . TYR B 1 158 ? 0.808 2.488 10.922 1 98.81 158 TYR B CA 1
ATOM 3041 C C . TYR B 1 158 ? 1.853 2.947 9.914 1 98.81 158 TYR B C 1
ATOM 3043 O O . TYR B 1 158 ? 2.17 2.223 8.969 1 98.81 158 TYR B O 1
ATOM 3051 N N . ILE B 1 159 ? 2.346 4.082 10.172 1 98.62 159 ILE B N 1
ATOM 3052 C CA . ILE B 1 159 ? 3.383 4.633 9.305 1 98.62 159 ILE B CA 1
ATOM 3053 C C . ILE B 1 159 ? 4.594 5.035 10.148 1 98.62 159 ILE B C 1
ATOM 3055 O O . ILE B 1 159 ? 4.445 5.637 11.211 1 98.62 159 ILE B O 1
ATOM 3059 N N . ASN B 1 160 ? 5.742 4.617 9.734 1 98.56 160 ASN B N 1
ATOM 3060 C CA . ASN B 1 160 ? 7.02 5.129 10.219 1 98.56 160 ASN B CA 1
ATOM 3061 C C . ASN B 1 160 ? 7.535 6.27 9.352 1 98.56 160 ASN B C 1
ATOM 3063 O O . ASN B 1 160 ? 7.992 6.043 8.227 1 98.56 160 ASN B O 1
ATOM 3067 N N . LEU B 1 161 ? 7.434 7.438 9.875 1 96.62 161 LEU B N 1
ATOM 3068 C CA . LEU B 1 161 ? 7.828 8.641 9.148 1 96.62 161 LEU B CA 1
ATOM 3069 C C . LEU B 1 161 ? 9.18 9.141 9.633 1 96.62 161 LEU B C 1
ATOM 3071 O O . LEU B 1 161 ? 9.289 9.711 10.719 1 96.62 161 LEU B O 1
ATOM 3075 N N . ALA B 1 162 ? 10.156 9.047 8.781 1 95.44 162 ALA B N 1
ATOM 3076 C CA . ALA B 1 162 ? 11.477 9.57 9.117 1 95.44 162 ALA B CA 1
ATOM 3077 C C . ALA B 1 162 ? 11.586 11.055 8.773 1 95.44 162 ALA B C 1
ATOM 3079 O O . ALA B 1 162 ? 11.078 11.492 7.742 1 95.44 162 ALA B O 1
ATOM 3080 N N . LEU B 1 163 ? 12.305 11.781 9.594 1 92.44 163 LEU B N 1
ATOM 3081 C CA . LEU B 1 163 ? 12.523 13.203 9.367 1 92.44 163 LEU B CA 1
ATOM 3082 C C . LEU B 1 163 ? 13.984 13.477 9.031 1 92.44 163 LEU B C 1
ATOM 3084 O O . LEU B 1 163 ? 14.891 12.906 9.648 1 92.44 163 LEU B O 1
ATOM 3088 N N . LEU B 1 164 ? 14.078 14.281 8 1 90.38 164 LEU B N 1
ATOM 3089 C CA . LEU B 1 164 ? 15.414 14.719 7.621 1 90.38 164 LEU B CA 1
ATOM 3090 C C . LEU B 1 164 ? 15.602 16.203 7.914 1 90.38 164 LEU B C 1
ATOM 3092 O O . LEU B 1 164 ? 14.797 17.031 7.484 1 90.38 164 LEU B O 1
ATOM 3096 N N . GLY B 1 165 ? 16.641 16.578 8.633 1 88.88 165 GLY B N 1
ATOM 3097 C CA . GLY B 1 165 ? 16.984 17.969 8.883 1 88.88 165 GLY B CA 1
ATOM 3098 C C . GLY B 1 165 ? 16.375 18.516 10.164 1 88.88 165 GLY B C 1
ATOM 3099 O O . GLY B 1 165 ? 16.625 19.656 10.547 1 88.88 165 GLY B O 1
ATOM 3100 N N . VAL B 1 166 ? 15.562 17.812 10.766 1 90.81 166 VAL B N 1
ATOM 3101 C CA . VAL B 1 166 ? 14.922 18.203 12.023 1 90.81 166 VAL B CA 1
ATOM 3102 C C . VAL B 1 166 ? 14.586 16.953 12.836 1 90.81 166 VAL B C 1
ATOM 3104 O O . VAL B 1 166 ? 14.312 15.891 12.273 1 90.81 166 VAL B O 1
ATOM 3107 N N . THR B 1 167 ? 14.633 17.047 14.086 1 92.75 167 THR B N 1
ATOM 3108 C CA . THR B 1 167 ? 14.203 15.93 14.93 1 92.75 167 THR B CA 1
ATOM 3109 C C . THR B 1 167 ? 12.703 15.992 15.18 1 92.75 167 THR B C 1
ATOM 3111 O O . THR B 1 167 ? 12.102 17.078 15.148 1 92.75 167 THR B O 1
ATOM 3114 N N . PRO B 1 168 ? 12.109 14.875 15.492 1 94.06 168 PRO B N 1
ATOM 3115 C CA . PRO B 1 168 ? 10.68 14.875 15.812 1 94.06 168 PRO B CA 1
ATOM 3116 C C . PRO B 1 168 ? 10.336 15.797 16.984 1 94.06 168 PRO B C 1
ATOM 3118 O O . PRO B 1 168 ? 9.352 16.531 16.922 1 94.06 168 PRO B O 1
ATOM 3121 N N . GLN B 1 169 ? 11.133 15.789 17.953 1 94.25 169 GLN B N 1
ATOM 3122 C CA . GLN B 1 169 ? 10.891 16.625 19.125 1 94.25 169 GLN B CA 1
ATOM 3123 C C . GLN B 1 169 ? 10.898 18.109 18.75 1 94.25 169 GLN B C 1
ATOM 3125 O O . GLN B 1 169 ? 10.031 18.875 19.188 1 94.25 169 GLN B O 1
ATOM 3130 N N . ASP B 1 170 ? 11.852 18.453 17.953 1 91.62 170 ASP B N 1
ATOM 3131 C CA . ASP B 1 170 ? 11.953 19.844 17.516 1 91.62 170 ASP B CA 1
ATOM 3132 C C . ASP B 1 170 ? 10.766 20.25 16.656 1 91.62 170 ASP B C 1
ATOM 3134 O O . ASP B 1 170 ? 10.234 21.344 16.797 1 91.62 170 ASP B O 1
ATOM 3138 N N . LEU B 1 171 ? 10.414 19.297 15.805 1 90.88 171 LEU B N 1
ATOM 3139 C CA . LEU B 1 171 ? 9.281 19.578 14.938 1 90.88 171 LEU B CA 1
ATOM 3140 C C . LEU B 1 171 ? 8.016 19.797 15.758 1 90.88 171 LEU B C 1
ATOM 3142 O O . LEU B 1 171 ? 7.289 20.781 15.539 1 90.88 171 LEU B O 1
ATOM 3146 N N . ILE B 1 172 ? 7.723 18.938 16.703 1 90.88 172 ILE B N 1
ATOM 3147 C CA . ILE B 1 172 ? 6.531 19.031 17.547 1 90.88 172 ILE B CA 1
ATOM 3148 C C . ILE B 1 172 ? 6.59 20.312 18.375 1 90.88 172 ILE B C 1
ATOM 3150 O O . ILE B 1 172 ? 5.578 21 18.531 1 90.88 172 ILE B O 1
ATOM 3154 N N . TYR B 1 173 ? 7.734 20.625 18.828 1 90.5 173 TYR B N 1
ATOM 3155 C CA . TYR B 1 173 ? 7.922 21.859 19.578 1 90.5 173 TYR B CA 1
ATOM 3156 C C . TYR B 1 173 ? 7.602 23.078 18.703 1 90.5 173 TYR B C 1
ATOM 3158 O O . TYR B 1 173 ? 6.941 24.016 19.172 1 90.5 173 TYR B O 1
ATOM 3166 N N . GLU B 1 174 ? 8.102 23.031 17.531 1 87.19 174 GLU B N 1
ATOM 3167 C CA . GLU B 1 174 ? 7.875 24.141 16.609 1 87.19 174 GLU B CA 1
ATOM 3168 C C . GLU B 1 174 ? 6.391 24.328 16.328 1 87.19 174 GLU B C 1
ATOM 3170 O O . GLU B 1 174 ? 5.914 25.453 16.172 1 87.19 174 GLU B O 1
ATOM 3175 N N . ILE B 1 175 ? 5.699 23.25 16.25 1 86.81 175 ILE B N 1
ATOM 3176 C CA . ILE B 1 175 ? 4.285 23.281 15.898 1 86.81 175 ILE B CA 1
ATOM 3177 C C . ILE B 1 175 ? 3.459 23.688 17.125 1 86.81 175 ILE B C 1
ATOM 3179 O O . ILE B 1 175 ? 2.588 24.547 17.031 1 86.81 175 ILE B O 1
ATOM 3183 N N . GLU B 1 176 ? 3.74 23.125 18.281 1 87.94 176 GLU B N 1
ATOM 3184 C CA . GLU B 1 176 ? 2.889 23.25 19.469 1 87.94 176 GLU B CA 1
ATOM 3185 C C . GLU B 1 176 ? 3.342 24.406 20.344 1 87.94 176 GLU B C 1
ATOM 3187 O O . GLU B 1 176 ? 2.578 24.906 21.188 1 87.94 176 GLU B O 1
ATOM 3192 N N . GLY B 1 177 ? 4.57 24.781 20.203 1 87.56 177 GLY B N 1
ATOM 3193 C CA . GLY B 1 177 ? 5.105 25.859 21.016 1 87.56 177 GLY B CA 1
ATOM 3194 C C . GLY B 1 177 ? 5.395 25.438 22.453 1 87.56 177 GLY B C 1
ATOM 3195 O O . GLY B 1 177 ? 5.555 26.281 23.328 1 87.56 177 GLY B O 1
ATOM 3196 N N . ARG B 1 178 ? 5.293 24.234 22.625 1 91 178 ARG B N 1
ATOM 3197 C CA . ARG B 1 178 ? 5.59 23.672 23.938 1 91 178 ARG B CA 1
ATOM 3198 C C . ARG B 1 178 ? 6.207 22.297 23.828 1 91 178 ARG B C 1
ATOM 3200 O O . ARG B 1 178 ? 6.055 21.625 22.797 1 91 178 ARG B O 1
ATOM 3207 N N . ASN B 1 179 ? 6.918 21.953 24.844 1 91.19 179 ASN B N 1
ATOM 3208 C CA . ASN B 1 179 ? 7.48 20.609 24.891 1 91.19 179 ASN B CA 1
ATOM 3209 C C . ASN B 1 179 ? 6.422 19.562 25.219 1 91.19 179 ASN B C 1
ATOM 3211 O O . ASN B 1 179 ? 5.652 19.734 26.172 1 91.19 179 ASN B O 1
ATOM 3215 N N . ILE B 1 180 ? 6.309 18.688 24.438 1 93.38 180 ILE B N 1
ATOM 3216 C CA . ILE B 1 180 ? 5.406 17.562 24.656 1 93.38 180 ILE B CA 1
ATOM 3217 C C . ILE B 1 180 ? 6.203 16.25 24.672 1 93.38 180 ILE B C 1
ATOM 3219 O O . ILE B 1 180 ? 7.055 16.031 23.812 1 93.38 180 ILE B O 1
ATOM 3223 N N . ASP B 1 181 ? 6.027 15.461 25.641 1 96 181 ASP B N 1
ATOM 3224 C CA . ASP B 1 181 ? 6.656 14.141 25.688 1 96 181 ASP B CA 1
ATOM 3225 C C . ASP B 1 181 ? 5.957 13.172 24.734 1 96 181 ASP B C 1
ATOM 3227 O O . ASP B 1 181 ? 4.73 13.18 24.625 1 96 181 ASP B O 1
ATOM 3231 N N . PRO B 1 182 ? 6.734 12.344 24.094 1 96.81 182 PRO B N 1
ATOM 3232 C CA . PRO B 1 182 ? 6.078 11.336 23.266 1 96.81 182 PRO B CA 1
ATOM 3233 C C . PRO B 1 182 ? 5.191 10.391 24.062 1 96.81 182 PRO B C 1
ATOM 3235 O O . PRO B 1 182 ? 5.594 9.922 25.125 1 96.81 182 PRO B O 1
ATOM 3238 N N . PRO B 1 183 ? 4.02 10.188 23.578 1 96.31 183 PRO B N 1
ATOM 3239 C CA . PRO B 1 183 ? 3.193 9.164 24.219 1 96.31 183 PRO B CA 1
ATOM 3240 C C . PRO B 1 183 ? 3.875 7.797 24.266 1 96.31 183 PRO B C 1
ATOM 3242 O O . PRO B 1 183 ? 4.754 7.508 23.453 1 96.31 183 PRO B O 1
ATOM 3245 N N . ASN B 1 184 ? 3.418 6.973 25.172 1 96.56 184 ASN B N 1
ATOM 3246 C CA . ASN B 1 184 ? 3.943 5.613 25.266 1 96.56 184 ASN B CA 1
ATOM 3247 C C . ASN B 1 184 ? 3.592 4.793 24.031 1 96.56 184 ASN B C 1
ATOM 3249 O O . ASN B 1 184 ? 2.48 4.898 23.5 1 96.56 184 ASN B O 1
ATOM 3253 N N . VAL B 1 185 ? 4.57 4.031 23.656 1 97.06 185 VAL B N 1
ATOM 3254 C CA . VAL B 1 185 ? 4.387 3.168 22.5 1 97.06 185 VAL B CA 1
ATOM 3255 C C . VAL B 1 185 ? 3.518 1.972 22.875 1 97.06 185 VAL B C 1
ATOM 3257 O O . VAL B 1 185 ? 3.805 1.27 23.844 1 97.06 185 VAL B O 1
ATOM 3260 N N . SER B 1 186 ? 2.424 1.739 22.172 1 96.75 186 SER B N 1
ATOM 3261 C CA . SER B 1 186 ? 1.567 0.584 22.422 1 96.75 186 SER B CA 1
ATOM 3262 C C . SER B 1 186 ? 2.293 -0.721 22.109 1 96.75 186 SER B C 1
ATOM 3264 O O . SER B 1 186 ? 3.254 -0.734 21.344 1 96.75 186 SER B O 1
ATOM 3266 N N . PRO B 1 187 ? 1.837 -1.826 22.719 1 97.44 187 PRO B N 1
ATOM 3267 C CA . PRO B 1 187 ? 2.506 -3.107 22.469 1 97.44 187 PRO B CA 1
ATOM 3268 C C . PRO B 1 187 ? 2.508 -3.5 21 1 97.44 187 PRO B C 1
ATOM 3270 O O . PRO B 1 187 ? 3.51 -4.012 20.484 1 97.44 187 PRO B O 1
ATOM 3273 N N . GLU B 1 188 ? 1.435 -3.301 20.312 1 97.69 188 GLU B N 1
ATOM 3274 C CA . GLU B 1 188 ? 1.369 -3.68 18.906 1 97.69 188 GLU B CA 1
ATOM 3275 C C . GLU B 1 188 ? 2.32 -2.836 18.062 1 97.69 188 GLU B C 1
ATOM 3277 O O . GLU B 1 188 ? 2.967 -3.348 17.141 1 97.69 188 GLU B O 1
ATOM 3282 N N . LEU B 1 189 ? 2.357 -1.551 18.359 1 98.25 189 LEU B N 1
ATOM 3283 C CA . LEU B 1 189 ? 3.293 -0.684 17.656 1 98.25 189 LEU B CA 1
ATOM 3284 C C . LEU B 1 189 ? 4.734 -1.092 17.938 1 98.25 189 LEU B C 1
ATOM 3286 O O . LEU B 1 189 ? 5.57 -1.119 17.031 1 98.25 189 LEU B O 1
ATOM 3290 N N . GLN B 1 190 ? 5.016 -1.377 19.172 1 98.25 190 GLN B N 1
ATOM 3291 C CA . GLN B 1 190 ? 6.359 -1.788 19.562 1 98.25 190 GLN B CA 1
ATOM 3292 C C . GLN B 1 190 ? 6.801 -3.033 18.797 1 98.25 190 GLN B C 1
ATOM 3294 O O . GLN B 1 190 ? 7.941 -3.111 18.344 1 98.25 190 GLN B O 1
ATOM 3299 N N . LYS B 1 191 ? 5.91 -4.027 18.734 1 98.62 191 LYS B N 1
ATOM 3300 C CA . LYS B 1 191 ? 6.227 -5.254 18 1 98.62 191 LYS B CA 1
ATOM 3301 C C . LYS B 1 191 ? 6.516 -4.961 16.531 1 98.62 191 LYS B C 1
ATOM 3303 O O . LYS B 1 191 ? 7.426 -5.555 15.945 1 98.62 191 LYS B O 1
ATOM 3308 N N . TRP B 1 192 ? 5.785 -4.066 15.938 1 98.69 192 TRP B N 1
ATOM 3309 C CA . TRP B 1 192 ? 6.012 -3.717 14.539 1 98.69 192 TRP B CA 1
ATOM 3310 C C . TRP B 1 192 ? 7.34 -2.992 14.367 1 98.69 192 TRP B C 1
ATOM 3312 O O . TRP B 1 192 ? 8.07 -3.246 13.406 1 98.69 192 TRP B O 1
ATOM 3322 N N . ILE B 1 193 ? 7.652 -2.076 15.289 1 98.25 193 ILE B N 1
ATOM 3323 C CA . ILE B 1 193 ? 8.93 -1.368 15.25 1 98.25 193 ILE B CA 1
ATOM 3324 C C . ILE B 1 193 ? 10.078 -2.369 15.344 1 98.25 193 ILE B C 1
ATOM 3326 O O . ILE B 1 193 ? 11.039 -2.289 14.578 1 98.25 193 ILE B O 1
ATOM 3330 N N . GLU B 1 194 ? 9.922 -3.299 16.203 1 98.12 194 GLU B N 1
ATOM 3331 C CA . GLU B 1 194 ? 10.938 -4.336 16.375 1 98.12 194 GLU B CA 1
ATOM 3332 C C . GLU B 1 194 ? 11.078 -5.176 15.117 1 98.12 194 GLU B C 1
ATOM 3334 O O . GLU B 1 194 ? 12.188 -5.559 14.742 1 98.12 194 GLU B O 1
ATOM 3339 N N . SER B 1 195 ? 9.953 -5.5 14.523 1 98.44 195 SER B N 1
ATOM 3340 C CA . SER B 1 195 ? 9.984 -6.246 13.273 1 98.44 195 SER B CA 1
ATOM 3341 C C . SER B 1 195 ? 10.797 -5.516 12.211 1 98.44 195 SER B C 1
ATOM 3343 O O . SER B 1 195 ? 11.625 -6.121 11.523 1 98.44 195 SER B O 1
ATOM 3345 N N . ASN B 1 196 ? 10.586 -4.234 12.094 1 97.75 196 ASN B N 1
ATOM 3346 C CA . ASN B 1 196 ? 11.305 -3.422 11.125 1 97.75 196 ASN B CA 1
ATOM 3347 C C . ASN B 1 196 ? 12.805 -3.377 11.43 1 97.75 196 ASN B C 1
ATOM 3349 O O . ASN B 1 196 ? 13.633 -3.418 10.523 1 97.75 196 ASN B O 1
ATOM 3353 N N . GLN B 1 197 ? 13.125 -3.256 12.688 1 96.75 197 GLN B N 1
ATOM 3354 C CA . GLN B 1 197 ? 14.523 -3.217 13.094 1 96.75 197 GLN B CA 1
ATOM 3355 C C . GLN B 1 197 ? 15.227 -4.527 12.766 1 96.75 197 GLN B C 1
ATOM 3357 O O . GLN B 1 197 ? 16.344 -4.523 12.242 1 96.75 197 GLN B O 1
ATOM 3362 N N . LEU B 1 198 ? 14.562 -5.633 13.047 1 96.81 198 LEU B N 1
ATOM 3363 C CA . LEU B 1 198 ? 15.125 -6.949 12.75 1 96.81 198 LEU B CA 1
ATOM 3364 C C . LEU B 1 198 ? 15.297 -7.145 11.25 1 96.81 198 LEU B C 1
ATOM 3366 O O . LEU B 1 198 ? 16.312 -7.684 10.797 1 96.81 198 LEU B O 1
ATOM 3370 N N . SER B 1 199 ? 14.305 -6.703 10.508 1 94.88 199 SER B N 1
ATOM 3371 C CA . SER B 1 199 ? 14.367 -6.789 9.047 1 94.88 199 SER B CA 1
ATOM 3372 C C . SER B 1 199 ? 15.539 -5.984 8.5 1 94.88 199 SER B C 1
ATOM 3374 O O . SER B 1 199 ? 16.25 -6.441 7.598 1 94.88 199 SER B O 1
ATOM 3376 N N . SER B 1 200 ? 15.742 -4.785 9.008 1 94.38 200 SER B N 1
ATOM 3377 C CA . SER B 1 200 ? 16.828 -3.914 8.594 1 94.38 200 SER B CA 1
ATOM 3378 C C . SER B 1 200 ? 18.188 -4.543 8.898 1 94.38 200 SER B C 1
ATOM 3380 O O . SER B 1 200 ? 19.109 -4.488 8.078 1 94.38 200 SER B O 1
ATOM 3382 N N . GLU B 1 201 ? 18.328 -5.16 9.992 1 93.12 201 GLU B N 1
ATOM 3383 C CA . GLU B 1 201 ? 19.578 -5.777 10.422 1 93.12 201 GLU B CA 1
ATOM 3384 C C . GLU B 1 201 ? 19.922 -6.996 9.57 1 93.12 201 GLU B C 1
ATOM 3386 O O . GLU B 1 201 ? 21.078 -7.238 9.258 1 93.12 201 GLU B O 1
ATOM 3391 N N . LYS B 1 202 ? 18.938 -7.676 9.219 1 89.81 202 LYS B N 1
ATOM 3392 C CA . LYS B 1 202 ? 19.125 -8.859 8.391 1 89.81 202 LYS B CA 1
ATOM 3393 C C . LYS B 1 202 ? 19.719 -8.5 7.035 1 89.81 202 LYS B C 1
ATOM 3395 O O . LYS B 1 202 ? 20.578 -9.203 6.523 1 89.81 202 LYS B O 1
ATOM 3400 N N . LEU B 1 203 ? 19.328 -7.492 6.422 1 85.75 203 LEU B N 1
ATOM 3401 C CA . LEU B 1 203 ? 19.797 -7.082 5.098 1 85.75 203 LEU B CA 1
ATOM 3402 C C . LEU B 1 203 ? 21.172 -6.434 5.172 1 85.75 203 LEU B C 1
ATOM 3404 O O . LEU B 1 203 ? 21.922 -6.449 4.199 1 85.75 203 LEU B O 1
ATOM 3408 N N . ARG B 1 204 ? 21.5 -5.785 6.215 1 79.31 204 ARG B N 1
ATOM 3409 C CA . ARG B 1 204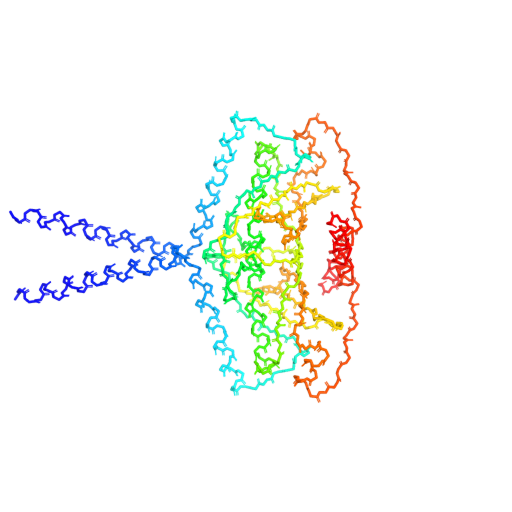 ? 22.828 -5.207 6.379 1 79.31 204 ARG B CA 1
ATOM 3410 C C . ARG B 1 204 ? 23.875 -6.301 6.516 1 79.31 204 ARG B C 1
ATOM 3412 O O . ARG B 1 204 ? 25.031 -6.113 6.109 1 79.31 204 ARG B O 1
ATOM 3419 N N . LYS B 1 205 ? 23.469 -7.402 7.023 1 69.75 205 LYS B N 1
ATOM 3420 C CA . LYS B 1 205 ? 24.391 -8.523 7.219 1 69.75 205 LYS B CA 1
ATOM 3421 C C . LYS B 1 205 ? 24.609 -9.289 5.922 1 69.75 205 LYS B C 1
ATOM 3423 O O . LYS B 1 205 ? 25.625 -9.953 5.75 1 69.75 205 LYS B O 1
ATOM 3428 N N . THR B 1 206 ? 23.609 -9.242 5.078 1 58.44 206 THR B N 1
ATOM 3429 C CA . THR B 1 206 ? 23.719 -9.969 3.82 1 58.44 206 THR B CA 1
ATOM 3430 C C . THR B 1 206 ? 24.453 -9.148 2.773 1 58.44 206 THR B C 1
ATOM 3432 O O . THR B 1 206 ? 25.016 -9.695 1.818 1 58.44 206 THR B O 1
ATOM 3435 N N . ASN B 1 207 ? 24.562 -7.781 2.85 1 51.53 207 ASN B N 1
ATOM 3436 C CA . ASN B 1 207 ? 25.328 -6.953 1.927 1 51.53 207 ASN B CA 1
ATOM 3437 C C . ASN B 1 207 ? 26.797 -6.855 2.352 1 51.53 207 ASN B C 1
ATOM 3439 O O . ASN B 1 207 ? 27.094 -6.676 3.535 1 51.53 207 ASN B O 1
#

Secondary structure (DSSP, 8-state):
-HHHHHHHHHHHHHHHHHHHHHHHHHHHS-HHHHHHHHHHHHHHHHHHHHH----TTS-EEEEEE--GGGB-TTSSB-HHHHHHHHHHHHHHHHHHHHTT---SEEEEEEEEEEESSPPPTT-EEEEEEEEEEE-SSEEEEEEEEEETTT--EEEEEEEEEEEESS-HHHHHHHHHSS--PPPPPPHHHHHHHHHHHHHHHHHHHH-/-HHHHHHHHHHHHHHHHHHHHHHHHHHHS-HHHHHHHHHHHHHHHHHHHHH----TTS-EEEEEE--GGGB-TTSSB-HHHHHHHHHHHHHHHHHHHHTT---SEEEEEEEEEEESSPPPTT-EEEEEEEEEEE-SSEEEEEEEEEETTT--EEEEEEEEEEEESS-HHHHHHHHHSS--PPPPPPHHHHHHHHHHHHHHHHHHHH-